Protein AF-A0A444UNV6-F1 (afdb_monomer)

Nearest PDB structures (foldseek):
  6fxr-assembly1_A  TM=7.273E-01  e=5.107E-70  Homo sapiens
  6te3-assembly1_A-2  TM=7.023E-01  e=9.274E-67  Homo sapiens
  6fxm-assembly1_A  TM=7.064E-01  e=1.603E-64  Homo sapiens
  6fxk-assembly1_A-2  TM=6.992E-01  e=4.913E-64  Homo sapiens
  6wfv-assembly1_A  TM=9.867E-01  e=3.853E-35  Homo sapiens

Solvent-accessible surface area (backbone atoms only — not comparable to full-atom values): 39151 Å² total; per-residue (Å²): 88,84,54,52,74,50,78,40,61,49,101,86,68,48,73,56,34,32,35,42,29,73,72,51,64,82,62,94,93,53,93,77,53,62,53,54,38,43,27,16,54,56,70,90,37,69,41,17,35,36,36,45,47,93,56,98,60,35,59,32,33,40,35,22,40,62,85,68,49,78,62,33,30,34,44,39,68,66,66,100,82,65,95,90,63,63,51,58,28,42,26,21,36,73,84,66,81,46,81,58,33,34,42,32,45,62,65,72,60,105,74,42,86,81,80,43,101,65,85,64,71,48,78,47,69,57,88,87,55,56,67,54,56,56,54,35,52,56,47,40,54,52,69,73,52,52,78,76,66,62,78,76,74,80,73,76,80,78,75,59,65,90,37,46,41,34,38,32,56,39,41,63,90,42,56,30,33,51,52,17,51,51,32,31,54,76,46,68,55,55,74,49,76,38,56,66,80,43,86,86,59,18,60,58,67,78,85,50,71,17,39,18,39,52,48,53,52,48,34,64,57,30,65,82,38,42,86,38,73,80,31,34,35,34,42,34,56,26,60,47,27,40,39,45,51,40,58,65,61,48,46,52,52,49,59,70,66,71,52,47,25,40,29,21,19,25,72,59,66,59,83,59,60,85,52,57,82,65,45,77,89,72,98,74,62,31,75,27,72,37,66,60,31,36,40,25,29,25,39,49,50,27,66,55,41,64,70,67,83,76,52,38,45,37,42,38,43,50,51,54,43,54,48,58,58,34,65,68,50,20,60,75,49,32,56,48,61,34,29,56,23,54,50,33,34,51,31,47,92,35,57,94,36,53,44,85,42,81,51,87,86,39,23,30,54,30,34,68,84,65,72,21,60,26,27,32,42,32,18,43,75,91,25,43,66,58,41,40,51,52,49,46,23,39,32,52,34,31,49,93,82,74,35,38,66,52,60,67,81,60,60,88,52,98,84,64,83,85,69,68,75,51,27,40,21,65,45,28,34,29,79,101,49,86,58,49,44,58,34,60,33,62,38,99,88,68,44,87,30,85,32,96,58,43,64,39,43,74,70,55,76,48,47,36,66,37,59,37,69,36,59,42,101,51,71,49,65,42,69,63,47,44,69,73,72,54,61,65,90,54,46,49,62,42,92,99,47,57,44,50,57,20,33,33,49,51,35,51,76,72,48,50,63,34,32,39,31,45,75,56,92,73,60,65,46,78,69,65,89,83,70,56,81,87,49,98,61,40,69,75,78,34,48,85,72,54,65,41,90,53,92,99,42,84,72,79,93,85,76,54,70,68,59,27,51,54,53,51,50,53,56,59,70,68,60,75,60,60,73,39,47,49,65,38,85,87,48,97,83,42,64,41,96,74,49,58,28,30,43,45,30,73,78,70,76,40,42,68,62,49,44,46,48,33,40,72,59,44,26,61,50,47,35,64,78,40,74,93,48,85,63,85,32,49,58,89,46,46,32,40,37,51,35,36,85,89,78,37,62,74,79,77,95,78,81,76,94,40,78,51,74,49,78,43,78,47,66,51,80,73,78,74,24,81,86,71,44,50,42,33,39,42,36,33,28,49,81,80,129

Radius of gyration: 37.82 Å; Cα contacts (8 Å, |Δi|>4): 1276; chains: 1; bounding box: 93×71×104 Å

Secondary structure (DSSP, 8-state):
---EEEEEE-TTS-EEEEEEE------TTSGGG--EEEEESSTTSEEEEEEEEP-SSS-EEEEEETT--EEEEEE--SS---SSS-EEEEEE-TTS-SEEEEEEE----TTSTTT-S---EEEE--TTS-HHHHHHHHHHHHHHHTTS------PPPPPPGGGEEEEEE-SS--HHHHHHHHHHHHTT--EEEESTTSPP-S--BTTBS-BHHHHHHHHHHHGGGTT-TT-EEEEE-STTEEE-S-HHHHHHHHHHHTSSEEEEEESS--S-GGGGGGSPP-SSS--EEEEEEEEEEHHHHHHHHTT--S-TTSBHHHHHHHHHHSHHHHHHTTEEEETT-SSEEE-TTTGGGEEEEE-SS-EEEEETTTTB--SEEE--GGGHHHHHHHHTTTTTTEETTTEESSTTTT---TT--TT--SEEEE--EETTSS-BSEESEE-TTSSEE--TTHHHHHTTSS-SEEEESEE-SS-EE-HHHHHHTS--TTTT--TTS-HHHHHHHHHHHTT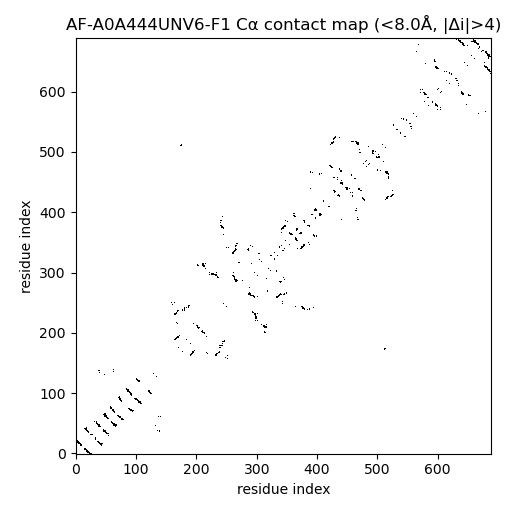--EEEE-SS---EEPP-TT----STTGGGGGTTTS--SSTT--------HHHHHHHHHHHHHH-----S-S--TTSTTS--SS--SEEEGGGGT-HHHHHHHIIIIIHHHHHHHSTT------EEEEEEEE--TTS-----S---SSSEEEEEE-S-BTTTBSSS--EEEEEEEPPP-

pLDDT: mean 84.18, std 15.37, range [29.42, 98.75]

Organism: Acipenser ruthenus (NCBI:txid7906)

Sequence (689 aa):
MRPFTIKVLDNYGQEVLTLSRPLKCVGCCCPCCLQELEVQAPPGNPIGYVIQDWHPLKPKFTIQNERKEPVLKMEGPCCDCKCCSDTIFEVKSVDEAHVVGKICKQWTGFFRETFTDADNFGIQFPMD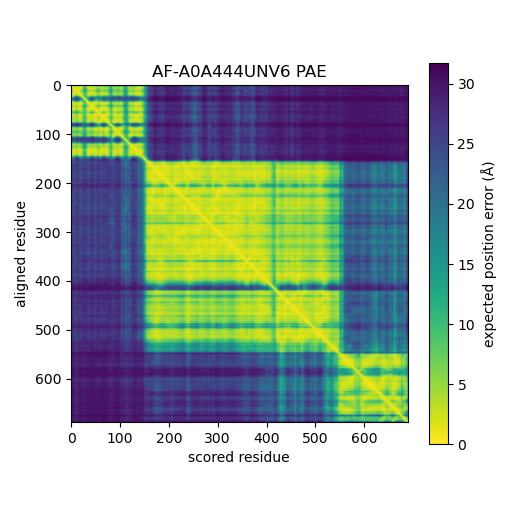LDVKIKAVMIGACFLIFTHSLQPANSEPVPIPTDKLLVLTVATQQTDGFLRFMQTAKYFNYTVKVLGMGKEWKGGDVGNSIGGGQKVRLLKEAMQNYADHEDLVVMSVDSYDLIFAGGPEELLKKFQQANHKVVFAAEGLVWPDKRLADKYPSIRSGKRFLNSGGIIGYAPHINKMVQQWELHDNDDDQLFYTKVYLDPLQRERLNITLDHKSQIFQNLNGAVDEVLLKFGTERVRARNVVYDSLPVVIHGNGNTKIYLNYLANYIPNVWNYEQGCGVCDNDLFDFTDIKTQKKIIGPLVSRHGKLWSNFWGALSLDGYYARSEDYIDIVQSKRVGVWNIPYMAHIYLIKGETLRNELKERNQFVLEKLDPDMALCKNARQLGVFMYITNRHEFGRLISTANYNTSHFNNDLWQIFENPVPCPDVFWFPIFSEKACDELIGEMEHYGSWSGGKYTDKRISGGYENVPTDDIHM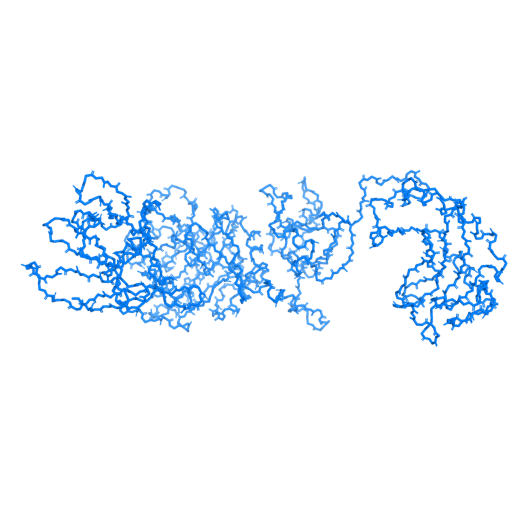TQVDYEKEWLHFIREFISPVTLKVFSGYYTKGYALLNFVVKYTPDRQASLRPHHDSSTFTINIALNSKGTDFELAWGLNVMSLIFPSS

Structure (mmCIF, N/CA/C/O backbone):
data_AF-A0A444UNV6-F1
#
_entry.id   AF-A0A444UNV6-F1
#
loop_
_atom_site.group_PDB
_atom_site.id
_atom_site.type_symbol
_atom_site.label_atom_id
_atom_site.label_alt_id
_atom_site.label_comp_id
_atom_site.label_asym_id
_atom_site.label_entity_id
_atom_site.label_seq_id
_atom_site.pdbx_PDB_ins_code
_atom_site.Cartn_x
_atom_site.Cartn_y
_atom_site.Cartn_z
_atom_site.occupancy
_atom_site.B_iso_or_equiv
_atom_site.auth_seq_id
_atom_site.auth_comp_id
_atom_site.auth_asym_id
_atom_site.auth_atom_id
_atom_site.pdbx_PDB_model_num
ATOM 1 N N . MET A 1 1 ? -48.955 -16.761 14.499 1.00 55.56 1 MET A N 1
ATOM 2 C CA . MET A 1 1 ? -47.803 -16.182 13.771 1.00 55.56 1 MET A CA 1
ATOM 3 C C . MET A 1 1 ? -48.314 -15.620 12.450 1.00 55.56 1 MET A C 1
ATOM 5 O O . MET A 1 1 ? -49.300 -16.154 11.957 1.00 55.56 1 MET A O 1
ATOM 9 N N . ARG A 1 2 ? -47.693 -14.579 11.871 1.00 61.75 2 ARG A N 1
ATOM 10 C CA . ARG A 1 2 ? -48.150 -13.956 10.603 1.00 61.75 2 ARG A CA 1
ATOM 11 C C . ARG A 1 2 ? -47.979 -14.912 9.407 1.00 61.75 2 ARG A C 1
ATOM 13 O O . ARG A 1 2 ? -46.973 -15.620 9.407 1.00 61.75 2 ARG A O 1
ATOM 20 N N . PRO A 1 3 ? -48.915 -14.975 8.441 1.00 78.62 3 PRO A N 1
ATOM 21 C CA . PRO A 1 3 ? -48.739 -15.762 7.223 1.00 78.62 3 PRO A CA 1
ATOM 22 C C . PRO A 1 3 ? -47.568 -15.207 6.411 1.00 78.62 3 PRO A C 1
ATOM 24 O O . PRO A 1 3 ? -47.235 -14.027 6.543 1.00 78.62 3 PRO A O 1
ATOM 27 N N . PHE A 1 4 ? -46.957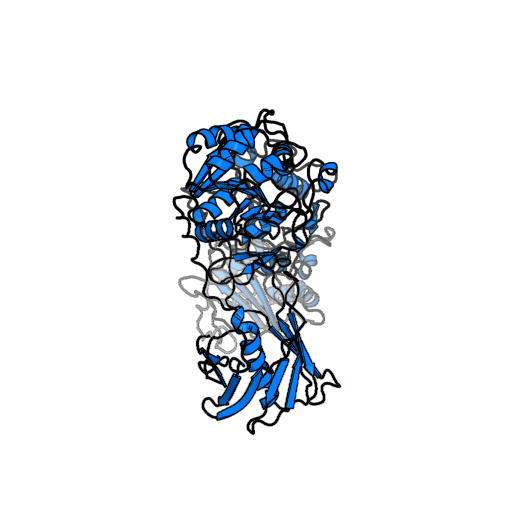 -16.040 5.576 1.00 81.31 4 PHE A N 1
ATOM 28 C CA . PHE A 1 4 ? -45.946 -15.583 4.627 1.00 81.31 4 PHE A CA 1
ATOM 29 C C . PHE A 1 4 ? -46.056 -16.336 3.307 1.00 81.31 4 PHE A C 1
ATOM 31 O O . PHE A 1 4 ? -46.548 -17.467 3.255 1.00 81.31 4 PHE A O 1
ATOM 38 N N . THR A 1 5 ? -45.536 -15.706 2.260 1.00 85.94 5 THR A N 1
ATOM 39 C CA . THR A 1 5 ? -45.358 -16.314 0.947 1.00 85.94 5 THR A CA 1
ATOM 40 C C . THR A 1 5 ? -43.952 -15.991 0.463 1.00 85.94 5 THR A C 1
ATOM 42 O O . THR A 1 5 ? -43.593 -14.819 0.379 1.00 85.94 5 THR A O 1
ATOM 45 N N . ILE A 1 6 ? -43.148 -17.019 0.195 1.00 86.56 6 ILE A N 1
ATOM 46 C CA . ILE A 1 6 ? -41.777 -16.885 -0.313 1.00 86.56 6 ILE A CA 1
ATOM 47 C C . ILE A 1 6 ? -41.772 -17.330 -1.772 1.00 86.56 6 ILE A C 1
ATOM 49 O O . ILE A 1 6 ? -42.298 -18.394 -2.098 1.00 86.56 6 ILE A O 1
ATOM 53 N N . LYS A 1 7 ? -41.162 -16.515 -2.632 1.00 88.81 7 LYS A N 1
ATOM 54 C CA . LYS A 1 7 ? -40.960 -16.802 -4.052 1.00 88.81 7 LYS A CA 1
ATOM 55 C C . LYS A 1 7 ? -39.489 -17.105 -4.292 1.00 88.81 7 LYS A C 1
ATOM 57 O O . LYS A 1 7 ? -38.641 -16.292 -3.938 1.00 88.81 7 LYS A O 1
ATOM 62 N N . VAL A 1 8 ? -39.191 -18.254 -4.886 1.00 84.31 8 VAL A N 1
ATOM 63 C CA . VAL A 1 8 ? -37.833 -18.627 -5.292 1.00 84.31 8 VAL A CA 1
ATOM 64 C C . VAL A 1 8 ? -37.705 -18.379 -6.785 1.00 84.31 8 VAL A C 1
ATOM 66 O O . VAL A 1 8 ? -38.526 -18.866 -7.565 1.00 84.31 8 VAL A O 1
ATOM 69 N N . LEU A 1 9 ? -36.688 -17.611 -7.166 1.00 86.69 9 LEU A N 1
ATOM 70 C CA . LEU A 1 9 ? -36.411 -17.229 -8.548 1.00 86.69 9 LEU A CA 1
ATOM 71 C C . LEU A 1 9 ? -35.168 -17.964 -9.062 1.00 86.69 9 LEU A C 1
ATOM 73 O O . LEU A 1 9 ? -34.263 -18.264 -8.281 1.00 86.69 9 LEU A O 1
ATOM 77 N N . ASP A 1 10 ? -35.118 -18.239 -10.362 1.00 82.50 10 ASP A N 1
ATOM 78 C CA . ASP A 1 10 ? -33.893 -18.675 -11.034 1.00 82.50 10 ASP A CA 1
ATOM 79 C C . ASP A 1 10 ? -32.971 -17.492 -11.403 1.00 82.50 10 ASP A C 1
ATOM 81 O O . ASP A 1 10 ? -33.272 -16.325 -11.140 1.00 82.50 10 ASP A O 1
ATOM 85 N N . ASN A 1 11 ? -31.834 -17.787 -12.044 1.00 79.50 11 ASN A N 1
ATOM 86 C CA . ASN A 1 11 ? -30.850 -16.780 -12.468 1.00 79.50 11 ASN A CA 1
ATOM 87 C C . ASN A 1 11 ? -31.363 -15.820 -13.562 1.00 79.50 11 ASN A C 1
ATOM 89 O O . ASN A 1 11 ? -30.696 -14.828 -13.853 1.00 79.50 11 ASN A O 1
ATOM 93 N N . TYR A 1 12 ? -32.518 -16.103 -14.169 1.00 83.88 12 TYR A N 1
ATOM 94 C CA . TYR A 1 12 ? -33.183 -15.254 -15.158 1.00 83.88 12 TYR A CA 1
ATOM 95 C C . TYR A 1 12 ? -34.362 -14.470 -14.554 1.00 83.88 12 TYR A C 1
ATOM 97 O O . TYR A 1 12 ? -35.034 -13.726 -15.267 1.00 83.88 12 TYR A O 1
ATOM 105 N N . GLY A 1 13 ? -34.607 -14.603 -13.244 1.00 82.75 13 GLY A N 1
ATOM 106 C CA . GLY A 1 13 ? -35.699 -13.937 -12.535 1.00 82.75 13 GLY A CA 1
ATOM 107 C C . GLY A 1 13 ? -37.061 -14.624 -12.681 1.00 82.75 13 GLY A C 1
ATOM 108 O O . GLY A 1 13 ? -38.073 -14.029 -12.306 1.00 82.75 13 GLY A O 1
ATOM 109 N N . GLN A 1 14 ? -37.120 -15.852 -13.206 1.00 85.12 14 GLN A N 1
ATOM 110 C CA . GLN A 1 14 ? -38.359 -16.619 -13.339 1.00 85.12 14 GLN A CA 1
ATOM 111 C C . GLN A 1 14 ? -38.694 -17.349 -12.031 1.00 85.12 14 GLN A C 1
ATOM 113 O O . GLN A 1 14 ? -37.831 -17.970 -11.413 1.00 85.12 14 GLN A O 1
ATOM 118 N N . GLU A 1 15 ? -39.959 -17.295 -11.602 1.00 87.38 15 GLU A N 1
ATOM 119 C CA . GLU A 1 15 ? -40.419 -17.974 -10.384 1.00 87.38 15 GLU A CA 1
ATOM 120 C C . GLU A 1 15 ? -40.467 -19.496 -10.586 1.00 87.38 15 GLU A C 1
ATOM 122 O O . GLU A 1 15 ? -41.251 -20.004 -11.389 1.00 87.38 15 GLU A O 1
ATOM 127 N N . VAL A 1 16 ? -39.628 -20.219 -9.838 1.00 89.06 16 VAL A N 1
ATOM 128 C CA . VAL A 1 16 ? -39.484 -21.683 -9.918 1.00 89.06 16 VAL A CA 1
ATOM 129 C C . VAL A 1 16 ? -40.171 -22.419 -8.768 1.00 89.06 16 VAL A C 1
ATOM 131 O O . VAL A 1 16 ? -40.596 -23.559 -8.944 1.00 89.06 16 VAL A O 1
ATOM 134 N N . LEU A 1 17 ? -40.303 -21.780 -7.600 1.00 90.50 17 LEU A N 1
ATOM 135 C CA . LEU A 1 17 ? -40.929 -22.361 -6.410 1.00 90.50 17 LEU A CA 1
ATOM 136 C C . LEU A 1 17 ? -41.712 -21.293 -5.641 1.00 90.50 17 LEU A C 1
ATOM 138 O O . LEU A 1 17 ? -41.192 -20.200 -5.404 1.00 90.50 17 LEU A O 1
ATOM 142 N N . THR A 1 18 ? -42.903 -21.640 -5.158 1.00 91.56 18 THR A N 1
ATOM 143 C CA . THR A 1 18 ? -43.678 -20.795 -4.237 1.00 91.56 18 THR A CA 1
ATOM 144 C C . THR A 1 18 ? -43.910 -21.545 -2.930 1.00 91.56 18 THR A C 1
ATOM 146 O O . THR A 1 18 ? -44.429 -22.660 -2.930 1.00 91.56 18 THR A O 1
ATOM 149 N N . LEU A 1 19 ? -43.538 -20.939 -1.802 1.00 91.44 19 LEU A N 1
ATOM 150 C CA . LEU A 1 19 ? -43.780 -21.473 -0.460 1.00 91.44 19 LEU A CA 1
ATOM 151 C C . LEU A 1 19 ? -44.864 -20.640 0.213 1.00 91.44 19 LEU A C 1
ATOM 153 O O . LEU A 1 19 ? -44.695 -19.429 0.349 1.00 91.44 19 LEU A O 1
ATOM 157 N N . SER A 1 20 ? -45.947 -21.260 0.669 1.00 88.38 20 SER A N 1
ATOM 158 C CA . SER A 1 20 ? -47.058 -20.545 1.301 1.00 88.38 20 SER A CA 1
ATOM 159 C C . SER A 1 20 ? -47.368 -21.111 2.680 1.00 88.38 20 SER A C 1
ATOM 161 O O . SER A 1 20 ? -47.618 -22.308 2.833 1.00 88.38 20 SER A O 1
ATOM 163 N N . ARG A 1 21 ? -47.352 -20.243 3.700 1.00 85.50 21 ARG A N 1
ATOM 164 C CA . ARG A 1 21 ? -47.738 -20.589 5.073 1.00 85.50 21 ARG A CA 1
ATOM 165 C C . ARG A 1 21 ? -49.015 -19.838 5.459 1.00 85.50 21 ARG A C 1
ATOM 167 O O . ARG A 1 21 ? -48.954 -18.616 5.642 1.00 85.50 21 ARG A O 1
ATOM 174 N N . PRO A 1 22 ? -50.159 -20.520 5.645 1.00 77.06 22 PRO A N 1
ATOM 175 C CA . PRO A 1 22 ? -51.398 -19.864 6.045 1.00 77.06 22 PRO A CA 1
ATOM 176 C C . PRO A 1 22 ? -51.329 -19.310 7.480 1.00 77.06 22 PRO A C 1
ATOM 178 O O . PRO A 1 22 ? -50.505 -19.711 8.312 1.00 77.06 22 PRO A O 1
ATOM 181 N N . LEU A 1 23 ? -52.217 -18.358 7.783 1.00 62.88 23 LEU A N 1
ATOM 182 C CA . LEU A 1 23 ? -52.391 -17.806 9.127 1.00 62.88 23 LEU A CA 1
ATOM 183 C C . LEU A 1 23 ? -53.029 -18.882 10.025 1.00 62.88 23 LEU A C 1
ATOM 185 O O . LEU A 1 23 ? -54.151 -19.307 9.769 1.00 62.88 23 LEU A O 1
ATOM 189 N N . LYS A 1 24 ? -52.340 -19.298 11.095 1.00 63.03 24 LYS A N 1
ATOM 190 C CA . LYS A 1 24 ? -52.892 -20.170 12.152 1.00 63.03 24 LYS A CA 1
ATOM 191 C C . LYS A 1 24 ? -52.772 -19.497 13.534 1.00 63.03 24 LYS A C 1
ATOM 193 O O . LYS A 1 24 ? -51.876 -18.668 13.750 1.00 63.03 24 LYS A O 1
ATOM 198 N N . CYS A 1 25 ? -53.718 -19.814 14.428 1.00 46.84 25 CYS A N 1
ATOM 199 C CA . CYS A 1 25 ? -53.933 -19.190 15.745 1.00 46.84 25 CYS A CA 1
ATOM 200 C C . CYS A 1 25 ? -52.679 -19.152 16.638 1.00 46.84 25 CYS A C 1
ATOM 202 O O . CYS A 1 25 ? -51.795 -19.996 16.539 1.00 46.84 25 CYS A O 1
ATOM 204 N N . VAL A 1 26 ? -52.619 -18.158 17.533 1.00 45.81 26 VAL A N 1
ATOM 205 C CA . VAL A 1 26 ? -51.593 -18.026 18.579 1.00 45.81 26 VAL A CA 1
ATOM 206 C C . VAL A 1 26 ? -52.272 -18.236 19.929 1.00 45.81 26 VAL A C 1
ATOM 208 O O . VAL A 1 26 ? -52.930 -17.332 20.429 1.00 45.81 26 VAL A O 1
ATOM 211 N N . GLY A 1 27 ? -52.137 -19.435 20.495 1.00 43.56 27 GLY A N 1
ATOM 212 C CA . GLY A 1 27 ? -52.613 -19.772 21.836 1.00 43.56 27 GLY A CA 1
ATOM 213 C C . GLY A 1 27 ? -51.794 -20.927 22.408 1.00 43.56 27 GLY A C 1
ATOM 214 O O . GLY A 1 27 ? -51.924 -22.064 21.965 1.00 43.56 27 GLY A O 1
ATOM 215 N N . CYS A 1 28 ? -50.904 -20.617 23.350 1.00 42.97 28 CYS A N 1
ATOM 216 C CA . CYS A 1 28 ? -50.014 -21.574 24.007 1.00 42.97 28 CYS A CA 1
ATOM 217 C C . CYS A 1 28 ? -50.829 -22.588 24.838 1.00 42.97 28 CYS A C 1
ATOM 219 O O . CYS A 1 28 ? -51.754 -22.188 25.542 1.00 42.97 28 CYS A O 1
ATOM 221 N N . CYS A 1 29 ? -50.451 -23.873 24.753 1.00 42.09 29 CYS A N 1
ATOM 222 C CA . CYS A 1 29 ? -50.996 -25.047 25.468 1.00 42.09 29 CYS A CA 1
ATOM 223 C C . CYS A 1 29 ? -52.176 -25.828 24.845 1.00 42.09 29 CYS A C 1
ATOM 225 O O . CYS A 1 29 ? -52.846 -26.573 25.556 1.00 42.09 29 CYS A O 1
ATOM 227 N N . CYS A 1 30 ? -52.405 -25.766 23.530 1.00 38.81 30 CYS A N 1
ATOM 228 C CA . CYS A 1 30 ? -53.395 -26.626 22.862 1.00 38.81 30 CYS A CA 1
ATOM 229 C C . CYS A 1 30 ? -52.844 -27.156 21.512 1.00 38.81 30 CYS A C 1
ATOM 231 O O . CYS A 1 30 ? -52.153 -26.399 20.823 1.00 38.81 30 CYS A O 1
ATOM 233 N N . PRO A 1 31 ? -53.116 -28.413 21.085 1.00 48.69 31 PRO A N 1
ATOM 234 C CA . PRO A 1 31 ? -52.607 -28.995 19.825 1.00 48.69 31 PRO A CA 1
ATOM 235 C C . PRO A 1 31 ? -53.111 -28.308 18.533 1.00 48.69 31 PRO A C 1
ATOM 237 O O . PRO A 1 31 ? -52.843 -28.776 17.432 1.00 48.69 31 PRO A O 1
ATOM 240 N N . CYS A 1 32 ? -53.807 -27.173 18.637 1.00 44.97 32 CYS A N 1
ATOM 241 C CA . CYS A 1 32 ? -54.374 -26.409 17.524 1.00 44.97 32 CYS A CA 1
ATOM 242 C C . CYS A 1 32 ? -53.405 -25.406 16.854 1.00 44.97 32 CYS A C 1
ATOM 244 O O . CYS A 1 32 ? -53.809 -24.710 15.924 1.00 44.97 32 CYS A O 1
ATOM 246 N N . CYS A 1 33 ? -52.140 -25.326 17.290 1.00 55.34 33 CYS A N 1
ATOM 247 C CA . CYS A 1 33 ? -51.145 -24.371 16.769 1.00 55.34 33 CYS A CA 1
ATOM 248 C C . CYS A 1 33 ? -50.073 -24.990 15.844 1.00 55.34 33 CYS A C 1
ATOM 250 O O . CYS A 1 33 ? -49.059 -24.343 15.581 1.00 55.34 33 CYS A O 1
ATOM 252 N N . LEU A 1 34 ? -50.266 -26.224 15.363 1.00 70.25 34 LEU A N 1
ATOM 253 C CA . LEU A 1 34 ? -49.294 -26.917 14.506 1.00 70.25 34 LEU A CA 1
ATOM 254 C C . LEU A 1 34 ? -49.122 -26.212 13.151 1.00 70.25 34 LEU A C 1
ATOM 256 O O . LEU A 1 34 ? -50.096 -25.915 12.447 1.00 70.25 34 LEU A O 1
ATOM 260 N N . GLN A 1 35 ? -47.868 -25.924 12.801 1.00 77.62 35 GLN A N 1
ATOM 261 C CA . GLN A 1 35 ? -47.510 -25.247 11.560 1.00 77.62 35 GLN A CA 1
ATOM 262 C C . GLN A 1 35 ? -47.673 -26.159 10.338 1.00 77.62 35 GLN A C 1
ATOM 264 O O . GLN A 1 35 ? -47.487 -27.370 10.410 1.00 77.62 35 GLN A O 1
ATOM 269 N N . GLU A 1 36 ? -48.011 -25.553 9.204 1.00 86.19 36 GLU A N 1
ATOM 270 C CA . GLU A 1 36 ? -48.124 -26.220 7.906 1.00 86.19 36 GLU A CA 1
ATOM 271 C C . GLU A 1 36 ? -47.581 -25.279 6.832 1.00 86.19 36 GLU A C 1
ATOM 273 O O . GLU A 1 36 ? -47.927 -24.095 6.838 1.00 86.19 36 GLU A O 1
ATOM 278 N N . LEU A 1 37 ? -46.732 -25.793 5.944 1.00 90.50 37 LEU A N 1
ATOM 279 C CA . LEU A 1 37 ? -46.206 -25.091 4.776 1.00 90.50 37 LEU A CA 1
ATOM 280 C C . LEU A 1 37 ? -46.561 -25.872 3.512 1.00 90.50 37 LEU A C 1
ATOM 282 O O . LEU A 1 37 ? -46.296 -27.070 3.430 1.00 90.50 37 LEU A O 1
ATOM 286 N N . GLU A 1 38 ? -47.105 -25.175 2.524 1.00 92.81 38 GLU A N 1
ATOM 287 C CA . GLU A 1 38 ? -47.352 -25.702 1.186 1.00 92.81 38 GLU A CA 1
ATOM 288 C C . GLU A 1 38 ? -46.225 -25.286 0.236 1.00 92.81 38 GLU A C 1
ATOM 290 O O . GLU A 1 38 ? -45.815 -24.122 0.228 1.00 92.81 38 GLU A O 1
ATOM 295 N N . VAL A 1 39 ? -45.737 -26.235 -0.567 1.00 93.38 39 VAL A N 1
ATOM 296 C CA . VAL A 1 39 ? -44.686 -26.019 -1.570 1.00 93.38 39 VAL A CA 1
ATOM 297 C C . VAL A 1 39 ? -45.261 -26.254 -2.962 1.00 93.38 39 VAL A C 1
ATOM 299 O O . VAL A 1 39 ? -45.795 -27.328 -3.241 1.00 93.38 39 VAL A O 1
ATOM 302 N N . GLN A 1 40 ? -45.137 -25.260 -3.840 1.00 93.69 40 GLN A N 1
ATOM 303 C CA . GLN A 1 40 ? -45.694 -25.279 -5.193 1.00 93.69 40 GLN A CA 1
ATOM 304 C C . GLN A 1 40 ? -44.593 -25.195 -6.256 1.00 93.69 40 GLN A C 1
ATOM 306 O O . GLN A 1 40 ? -43.670 -24.388 -6.124 1.00 93.69 40 GLN A O 1
ATOM 311 N N . ALA A 1 41 ? -44.711 -26.011 -7.308 1.00 89.06 41 ALA A N 1
ATOM 312 C CA . ALA A 1 41 ? -43.860 -25.976 -8.499 1.00 89.06 41 ALA A CA 1
ATOM 313 C C . ALA A 1 41 ? -44.588 -26.593 -9.722 1.00 89.06 41 ALA A C 1
ATOM 315 O O . ALA A 1 41 ? -44.964 -27.770 -9.677 1.00 89.06 41 ALA A O 1
ATOM 316 N N . PRO A 1 42 ? -44.767 -25.862 -10.842 1.00 86.12 42 PRO A N 1
ATOM 317 C CA . PRO A 1 42 ? -44.653 -24.403 -10.962 1.00 86.12 42 PRO A CA 1
ATOM 318 C C . PRO A 1 42 ? -45.642 -23.675 -10.020 1.00 86.12 42 PRO A C 1
ATOM 320 O O . PRO A 1 42 ? -46.512 -24.328 -9.435 1.00 86.12 42 PRO A O 1
ATOM 323 N N . PRO A 1 43 ? -45.531 -22.343 -9.847 1.00 84.75 43 PRO A N 1
ATOM 324 C CA . PRO A 1 43 ? -46.446 -21.568 -9.005 1.00 84.75 43 PRO A CA 1
ATOM 325 C C . PRO A 1 43 ? -47.921 -21.882 -9.304 1.00 84.75 43 PRO A C 1
ATOM 327 O O . PRO A 1 43 ? -48.346 -21.852 -10.459 1.00 84.75 43 PRO A O 1
ATOM 330 N N . GLY A 1 44 ? -48.697 -22.210 -8.268 1.00 84.19 44 GLY A N 1
ATOM 331 C CA . GLY A 1 44 ? -50.092 -22.654 -8.383 1.00 84.19 44 GLY A CA 1
ATOM 332 C C . GLY A 1 44 ? -50.310 -24.174 -8.437 1.00 84.19 44 GLY A C 1
ATOM 333 O O . GLY A 1 44 ? -51.458 -24.603 -8.348 1.00 84.19 44 GLY A O 1
ATOM 334 N N . ASN A 1 45 ? -49.255 -24.994 -8.534 1.00 90.81 45 ASN A N 1
ATOM 335 C CA . ASN A 1 45 ? -49.354 -26.457 -8.500 1.00 90.81 45 ASN A CA 1
ATOM 336 C C . ASN A 1 45 ? -48.652 -27.046 -7.255 1.00 90.81 45 ASN A C 1
ATOM 338 O O . ASN A 1 45 ? -47.418 -27.050 -7.217 1.00 90.81 45 ASN A O 1
ATOM 342 N N . PRO A 1 46 ? -49.383 -27.535 -6.234 1.00 92.31 46 PRO A N 1
ATOM 343 C CA . PRO A 1 46 ? -48.784 -28.067 -5.011 1.00 92.31 46 PRO A CA 1
ATOM 344 C C . PRO A 1 46 ? -48.064 -29.396 -5.267 1.00 92.31 46 PRO A C 1
ATOM 346 O O . PRO A 1 46 ? -48.653 -30.355 -5.758 1.00 92.31 46 PRO A O 1
ATOM 349 N N . ILE A 1 47 ? -46.786 -29.464 -4.890 1.00 95.06 47 ILE A N 1
ATOM 350 C CA . ILE A 1 47 ? -45.941 -30.662 -5.045 1.00 95.06 47 ILE A CA 1
ATOM 351 C C . ILE A 1 47 ? -45.684 -31.394 -3.721 1.00 95.06 47 ILE A C 1
ATOM 353 O O . ILE A 1 47 ? -45.240 -32.543 -3.729 1.00 95.06 47 ILE A O 1
ATOM 357 N N . GLY A 1 48 ? -45.979 -30.757 -2.586 1.00 94.44 48 GLY A N 1
ATOM 358 C CA . GLY A 1 48 ? -45.935 -31.386 -1.271 1.00 94.44 48 GLY A CA 1
ATOM 359 C C . GLY A 1 48 ? -46.077 -30.401 -0.115 1.00 94.44 48 GLY A C 1
ATOM 360 O O . GLY A 1 48 ? -46.207 -29.189 -0.308 1.00 94.44 48 GLY A O 1
ATOM 361 N N . TYR A 1 49 ? -46.064 -30.948 1.098 1.00 93.62 49 TYR A N 1
ATOM 362 C CA . TYR A 1 49 ? -46.390 -30.224 2.325 1.00 93.62 49 TYR A CA 1
ATOM 363 C C . TYR A 1 49 ? -45.396 -30.544 3.440 1.00 93.62 49 TYR A C 1
ATOM 365 O O . TYR A 1 49 ? -44.856 -31.648 3.516 1.00 93.62 49 TYR A O 1
ATOM 373 N N . VAL A 1 50 ? -45.185 -29.584 4.338 1.00 92.38 50 VAL A N 1
ATOM 374 C CA . VAL A 1 50 ? -44.419 -29.776 5.575 1.00 92.38 50 VAL A CA 1
ATOM 375 C C . VAL A 1 50 ? -45.337 -29.485 6.747 1.00 92.38 50 VAL A C 1
ATOM 377 O O . VAL A 1 50 ? -45.841 -28.369 6.872 1.00 92.38 50 VAL A O 1
ATOM 380 N N . ILE A 1 51 ? -45.559 -30.481 7.599 1.00 89.75 51 ILE A N 1
ATOM 381 C CA . ILE A 1 51 ? -46.468 -30.391 8.744 1.00 89.75 51 ILE A CA 1
ATOM 382 C C . ILE A 1 51 ? -45.669 -30.546 10.029 1.00 89.75 51 ILE A C 1
ATOM 384 O O . ILE A 1 51 ? -44.817 -31.419 10.130 1.00 89.75 51 ILE A O 1
ATOM 388 N N . GLN A 1 52 ? -45.934 -29.701 11.017 1.00 85.25 52 GLN A N 1
ATOM 389 C CA . GLN A 1 52 ? -45.388 -29.864 12.356 1.00 85.25 52 GLN A CA 1
ATOM 390 C C . GLN A 1 52 ? -46.207 -30.894 13.135 1.00 85.25 52 GLN A C 1
ATOM 392 O O . GLN A 1 52 ? -47.428 -30.775 13.225 1.00 85.25 52 GLN A O 1
ATOM 397 N N . ASP A 1 53 ? -45.531 -31.860 13.747 1.00 83.69 53 ASP A N 1
ATOM 398 C CA . ASP A 1 53 ? -46.149 -32.858 14.613 1.00 83.69 53 ASP A CA 1
ATOM 399 C C . ASP A 1 53 ? -46.052 -32.417 16.074 1.00 83.69 53 ASP A C 1
ATOM 401 O O . ASP A 1 53 ? -45.035 -31.878 16.525 1.00 83.69 53 ASP A O 1
ATOM 405 N N . TRP A 1 54 ? -47.110 -32.657 16.847 1.00 79.69 54 TRP A N 1
ATOM 406 C CA . TRP A 1 54 ? -47.081 -32.371 18.277 1.00 79.69 54 TRP A CA 1
ATOM 407 C C . TRP A 1 54 ? -46.219 -33.404 19.008 1.00 79.69 54 TRP A C 1
ATOM 409 O O . TRP A 1 54 ? -46.444 -34.608 18.892 1.00 79.69 54 TRP A O 1
ATOM 419 N N . HIS A 1 55 ? -45.249 -32.941 19.795 1.00 75.62 55 HIS A N 1
ATOM 420 C CA . HIS A 1 55 ? -44.407 -33.807 20.611 1.00 75.62 55 HIS A CA 1
ATOM 421 C C . HIS A 1 55 ? -43.931 -33.060 21.876 1.00 75.62 55 HIS A C 1
ATOM 423 O O . HIS A 1 55 ? -43.599 -31.877 21.790 1.00 75.62 55 HIS A O 1
ATOM 429 N N . PRO A 1 56 ? -43.877 -33.713 23.055 1.00 63.31 56 PRO A N 1
ATOM 430 C CA . PRO A 1 56 ? -43.698 -33.027 24.342 1.00 63.31 56 PRO A CA 1
ATOM 431 C C . PRO A 1 56 ? -42.306 -32.423 24.591 1.00 63.31 56 PRO A C 1
ATOM 433 O O . PRO A 1 56 ? -42.189 -31.512 25.402 1.00 63.31 56 PRO A O 1
ATOM 436 N N . LEU A 1 57 ? -41.248 -32.926 23.940 1.00 66.38 57 LEU A N 1
ATOM 437 C CA . LEU A 1 57 ? -39.853 -32.565 24.270 1.00 66.38 57 LEU A CA 1
ATOM 438 C C . LEU A 1 57 ? -38.975 -32.178 23.072 1.00 66.38 57 LEU A C 1
ATOM 440 O O . LEU A 1 57 ? -37.886 -31.638 23.248 1.00 66.38 57 LEU A O 1
ATOM 444 N N . LYS A 1 58 ? -39.418 -32.471 21.850 1.00 74.25 58 LYS A N 1
ATOM 445 C CA . LYS A 1 58 ? -38.608 -32.312 20.634 1.00 74.25 58 LYS A CA 1
ATOM 446 C C . LYS A 1 58 ? -39.477 -31.771 19.510 1.00 74.25 58 LYS A C 1
ATOM 448 O O . LYS A 1 58 ? -40.594 -32.266 19.376 1.00 74.25 58 LYS A O 1
ATOM 453 N N . PRO A 1 59 ? -38.997 -30.821 18.697 1.00 81.81 59 PRO A N 1
ATOM 454 C CA . PRO A 1 59 ? -39.717 -30.415 17.502 1.00 81.81 59 PRO A CA 1
ATOM 455 C C . PRO A 1 59 ? -39.675 -31.558 16.478 1.00 81.81 59 PRO A C 1
ATOM 457 O O . PRO A 1 59 ? -38.595 -32.020 16.100 1.00 81.81 59 PRO A O 1
ATOM 460 N N . LYS A 1 60 ? -40.853 -32.022 16.051 1.00 87.12 60 LYS A N 1
ATOM 461 C CA . LYS A 1 60 ? -41.014 -33.029 14.998 1.00 87.12 60 LYS A CA 1
ATOM 462 C C . LYS A 1 60 ? -41.782 -32.438 13.819 1.00 87.12 60 LYS A C 1
ATOM 464 O O . LYS A 1 60 ? -42.695 -31.635 14.015 1.00 87.12 60 LYS A O 1
ATOM 469 N N . PHE A 1 61 ? -41.402 -32.829 12.610 1.00 91.06 61 PHE A N 1
ATOM 470 C CA . PHE A 1 61 ? -42.089 -32.439 11.383 1.00 91.06 61 PHE A CA 1
ATOM 471 C C . PHE A 1 61 ? -42.219 -33.635 10.441 1.00 91.06 61 PHE A C 1
ATOM 473 O O . PHE A 1 61 ? -41.317 -34.464 10.357 1.00 91.06 61 PHE A O 1
ATOM 480 N N . THR A 1 62 ? -43.294 -33.674 9.669 1.00 92.69 62 THR A N 1
ATOM 481 C CA . THR A 1 62 ? -43.542 -34.668 8.629 1.00 92.69 62 THR A CA 1
ATOM 482 C C . THR A 1 62 ? -43.519 -33.998 7.257 1.00 92.69 62 THR A C 1
ATOM 484 O O . THR A 1 62 ? -44.189 -32.990 7.026 1.00 92.69 62 THR A O 1
ATOM 487 N N . ILE A 1 63 ? -42.743 -34.572 6.338 1.00 93.50 63 ILE A N 1
ATOM 488 C CA . ILE A 1 63 ? -42.700 -34.205 4.921 1.00 93.50 63 ILE A CA 1
ATOM 489 C C . ILE A 1 63 ? -43.692 -35.088 4.173 1.00 93.50 63 ILE A C 1
ATOM 491 O O . ILE A 1 63 ? -43.609 -36.317 4.242 1.00 93.50 63 ILE A O 1
ATOM 495 N N . GLN A 1 64 ? -44.602 -34.461 3.438 1.00 94.56 64 GLN A N 1
ATOM 496 C CA . GLN A 1 64 ? -45.637 -35.133 2.666 1.00 94.56 64 GLN A CA 1
ATOM 497 C C . GLN A 1 64 ? -45.513 -34.840 1.171 1.00 94.56 64 GLN A C 1
ATOM 499 O O . GLN A 1 64 ? -45.067 -33.763 0.770 1.00 94.56 64 GLN A O 1
ATOM 504 N N . ASN A 1 65 ? -45.943 -35.795 0.349 1.00 92.56 65 ASN A N 1
ATOM 505 C CA . ASN A 1 65 ? -46.051 -35.622 -1.100 1.00 92.56 65 ASN A CA 1
ATOM 506 C C . ASN A 1 65 ? -47.311 -34.816 -1.498 1.00 92.56 65 ASN A C 1
ATOM 508 O O . ASN A 1 65 ? -48.098 -34.386 -0.653 1.00 92.56 65 ASN A O 1
ATOM 512 N N . GLU A 1 66 ? -47.528 -34.643 -2.804 1.00 92.19 66 GLU A N 1
ATOM 513 C CA . GLU A 1 66 ? -48.705 -33.977 -3.394 1.00 92.19 66 GLU A CA 1
ATOM 514 C C . GLU A 1 66 ? -50.058 -34.589 -2.976 1.00 92.19 66 GLU A C 1
ATOM 516 O O . GLU A 1 66 ? -51.075 -33.900 -2.962 1.00 92.19 66 GLU A O 1
ATOM 521 N N . ARG A 1 67 ? -50.077 -35.869 -2.578 1.00 91.06 67 ARG A N 1
ATOM 522 C CA . ARG A 1 67 ? -51.268 -36.589 -2.094 1.00 91.06 67 ARG A CA 1
ATOM 523 C C . ARG A 1 67 ? -51.445 -36.517 -0.574 1.00 91.06 67 ARG A C 1
ATOM 525 O O . ARG A 1 67 ? -52.354 -37.152 -0.045 1.00 91.06 67 ARG A O 1
ATOM 532 N N . LYS A 1 68 ? -50.604 -35.746 0.127 1.00 90.00 68 LYS A N 1
ATOM 533 C CA . LYS A 1 68 ? -50.527 -35.663 1.599 1.00 90.00 68 LYS A CA 1
ATOM 534 C C . LYS A 1 68 ? -50.125 -36.974 2.289 1.00 90.00 68 LYS A C 1
ATOM 536 O O . LYS A 1 68 ? -50.382 -37.160 3.477 1.00 90.00 68 LYS A O 1
ATOM 541 N N . GLU A 1 69 ? -49.463 -37.878 1.573 1.00 92.06 69 GLU A N 1
ATOM 542 C CA . GLU A 1 69 ? -48.915 -39.107 2.149 1.00 92.06 69 GLU A CA 1
ATOM 543 C C . GLU A 1 69 ? -47.537 -38.814 2.772 1.00 92.06 69 GLU A C 1
ATOM 545 O O . GLU A 1 69 ? -46.735 -38.101 2.158 1.00 92.06 69 GLU A O 1
ATOM 550 N N . PRO A 1 70 ? -47.234 -39.331 3.979 1.00 91.69 70 PRO A N 1
ATOM 551 C CA . PRO A 1 70 ? -45.956 -39.097 4.644 1.00 91.69 70 PRO A CA 1
ATOM 552 C C . PRO A 1 70 ? -44.821 -39.823 3.916 1.00 91.69 70 PRO A C 1
ATOM 554 O O . PRO A 1 70 ? -44.883 -41.031 3.705 1.00 91.69 70 PRO A O 1
ATOM 557 N N . VAL A 1 71 ? -43.764 -39.087 3.574 1.00 91.94 71 VAL A N 1
ATOM 558 C CA . VAL A 1 71 ? -42.586 -39.622 2.871 1.00 91.94 71 VAL A CA 1
ATOM 559 C C . VAL A 1 71 ? -41.361 -39.651 3.776 1.00 91.94 71 VAL A C 1
ATOM 561 O O . VAL A 1 71 ? -40.608 -40.619 3.756 1.00 91.94 71 VAL A O 1
ATOM 564 N N . LEU A 1 72 ? -41.157 -38.610 4.587 1.00 92.75 72 LEU A N 1
ATOM 565 C CA . LEU A 1 72 ? -40.026 -38.489 5.511 1.00 92.75 72 LEU A CA 1
ATOM 566 C C . LEU A 1 72 ? -40.470 -37.806 6.802 1.00 92.75 72 LEU A C 1
ATOM 568 O O . LEU A 1 72 ? -41.436 -37.041 6.813 1.00 92.75 72 LEU A O 1
ATOM 572 N N . LYS A 1 73 ? -39.726 -38.038 7.881 1.00 91.88 73 LYS A N 1
ATOM 573 C CA . LYS A 1 73 ? -39.898 -37.327 9.151 1.00 91.88 73 LYS A CA 1
ATOM 574 C C . LYS A 1 73 ? -38.633 -36.576 9.520 1.00 91.88 73 LYS A C 1
ATOM 576 O O . LYS A 1 73 ? -37.538 -36.980 9.155 1.00 91.88 73 LYS A O 1
ATOM 581 N N . MET A 1 74 ? -38.778 -35.480 10.244 1.00 90.12 74 MET A N 1
ATOM 582 C CA . MET A 1 74 ? -37.673 -34.673 10.739 1.00 90.12 74 MET A CA 1
ATOM 583 C C . MET A 1 74 ? -37.772 -34.536 12.248 1.00 90.12 74 MET A C 1
ATOM 585 O O . MET A 1 74 ? -38.844 -34.259 12.786 1.00 90.12 74 MET A O 1
ATOM 589 N N . GLU A 1 75 ? -36.642 -34.696 12.923 1.00 87.88 75 GLU A N 1
ATOM 590 C CA . GLU A 1 75 ? -36.535 -34.588 14.373 1.00 87.88 75 GLU A CA 1
ATOM 591 C C . GLU A 1 75 ? -35.421 -33.603 14.731 1.00 87.88 75 GLU A C 1
ATOM 593 O O . GLU A 1 75 ? -34.282 -33.747 14.285 1.00 87.88 75 GLU A O 1
ATOM 598 N N . GLY A 1 76 ? -35.758 -32.585 15.523 1.00 82.44 76 GLY A N 1
ATOM 599 C CA . GLY A 1 76 ? -34.790 -31.623 16.043 1.00 82.44 76 GLY A CA 1
ATOM 600 C C . GLY A 1 76 ? -34.339 -31.920 17.479 1.00 82.44 76 GLY A C 1
ATOM 601 O O . GLY A 1 76 ? -34.845 -32.839 18.135 1.00 82.44 76 GLY A O 1
ATOM 602 N N . PRO A 1 77 ? -33.381 -31.134 17.996 1.00 78.88 77 PRO A N 1
ATOM 603 C CA . PRO A 1 77 ? -32.821 -31.319 19.330 1.00 78.88 77 PRO A CA 1
ATOM 604 C C . PRO A 1 77 ? -33.850 -31.047 20.444 1.00 78.88 77 PRO A C 1
ATOM 606 O O . PRO A 1 77 ? -34.805 -30.292 20.278 1.00 78.88 77 PRO A O 1
ATOM 609 N N . CYS A 1 78 ? -33.654 -31.682 21.602 1.00 55.97 78 CYS A N 1
ATOM 610 C CA . CYS A 1 78 ? -34.502 -31.522 22.788 1.00 55.97 78 CYS A CA 1
ATOM 611 C C . CYS A 1 78 ? -34.153 -30.219 23.531 1.00 55.97 78 CYS A C 1
ATOM 613 O O . CYS A 1 78 ? -32.994 -30.064 23.899 1.00 55.97 78 CYS A O 1
ATOM 615 N N . CYS A 1 79 ? -35.145 -29.351 23.787 1.00 52.50 79 CYS A N 1
ATOM 616 C CA . CYS A 1 79 ? -35.104 -28.124 24.613 1.00 52.50 79 CYS A CA 1
ATOM 617 C C . CYS A 1 79 ? -33.896 -27.164 24.406 1.00 52.50 79 CYS A C 1
ATOM 619 O O . CYS A 1 79 ? -32.780 -27.444 24.841 1.00 52.50 79 CYS A O 1
ATOM 621 N N . ASP A 1 80 ? -34.150 -25.971 23.846 1.00 41.38 80 ASP A N 1
ATOM 622 C CA . ASP A 1 80 ? -33.184 -24.871 23.635 1.00 41.38 80 ASP A CA 1
ATOM 623 C C . ASP A 1 80 ? -32.556 -24.333 24.940 1.00 41.38 80 ASP A C 1
ATOM 625 O O . ASP A 1 80 ? -32.970 -23.320 25.497 1.00 41.38 80 ASP A O 1
ATOM 629 N N . CYS A 1 81 ? -31.505 -25.000 25.418 1.00 38.59 81 CYS A N 1
ATOM 630 C CA . CYS A 1 81 ? -30.640 -24.538 26.510 1.00 38.59 81 CYS A CA 1
ATOM 631 C C . CYS A 1 81 ? -29.148 -24.570 26.123 1.00 38.59 81 CYS A C 1
ATOM 633 O O . CYS A 1 81 ? -28.287 -24.888 26.944 1.00 38.59 81 CYS A O 1
ATOM 635 N N . LYS A 1 82 ? -28.813 -24.235 24.868 1.00 33.25 82 LYS A N 1
ATOM 636 C CA . LYS A 1 82 ? -27.425 -24.006 24.423 1.00 33.25 82 LYS A CA 1
ATOM 637 C C . LYS A 1 82 ? -27.352 -22.853 23.423 1.00 33.25 82 LYS A C 1
ATOM 639 O O . LYS A 1 82 ? -27.413 -23.044 22.216 1.00 33.25 82 LYS A O 1
ATOM 644 N N . CYS A 1 83 ? -27.177 -21.639 23.931 1.00 35.66 83 CYS A N 1
ATOM 645 C CA . CYS A 1 83 ? -26.785 -20.511 23.097 1.00 35.66 83 CYS A CA 1
ATOM 646 C C . CYS A 1 83 ? -25.349 -20.768 22.585 1.00 35.66 83 CYS A C 1
ATOM 648 O O . CYS A 1 83 ? -24.441 -20.898 23.409 1.00 35.66 83 CYS A O 1
ATOM 650 N N . CYS A 1 84 ? -25.155 -20.825 21.257 1.00 41.47 84 CYS A N 1
ATOM 651 C CA . CYS A 1 84 ? -23.880 -20.975 20.512 1.00 41.47 84 CYS A CA 1
ATOM 652 C C . CYS A 1 84 ? -23.499 -22.375 19.955 1.00 41.47 84 CYS A C 1
ATOM 654 O O . CYS A 1 84 ? -22.334 -22.766 20.076 1.00 41.47 84 CYS A O 1
ATOM 656 N N . SER A 1 85 ? -24.409 -23.110 19.302 1.00 50.56 85 SER A N 1
ATOM 657 C CA . SER A 1 85 ? -24.059 -24.281 18.466 1.00 50.56 85 SER A CA 1
ATOM 658 C C . SER A 1 85 ? -24.942 -24.396 17.215 1.00 50.56 85 SER A C 1
ATOM 660 O O . SER A 1 85 ? -26.076 -23.920 17.231 1.00 50.56 85 SER A O 1
ATOM 662 N N . ASP A 1 86 ? -24.442 -25.047 16.158 1.00 59.44 86 ASP A N 1
ATOM 663 C CA . ASP A 1 86 ? -25.218 -25.386 14.954 1.00 59.44 86 ASP A CA 1
ATOM 664 C C . ASP A 1 86 ? -26.500 -26.142 15.327 1.00 59.44 86 ASP A C 1
ATOM 666 O O . ASP A 1 86 ? -26.472 -27.082 16.126 1.00 59.44 86 ASP A O 1
ATOM 670 N N . THR A 1 87 ? -27.633 -25.744 14.744 1.00 69.69 87 THR A N 1
ATOM 671 C CA . THR A 1 87 ? -28.907 -26.449 14.943 1.00 69.69 87 THR A CA 1
ATOM 672 C C . THR A 1 87 ? -29.077 -27.477 13.833 1.00 69.69 87 THR A C 1
ATOM 674 O O . THR A 1 87 ? -29.117 -27.112 12.656 1.00 69.69 87 THR A O 1
ATOM 677 N N . ILE A 1 88 ? -29.166 -28.757 14.202 1.00 79.81 88 ILE A N 1
ATOM 678 C CA . ILE A 1 88 ? -29.253 -29.885 13.268 1.00 79.81 88 ILE A CA 1
ATOM 679 C C . ILE A 1 88 ? -30.602 -30.582 13.445 1.00 79.81 88 ILE A C 1
ATOM 681 O O . ILE A 1 88 ? -30.930 -31.028 14.541 1.00 79.81 88 ILE A O 1
ATOM 685 N N . PHE A 1 89 ? -31.351 -30.701 12.354 1.00 87.75 89 PHE A N 1
ATOM 686 C CA . PH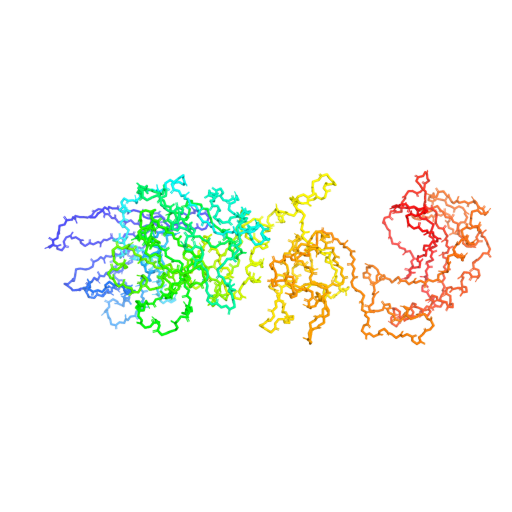E A 1 89 ? -32.548 -31.527 12.239 1.00 87.75 89 PHE A CA 1
ATOM 687 C C . PHE A 1 89 ? -32.203 -32.787 11.449 1.00 87.75 89 PHE A C 1
ATOM 689 O O . PHE A 1 89 ? -31.758 -32.707 10.302 1.00 87.75 89 PHE A O 1
ATOM 696 N N . GLU A 1 90 ? -32.394 -33.953 12.058 1.00 88.94 90 GLU A N 1
ATOM 697 C CA . GLU A 1 90 ? -32.193 -35.240 11.394 1.00 88.94 90 GLU A CA 1
ATOM 698 C C . GLU A 1 90 ? -33.411 -35.568 10.536 1.00 88.94 90 GLU A C 1
ATOM 700 O O . GLU A 1 90 ? -34.541 -35.515 11.020 1.00 88.94 90 GLU A O 1
ATOM 705 N N . VAL A 1 91 ? -33.184 -35.933 9.275 1.00 90.56 91 VAL A N 1
ATOM 706 C CA . VAL A 1 91 ? -34.227 -36.407 8.361 1.00 90.56 91 VAL A CA 1
ATOM 707 C C . VAL A 1 91 ? -34.205 -37.930 8.398 1.00 90.56 91 VAL A C 1
ATOM 709 O O . VAL A 1 91 ? -33.171 -38.543 8.130 1.00 90.56 91 VAL A O 1
ATOM 712 N N . LYS A 1 92 ? -35.334 -38.542 8.737 1.00 90.25 92 LYS A N 1
ATOM 713 C CA . LYS A 1 92 ? -35.508 -39.978 8.945 1.00 90.25 92 LYS A CA 1
ATOM 714 C C . LYS A 1 92 ? -36.563 -40.559 8.008 1.00 90.25 92 LYS A C 1
ATOM 716 O O . LYS A 1 92 ? -37.434 -39.842 7.506 1.00 90.25 92 LYS A O 1
ATOM 721 N N . SER A 1 93 ? -36.489 -41.868 7.793 1.00 88.56 93 SER A N 1
ATOM 722 C CA . SER A 1 93 ? -37.546 -42.658 7.157 1.00 88.56 93 SER A CA 1
ATOM 723 C C . SER A 1 93 ? -38.868 -42.568 7.938 1.00 88.56 93 SER A C 1
ATOM 725 O O . SER A 1 93 ? -38.895 -42.169 9.103 1.00 88.56 93 SER A O 1
ATOM 727 N N . VAL A 1 94 ? -39.989 -42.924 7.300 1.00 87.69 94 VAL A N 1
ATOM 728 C CA . VAL A 1 94 ? -41.345 -42.821 7.891 1.00 87.69 94 VAL A CA 1
ATOM 729 C C . VAL A 1 94 ? -41.492 -43.629 9.188 1.00 87.69 94 VAL A C 1
ATOM 731 O O . VAL A 1 94 ? -42.210 -43.209 10.097 1.00 87.69 94 VAL A O 1
ATOM 734 N N . ASP A 1 95 ? -40.789 -44.758 9.282 1.00 86.44 95 ASP A N 1
ATOM 735 C CA . ASP A 1 95 ? -40.710 -45.632 10.460 1.00 86.44 95 ASP A CA 1
ATOM 736 C C . ASP A 1 95 ? -39.761 -45.111 11.560 1.00 86.44 95 ASP A C 1
ATOM 738 O O . ASP A 1 95 ? -39.628 -45.744 12.603 1.00 86.44 95 ASP A O 1
ATOM 742 N N . GLU A 1 96 ? -39.106 -43.963 11.342 1.00 83.25 96 GLU A N 1
ATOM 743 C CA . GLU A 1 96 ? -38.106 -43.335 12.220 1.00 83.25 96 GLU A CA 1
ATOM 744 C C . GLU A 1 96 ? -36.858 -44.202 12.498 1.00 83.25 96 GLU A C 1
ATOM 746 O O . GLU A 1 96 ? -36.022 -43.823 13.321 1.00 83.25 96 GLU A O 1
ATOM 751 N N . ALA A 1 97 ? -36.688 -45.330 11.796 1.00 80.56 97 ALA A N 1
ATOM 752 C CA . ALA A 1 97 ? -35.615 -46.291 12.053 1.00 80.56 97 ALA A CA 1
ATOM 753 C C . ALA A 1 97 ? -34.268 -45.889 11.427 1.00 80.56 97 ALA A C 1
ATOM 755 O O . ALA A 1 97 ? -33.216 -46.183 11.994 1.00 80.56 97 ALA A O 1
ATOM 756 N N . HIS A 1 98 ? -34.284 -45.200 10.281 1.00 83.81 98 HIS A N 1
ATOM 757 C CA . HIS A 1 98 ? -33.078 -44.857 9.525 1.00 83.81 98 HIS A CA 1
ATOM 758 C C . HIS A 1 98 ? -32.960 -43.349 9.308 1.00 83.81 98 HIS A C 1
ATOM 760 O O . HIS A 1 98 ? -33.916 -42.695 8.894 1.00 83.81 98 HIS A O 1
ATOM 766 N N . VAL A 1 99 ? -31.765 -42.797 9.533 1.00 87.56 99 VAL A N 1
ATOM 767 C CA . VAL A 1 99 ? -31.434 -41.412 9.168 1.00 87.56 99 VAL A CA 1
ATOM 768 C C . VAL A 1 99 ? -31.064 -41.375 7.686 1.00 87.56 99 VAL A C 1
ATOM 770 O O . VAL A 1 99 ? -30.090 -41.996 7.271 1.00 87.56 99 VAL A O 1
ATOM 773 N N . VAL A 1 100 ? -31.841 -40.642 6.891 1.00 86.81 100 VAL A N 1
ATOM 774 C CA . VAL A 1 100 ? -31.653 -40.498 5.438 1.00 86.81 100 VAL A CA 1
ATOM 775 C C . VAL A 1 100 ? -30.939 -39.199 5.058 1.00 86.81 100 VAL A C 1
ATOM 777 O O . VAL A 1 100 ? -30.435 -39.068 3.945 1.00 86.81 100 VAL A O 1
ATOM 780 N N . GLY A 1 101 ? -30.892 -38.220 5.962 1.00 88.00 101 GLY A N 1
ATOM 781 C CA . GLY A 1 101 ? -30.339 -36.904 5.674 1.00 88.00 101 GLY A CA 1
ATOM 782 C C . GLY A 1 101 ? -30.349 -35.976 6.881 1.00 88.00 101 GLY A C 1
ATOM 783 O O . GLY A 1 101 ? -30.654 -36.383 8.002 1.00 88.00 101 GLY A O 1
ATOM 784 N N . LYS A 1 102 ? -30.017 -34.706 6.651 1.00 89.56 102 LYS A N 1
ATOM 785 C CA . LYS A 1 102 ? -30.052 -33.667 7.687 1.00 89.56 102 LYS A CA 1
ATOM 786 C C . LYS A 1 102 ? -30.299 -32.288 7.091 1.00 89.56 102 LYS A C 1
ATOM 788 O O . LYS A 1 102 ? -29.853 -32.003 5.982 1.00 89.56 102 LYS A O 1
ATOM 793 N N . ILE A 1 103 ? -30.963 -31.432 7.856 1.00 87.19 103 ILE A N 1
ATOM 794 C CA . ILE A 1 103 ? -31.069 -29.993 7.603 1.00 87.19 103 ILE A CA 1
ATOM 795 C C . ILE A 1 103 ? -30.325 -29.291 8.737 1.00 87.19 103 ILE A C 1
ATOM 797 O O . ILE A 1 103 ? -30.623 -29.528 9.907 1.00 87.19 103 ILE A O 1
ATOM 801 N N . CYS A 1 104 ? -29.346 -28.449 8.421 1.00 79.75 104 CYS A N 1
ATOM 802 C CA . CYS A 1 104 ? -28.607 -27.684 9.418 1.00 79.75 104 CYS A CA 1
ATOM 803 C C . CYS A 1 104 ? -28.619 -26.182 9.120 1.00 79.75 104 CYS A C 1
ATOM 805 O O . CYS A 1 104 ? -28.415 -25.756 7.982 1.00 79.75 104 CYS A O 1
ATOM 807 N N . LYS A 1 105 ? -28.805 -25.375 10.171 1.00 71.06 105 LYS A N 1
ATOM 808 C CA . LYS A 1 105 ? -28.427 -23.956 10.161 1.00 71.06 105 LYS A CA 1
ATOM 809 C C . LYS A 1 105 ? -27.003 -23.873 10.699 1.00 71.06 105 LYS A C 1
ATOM 811 O O . LYS A 1 105 ? -26.765 -24.247 11.851 1.00 71.06 105 LYS A O 1
ATOM 816 N N . GLN A 1 106 ? -26.066 -23.424 9.866 1.00 60.97 106 GLN A N 1
ATOM 817 C CA . GLN A 1 106 ? -24.707 -23.145 10.327 1.00 60.97 106 GLN A CA 1
ATOM 818 C C . GLN A 1 106 ? -24.756 -21.928 11.257 1.00 60.97 106 GLN A C 1
ATOM 820 O O . GLN A 1 106 ? -25.246 -20.866 10.875 1.00 60.97 106 GLN A O 1
ATOM 825 N N . TRP A 1 107 ? -24.272 -22.069 12.489 1.00 47.50 107 TRP A N 1
ATOM 826 C CA . TRP A 1 107 ? -24.172 -20.966 13.433 1.00 47.50 107 TRP A CA 1
ATOM 827 C C . TRP A 1 107 ? -23.032 -20.050 12.990 1.00 47.50 107 TRP A C 1
ATOM 829 O O . TRP A 1 107 ? -21.856 -20.295 13.248 1.00 47.50 107 TRP A O 1
ATOM 839 N N . THR A 1 108 ? -23.374 -18.953 12.321 1.00 42.91 108 THR A N 1
ATOM 840 C CA . THR A 1 108 ? -22.397 -17.974 11.820 1.00 42.91 108 THR A CA 1
ATOM 841 C C . THR A 1 108 ? -21.914 -16.982 12.885 1.00 42.91 108 THR A C 1
ATOM 843 O O . THR A 1 108 ? -21.201 -16.026 12.574 1.00 42.91 108 THR A O 1
ATOM 846 N N . GLY A 1 109 ? -22.255 -17.205 14.158 1.00 40.69 109 GLY A N 1
ATOM 847 C CA . GLY A 1 109 ? -21.976 -16.272 15.243 1.00 40.69 109 GLY A CA 1
ATOM 848 C C . GLY A 1 109 ? -22.809 -14.993 15.153 1.00 40.69 109 GLY A C 1
ATOM 849 O O . GLY A 1 109 ? -23.398 -14.679 14.124 1.00 40.69 109 GLY A O 1
ATOM 850 N N . PHE A 1 110 ? -22.832 -14.236 16.247 1.00 34.56 110 PHE A N 1
ATOM 851 C CA . PHE A 1 110 ? -23.657 -13.038 16.483 1.00 34.56 110 PHE A CA 1
ATOM 852 C C . PHE A 1 110 ? -23.457 -11.861 15.485 1.00 34.56 110 PHE A C 1
ATOM 854 O O . PHE A 1 110 ? -23.949 -10.769 15.724 1.00 34.56 110 PHE A O 1
ATOM 861 N N . PHE A 1 111 ? -22.718 -12.034 14.381 1.00 35.69 111 PHE A N 1
ATOM 862 C CA . PHE A 1 111 ? -22.210 -10.932 13.548 1.00 35.69 111 PHE A CA 1
ATOM 863 C C . PHE A 1 111 ? -22.343 -11.110 12.023 1.00 35.69 111 PHE A C 1
ATOM 865 O O . PHE A 1 111 ? -21.789 -10.297 11.287 1.00 35.69 111 PHE A O 1
ATOM 872 N N . ARG A 1 112 ? -23.058 -12.129 11.517 1.00 36.62 112 ARG A N 1
ATOM 873 C CA . ARG A 1 112 ? -23.263 -12.302 10.057 1.00 36.62 112 ARG A CA 1
ATOM 874 C C . ARG A 1 112 ? -24.697 -12.107 9.557 1.00 36.62 112 ARG A C 1
ATOM 876 O O . ARG A 1 112 ? -24.857 -11.903 8.361 1.00 36.62 112 ARG A O 1
ATOM 883 N N . GLU A 1 113 ? -25.692 -12.031 10.443 1.00 33.38 113 GLU A N 1
ATOM 884 C CA . GLU A 1 113 ? -27.068 -11.634 10.069 1.00 33.38 113 GLU A CA 1
ATOM 885 C C . GLU A 1 113 ? -27.172 -10.135 9.689 1.00 33.38 113 GLU A C 1
ATOM 887 O O . GLU A 1 113 ? -28.231 -9.666 9.300 1.00 33.38 113 GLU A O 1
ATOM 892 N N . THR A 1 114 ? -26.077 -9.363 9.762 1.00 34.78 114 THR A N 1
ATOM 893 C CA . THR A 1 114 ? -26.070 -7.904 9.523 1.00 34.78 114 THR A CA 1
ATOM 894 C C . THR A 1 114 ? -25.290 -7.440 8.288 1.00 34.78 114 THR A C 1
ATOM 896 O O . THR A 1 114 ? -25.349 -6.256 7.950 1.00 34.78 114 THR A O 1
ATOM 899 N N . PHE A 1 115 ? -24.549 -8.325 7.609 1.00 29.42 115 PHE A N 1
ATOM 900 C CA . PHE A 1 115 ? -23.713 -7.952 6.452 1.00 29.42 115 PHE A CA 1
ATOM 901 C C . PHE A 1 115 ? -24.131 -8.592 5.128 1.00 29.42 115 PHE A C 1
ATOM 903 O O . PHE A 1 115 ? -23.725 -8.112 4.071 1.00 29.42 115 PHE A O 1
ATOM 910 N N . THR A 1 116 ? -24.987 -9.608 5.170 1.00 38.72 116 THR A N 1
ATOM 911 C CA . THR A 1 116 ? -25.660 -10.185 4.005 1.00 38.72 116 THR A CA 1
ATOM 912 C C . THR A 1 116 ? -27.005 -10.718 4.472 1.00 38.72 116 THR A C 1
ATOM 914 O O . THR A 1 116 ? -27.038 -11.438 5.465 1.00 38.72 116 THR A O 1
ATOM 917 N N . ASP A 1 117 ? -28.082 -10.430 3.745 1.00 36.72 117 ASP A N 1
ATOM 918 C CA . ASP A 1 117 ? -29.456 -10.909 4.006 1.00 36.72 117 ASP A CA 1
ATOM 919 C C . ASP A 1 117 ? -29.615 -12.438 3.773 1.00 36.72 117 ASP A C 1
ATOM 921 O O . ASP A 1 117 ? -30.688 -12.945 3.459 1.00 36.72 117 ASP A O 1
ATOM 925 N N . ALA A 1 118 ? -28.507 -13.186 3.842 1.00 41.16 118 ALA A N 1
ATOM 926 C CA . ALA A 1 118 ? -28.386 -14.581 3.449 1.00 41.16 118 ALA A CA 1
ATOM 927 C C . ALA A 1 118 ? -27.924 -15.436 4.638 1.00 41.16 118 ALA A C 1
ATOM 929 O O . ALA A 1 118 ? -26.739 -15.482 4.980 1.00 41.16 118 ALA A O 1
ATOM 930 N N . ASP A 1 119 ? -28.872 -16.144 5.247 1.00 53.81 119 ASP A N 1
ATOM 931 C CA . ASP A 1 119 ? -28.590 -17.281 6.121 1.00 53.81 119 ASP A CA 1
ATOM 932 C C . ASP A 1 119 ? -27.997 -18.440 5.290 1.00 53.81 119 ASP A C 1
ATOM 934 O O . ASP A 1 119 ? -28.524 -18.800 4.235 1.00 53.81 119 ASP A O 1
ATOM 938 N N . ASN A 1 120 ? -26.916 -19.066 5.770 1.00 62.03 120 ASN A N 1
ATOM 939 C CA . ASN A 1 120 ? -26.350 -20.258 5.130 1.00 62.03 120 ASN A CA 1
ATOM 940 C C . ASN A 1 120 ? -26.977 -21.526 5.722 1.00 62.03 120 ASN A C 1
ATOM 942 O O . ASN A 1 120 ? -26.672 -21.928 6.850 1.00 62.03 120 ASN A O 1
ATOM 946 N N . PHE A 1 121 ? -27.832 -22.175 4.936 1.00 73.50 121 PHE A N 1
ATOM 947 C CA . PHE A 1 121 ? -28.456 -23.446 5.289 1.00 73.50 121 PHE A CA 1
ATOM 948 C C . PHE A 1 121 ? -27.809 -24.603 4.528 1.00 73.50 121 PHE A C 1
ATOM 950 O O . PHE A 1 121 ? -27.568 -24.517 3.325 1.00 73.50 121 PHE A O 1
ATOM 957 N N . GLY A 1 122 ? -27.547 -25.704 5.229 1.00 77.31 122 GLY A N 1
ATOM 958 C CA . GLY A 1 122 ? -27.104 -26.959 4.631 1.00 77.31 122 GLY A CA 1
ATOM 959 C C . GLY A 1 122 ? -28.245 -27.968 4.608 1.00 77.31 122 GLY A C 1
ATOM 960 O O . GLY A 1 122 ? -28.836 -28.259 5.646 1.00 77.31 122 GLY A O 1
ATOM 961 N N . ILE A 1 123 ? -28.542 -28.533 3.440 1.00 86.00 123 ILE A N 1
ATOM 962 C CA . ILE A 1 123 ? -29.511 -29.622 3.288 1.00 86.00 123 ILE A CA 1
ATOM 963 C C . ILE A 1 123 ? -28.784 -30.814 2.671 1.00 86.00 123 ILE A C 1
ATOM 965 O O . ILE A 1 123 ? -28.157 -30.692 1.622 1.00 86.00 123 ILE A O 1
ATOM 969 N N . GLN A 1 124 ? -28.874 -31.968 3.325 1.00 85.88 124 GLN A N 1
ATOM 970 C CA . GLN A 1 124 ? -28.347 -33.236 2.840 1.00 85.88 124 GLN A CA 1
ATOM 971 C C . GLN A 1 124 ? -29.500 -34.221 2.649 1.00 85.88 124 GLN A C 1
ATOM 973 O O . GLN A 1 124 ? -30.246 -34.495 3.590 1.00 85.88 124 GLN A O 1
ATOM 978 N N . PHE A 1 125 ? -29.601 -34.784 1.448 1.00 87.31 125 PHE A N 1
ATOM 979 C CA . PHE A 1 125 ? -30.532 -35.853 1.089 1.00 87.31 125 PHE A CA 1
ATOM 980 C C . PHE A 1 125 ? -29.868 -36.854 0.124 1.00 87.31 125 PHE A C 1
ATOM 982 O O . PHE A 1 125 ? -28.868 -36.506 -0.512 1.00 87.31 125 PHE A O 1
ATOM 989 N N . PRO A 1 126 ? -30.404 -38.079 -0.013 1.00 83.69 126 PRO A N 1
ATOM 990 C CA . PRO A 1 126 ? -29.908 -39.079 -0.960 1.00 83.69 126 PRO A CA 1
ATOM 991 C C . PRO A 1 126 ? -30.051 -38.634 -2.424 1.00 83.69 126 PRO A C 1
ATOM 993 O O . PRO A 1 126 ? -30.971 -37.889 -2.779 1.00 83.69 126 PRO A O 1
ATOM 996 N N . MET A 1 127 ? -29.150 -39.093 -3.299 1.00 79.25 127 MET A N 1
ATOM 997 C CA . MET A 1 127 ? -29.179 -38.720 -4.723 1.00 79.25 127 MET A CA 1
ATOM 998 C C . MET A 1 127 ? -30.434 -39.230 -5.442 1.00 79.25 127 MET A C 1
ATOM 1000 O O . MET A 1 127 ? -30.978 -38.520 -6.286 1.00 79.25 127 MET A O 1
ATOM 1004 N N . ASP A 1 128 ? -30.911 -40.412 -5.069 1.00 85.62 128 ASP A N 1
ATOM 1005 C CA . ASP A 1 128 ? -32.080 -41.118 -5.599 1.00 85.62 128 ASP A CA 1
ATOM 1006 C C . ASP A 1 128 ? -33.428 -40.594 -5.071 1.00 85.62 128 ASP A C 1
ATOM 1008 O O . ASP A 1 128 ? -34.479 -41.025 -5.541 1.00 85.62 128 ASP A O 1
ATOM 1012 N N . LEU A 1 129 ? -33.425 -39.626 -4.145 1.00 88.19 129 LEU A N 1
ATOM 1013 C CA . LEU A 1 129 ? -34.655 -39.022 -3.635 1.00 88.19 129 LEU A CA 1
ATOM 1014 C C . LEU A 1 129 ? -35.392 -38.230 -4.733 1.00 88.19 129 LEU A C 1
ATOM 1016 O O . LEU A 1 129 ? -34.774 -37.463 -5.484 1.00 88.19 129 LEU A O 1
ATOM 1020 N N . ASP A 1 130 ? -36.719 -38.385 -4.788 1.00 89.62 130 ASP A N 1
ATOM 1021 C CA . ASP A 1 130 ? -37.601 -37.697 -5.739 1.00 89.62 130 ASP A CA 1
ATOM 1022 C C . ASP A 1 130 ? -37.374 -36.173 -5.712 1.00 89.62 130 ASP A C 1
ATOM 1024 O O . ASP A 1 130 ? -37.283 -35.547 -4.650 1.00 89.62 130 ASP A O 1
ATOM 1028 N N . VAL A 1 131 ? -37.281 -35.565 -6.898 1.00 89.12 131 VAL A N 1
ATOM 1029 C CA . VAL A 1 131 ? -37.023 -34.129 -7.073 1.00 89.12 131 VAL A CA 1
ATOM 1030 C C . VAL A 1 131 ? -38.089 -33.260 -6.399 1.00 89.12 131 VAL A C 1
ATOM 1032 O O . VAL A 1 131 ? -37.746 -32.229 -5.817 1.00 89.12 131 VAL A O 1
ATOM 1035 N N . LYS A 1 132 ? -39.359 -33.685 -6.390 1.00 91.75 132 LYS A N 1
ATOM 1036 C CA . LYS A 1 132 ? -40.437 -32.985 -5.676 1.00 91.75 132 LYS A CA 1
ATOM 1037 C C . LYS A 1 132 ? -40.167 -32.965 -4.176 1.00 91.75 132 LYS A C 1
ATOM 1039 O O . LYS A 1 132 ? -40.289 -31.923 -3.543 1.00 91.75 132 LYS A O 1
ATOM 1044 N N . ILE A 1 133 ? -39.717 -34.082 -3.607 1.00 92.25 133 ILE A N 1
ATOM 1045 C CA . ILE A 1 133 ? -39.418 -34.177 -2.172 1.00 92.25 133 ILE A CA 1
ATOM 1046 C C . ILE A 1 133 ? -38.181 -33.354 -1.811 1.00 92.25 133 ILE A C 1
ATOM 1048 O O . ILE A 1 133 ? -38.187 -32.683 -0.781 1.00 92.25 133 ILE A O 1
ATOM 1052 N N . LYS A 1 134 ? -37.165 -33.300 -2.682 1.00 91.19 134 LYS A N 1
ATOM 1053 C CA . LYS A 1 134 ? -36.023 -32.381 -2.520 1.00 91.19 134 LYS A CA 1
ATOM 1054 C C . LYS A 1 134 ? -36.485 -30.921 -2.437 1.00 91.19 134 LYS A C 1
ATOM 1056 O O . LYS A 1 134 ? -36.039 -30.189 -1.556 1.00 91.19 134 LYS A O 1
ATOM 1061 N N . ALA A 1 135 ? -37.419 -30.507 -3.293 1.00 90.88 135 ALA A N 1
ATOM 1062 C CA . ALA A 1 135 ? -37.995 -29.162 -3.245 1.00 90.88 135 ALA A CA 1
ATOM 1063 C C . ALA A 1 135 ? -38.811 -28.914 -1.961 1.00 90.88 135 ALA A C 1
ATOM 1065 O O . ALA A 1 135 ? -38.694 -27.854 -1.344 1.00 90.88 135 ALA A O 1
ATOM 1066 N N . VAL A 1 136 ? -39.575 -29.906 -1.495 1.00 93.00 136 VAL A N 1
ATOM 1067 C CA . VAL A 1 136 ? -40.313 -29.814 -0.223 1.00 93.00 136 VAL A CA 1
ATOM 1068 C C . VAL A 1 136 ? -39.356 -29.722 0.976 1.00 93.00 136 VAL A C 1
ATOM 1070 O O . VAL A 1 136 ? -39.617 -28.958 1.903 1.00 93.00 136 VAL A O 1
ATOM 1073 N N . MET A 1 137 ? -38.208 -30.409 0.944 1.00 91.06 137 MET A N 1
ATOM 1074 C CA . MET A 1 137 ? -37.148 -30.283 1.958 1.00 91.06 137 MET A CA 1
ATOM 1075 C C . MET A 1 137 ? -36.532 -28.876 2.002 1.00 91.06 137 MET A C 1
ATOM 1077 O O . MET A 1 137 ? -36.225 -28.381 3.086 1.00 91.06 137 MET A O 1
ATOM 1081 N N . ILE A 1 138 ? -36.395 -28.203 0.854 1.00 89.12 138 ILE A N 1
ATOM 1082 C CA . ILE A 1 138 ? -35.995 -26.787 0.808 1.00 89.12 138 ILE A CA 1
ATOM 1083 C C . ILE A 1 138 ? -37.057 -25.923 1.498 1.00 89.12 138 ILE A C 1
ATOM 1085 O O . ILE A 1 138 ? -36.719 -25.095 2.343 1.00 89.12 138 ILE A O 1
ATOM 1089 N N . GLY A 1 139 ? -38.342 -26.161 1.219 1.00 88.62 139 GLY A N 1
ATOM 1090 C CA . GLY A 1 139 ? -39.445 -25.497 1.920 1.00 88.62 139 GLY A CA 1
ATOM 1091 C C . GLY A 1 139 ? -39.411 -25.719 3.437 1.00 88.62 139 GLY A C 1
ATOM 1092 O O . GLY A 1 139 ? -39.563 -24.770 4.208 1.00 88.62 139 GLY A O 1
ATOM 1093 N N . ALA A 1 140 ? -39.133 -26.949 3.878 1.00 89.19 140 ALA A N 1
ATOM 1094 C CA . ALA A 1 140 ? -39.016 -27.292 5.295 1.00 89.19 140 ALA A CA 1
ATOM 1095 C C . ALA A 1 140 ? -37.954 -26.456 6.017 1.00 89.19 140 ALA A C 1
ATOM 1097 O O . ALA A 1 140 ? -38.181 -26.034 7.150 1.00 89.19 140 ALA A O 1
ATOM 1098 N N . CYS A 1 141 ? -36.838 -26.153 5.350 1.00 86.88 141 CYS A N 1
ATOM 1099 C CA . CYS A 1 141 ? -35.796 -25.287 5.893 1.00 86.88 141 CYS A CA 1
ATOM 1100 C C . CYS A 1 141 ? -36.349 -23.907 6.292 1.00 86.88 141 CYS A C 1
ATOM 1102 O O . CYS A 1 141 ? -36.105 -23.431 7.401 1.00 86.88 141 CYS A O 1
ATOM 1104 N N . PHE A 1 142 ? -37.173 -23.295 5.438 1.00 82.31 142 PHE A N 1
ATOM 1105 C CA . PHE A 1 142 ? -37.804 -22.009 5.741 1.00 82.31 142 PHE A CA 1
ATOM 1106 C C . PHE A 1 142 ? -38.863 -22.117 6.843 1.00 82.31 142 PHE A C 1
ATOM 1108 O O . PHE A 1 142 ? -38.974 -21.215 7.671 1.00 82.31 142 PHE A O 1
ATOM 1115 N N . LEU A 1 143 ? -39.623 -23.216 6.914 1.00 82.75 143 LEU A N 1
ATOM 1116 C CA . LEU A 1 143 ? -40.595 -23.415 7.996 1.00 82.75 143 LEU A CA 1
ATOM 1117 C C . LEU A 1 143 ? -39.913 -23.519 9.369 1.00 82.75 143 LEU A C 1
ATOM 1119 O O . LEU A 1 143 ? -40.372 -22.911 10.330 1.00 82.75 143 LEU A O 1
ATOM 1123 N N . ILE A 1 144 ? -38.799 -24.249 9.445 1.00 78.44 144 ILE A N 1
ATOM 1124 C CA . ILE A 1 144 ? -38.066 -24.501 10.691 1.00 78.44 144 ILE A CA 1
ATOM 1125 C C . ILE A 1 144 ? -37.403 -23.219 11.220 1.00 78.44 144 ILE A C 1
ATOM 1127 O O . ILE A 1 144 ? -37.469 -22.936 12.416 1.00 78.44 144 ILE A O 1
ATOM 1131 N N . PHE A 1 145 ? -36.789 -22.423 10.340 1.00 68.88 145 PHE A N 1
ATOM 1132 C CA . PHE A 1 145 ? -35.966 -21.273 10.735 1.00 68.88 145 PHE A CA 1
ATOM 1133 C C . PHE A 1 145 ? -36.650 -19.904 10.561 1.00 68.88 145 PHE A C 1
ATOM 1135 O O . PHE A 1 145 ? -36.026 -18.866 10.781 1.00 68.88 145 PHE A O 1
ATOM 1142 N N . THR A 1 146 ? -37.949 -19.845 10.253 1.00 59.09 146 THR A N 1
ATOM 1143 C CA . THR A 1 146 ? -38.679 -18.562 10.129 1.00 59.09 146 THR A CA 1
ATOM 1144 C C . THR A 1 146 ? -38.873 -17.818 11.453 1.00 59.09 146 THR A C 1
ATOM 1146 O O . THR A 1 146 ? -39.218 -16.640 11.438 1.00 59.09 146 THR A O 1
ATOM 1149 N N . HIS A 1 147 ? -38.596 -18.443 12.602 1.00 48.50 147 HIS A N 1
ATOM 1150 C CA . HIS A 1 147 ? -38.526 -17.745 13.892 1.00 48.50 147 HIS A CA 1
ATOM 1151 C C . HIS A 1 147 ? -37.269 -16.880 14.071 1.00 48.50 147 HIS A C 1
ATOM 1153 O O . HIS A 1 147 ? -37.323 -15.925 14.844 1.00 48.50 147 HIS A O 1
ATOM 1159 N N . SER A 1 148 ? -36.175 -17.176 13.355 1.00 41.19 148 SER A N 1
ATOM 1160 C CA . SER A 1 148 ? -34.960 -16.339 13.341 1.00 41.19 148 SER A CA 1
ATOM 1161 C C . SER A 1 148 ? -35.093 -15.087 12.468 1.00 41.19 148 SER A C 1
ATOM 1163 O O . SER A 1 148 ? -34.306 -14.163 12.614 1.00 41.19 148 SER A O 1
ATOM 1165 N N . LEU A 1 149 ? -36.125 -15.006 11.624 1.00 39.09 149 LEU A N 1
ATOM 1166 C CA . LEU A 1 149 ? -36.455 -13.809 10.849 1.00 39.09 149 LEU A CA 1
ATOM 1167 C C . LEU A 1 149 ? -37.331 -12.869 11.695 1.00 39.09 149 LEU A C 1
ATOM 1169 O O . LEU A 1 149 ? -38.508 -12.646 11.400 1.00 39.09 149 LEU A O 1
ATOM 1173 N N . GLN A 1 150 ? -36.795 -12.357 12.806 1.00 33.34 150 GLN A N 1
ATOM 1174 C CA . GLN A 1 150 ? -37.401 -11.194 13.457 1.00 33.34 150 GLN A CA 1
ATOM 1175 C C . GLN A 1 150 ? -37.091 -9.945 12.616 1.00 33.34 150 GLN A C 1
ATOM 1177 O O . GLN A 1 150 ? -35.953 -9.789 12.177 1.00 33.34 150 GLN A O 1
ATOM 1182 N N . PRO A 1 151 ? -38.057 -9.034 12.391 1.00 31.72 151 PRO A N 1
ATOM 1183 C CA . PRO A 1 151 ? -37.724 -7.716 11.868 1.00 31.72 151 PRO A CA 1
ATOM 1184 C C . PRO A 1 151 ? -36.773 -7.038 12.858 1.00 31.72 151 PRO A C 1
ATOM 1186 O O . PRO A 1 151 ? -37.010 -7.098 14.066 1.00 31.72 151 PRO A O 1
ATOM 1189 N N . ALA A 1 152 ? -35.705 -6.438 12.329 1.00 33.84 152 ALA A N 1
ATOM 1190 C CA . ALA A 1 152 ? -34.672 -5.737 13.078 1.00 33.84 152 ALA A CA 1
ATOM 1191 C C . ALA A 1 152 ? -35.265 -4.950 14.260 1.00 33.84 152 ALA A C 1
ATOM 1193 O O . ALA A 1 152 ? -36.096 -4.057 14.075 1.00 33.84 152 ALA A O 1
ATOM 1194 N N . ASN A 1 153 ? -34.830 -5.277 15.483 1.00 35.06 153 ASN A N 1
ATOM 1195 C CA . ASN A 1 153 ? -34.917 -4.329 16.591 1.00 35.06 153 ASN A CA 1
ATOM 1196 C C . ASN A 1 153 ? -34.321 -3.009 16.094 1.00 35.06 153 ASN A C 1
ATOM 1198 O O . ASN A 1 153 ? -33.255 -3.043 15.483 1.00 35.06 153 ASN A O 1
ATOM 1202 N N . SER A 1 154 ? -35.035 -1.900 16.323 1.00 41.97 154 SER A N 1
ATOM 1203 C CA . SER A 1 154 ? -34.681 -0.533 15.916 1.00 41.97 154 SER A CA 1
ATOM 1204 C C . SER A 1 154 ? -33.173 -0.360 15.734 1.00 41.97 154 SER A C 1
ATOM 1206 O O . SER A 1 154 ? -32.440 -0.379 16.730 1.00 41.97 154 SER A O 1
ATOM 1208 N N . GLU A 1 155 ? -32.714 -0.242 14.484 1.00 48.47 155 GLU A N 1
ATOM 1209 C CA . GLU A 1 155 ? -31.303 0.019 14.219 1.00 48.47 155 GLU A CA 1
ATOM 1210 C C . GLU A 1 155 ? -30.881 1.249 15.036 1.00 48.47 155 GLU A C 1
ATOM 1212 O O . GLU A 1 155 ? -31.618 2.245 15.063 1.00 48.47 155 GLU A O 1
ATOM 1217 N N . PRO A 1 156 ? -29.744 1.195 15.755 1.00 60.12 156 PRO A N 1
ATOM 1218 C CA . PRO A 1 156 ? -29.235 2.379 16.422 1.00 60.12 156 PRO A CA 1
ATOM 1219 C C . PRO A 1 156 ? -29.064 3.474 15.371 1.00 60.12 156 PRO A C 1
ATOM 1221 O O . PRO A 1 156 ? -28.522 3.220 14.296 1.00 60.12 156 PRO A O 1
ATOM 1224 N N . VAL A 1 157 ? -29.551 4.680 15.680 1.00 76.75 157 VAL A N 1
ATOM 1225 C CA . VAL A 1 157 ? -29.474 5.824 14.765 1.00 76.75 157 VAL A CA 1
ATOM 1226 C C . VAL A 1 157 ? -28.021 5.963 14.284 1.00 76.75 157 VAL A C 1
ATOM 1228 O O . VAL A 1 157 ? -27.121 6.022 15.132 1.00 76.75 157 VAL A O 1
ATOM 1231 N N . PRO A 1 158 ? -27.763 5.961 12.962 1.00 87.38 158 PRO A N 1
ATOM 1232 C CA . PRO A 1 158 ? -26.410 6.068 12.433 1.00 87.38 158 PRO A CA 1
ATOM 1233 C C . PRO A 1 158 ? -25.718 7.325 12.955 1.00 87.38 158 PRO A C 1
ATOM 1235 O O . PRO A 1 158 ? -26.314 8.403 12.960 1.00 87.38 158 PRO A O 1
ATOM 1238 N N . ILE A 1 159 ? -24.465 7.196 13.398 1.00 90.69 159 ILE A N 1
ATOM 1239 C CA . ILE A 1 159 ? -23.680 8.365 13.816 1.00 90.69 159 ILE A CA 1
ATOM 1240 C C . ILE A 1 159 ? -23.365 9.202 12.564 1.00 90.69 159 ILE A C 1
ATOM 1242 O O . ILE A 1 159 ? -22.795 8.662 11.613 1.00 90.69 159 ILE A O 1
ATOM 1246 N N . PRO A 1 160 ? -23.700 10.504 12.547 1.00 93.81 160 PRO A N 1
ATOM 1247 C CA . PRO A 1 160 ? -23.344 11.392 11.445 1.00 93.81 160 PRO A CA 1
ATOM 1248 C C . PRO A 1 160 ? -21.824 11.507 11.252 1.00 93.81 160 PRO A C 1
ATOM 1250 O O . PRO A 1 160 ? -21.061 11.537 12.218 1.00 93.81 160 PRO A O 1
ATOM 1253 N N . THR A 1 161 ? -21.357 11.604 10.006 1.00 94.25 161 THR A N 1
ATOM 1254 C CA . THR A 1 161 ? -19.915 11.632 9.694 1.00 94.25 161 THR A CA 1
ATOM 1255 C C . THR A 1 161 ? -19.200 12.894 10.181 1.00 94.25 161 THR A C 1
ATOM 1257 O O . THR A 1 161 ? -17.995 12.855 10.409 1.00 94.25 161 THR A O 1
ATOM 1260 N N . ASP A 1 162 ? -19.915 14.004 10.386 1.00 94.44 162 ASP A N 1
ATOM 1261 C CA . ASP A 1 162 ? -19.393 15.241 10.990 1.00 94.44 162 ASP A CA 1
ATOM 1262 C C . ASP A 1 162 ? -19.065 15.083 12.485 1.00 94.44 162 ASP A C 1
ATOM 1264 O O . ASP A 1 162 ? -18.332 15.893 13.054 1.00 94.44 162 ASP A O 1
ATOM 1268 N N . LYS A 1 163 ? -19.554 14.010 13.119 1.00 96.25 163 LYS A N 1
ATOM 1269 C CA . LYS A 1 163 ? -19.218 13.624 14.495 1.00 96.25 163 LYS A CA 1
ATOM 1270 C C . LYS A 1 163 ? -17.993 12.715 14.588 1.00 96.25 163 LYS A C 1
ATOM 1272 O O . LYS A 1 163 ? -17.703 12.218 15.674 1.00 96.25 163 LYS A O 1
ATOM 1277 N N . LEU A 1 164 ? -17.262 12.501 13.493 1.00 98.12 164 LEU A N 1
ATOM 1278 C CA . LEU A 1 164 ? -16.001 11.764 13.493 1.00 98.12 164 LEU A CA 1
ATOM 1279 C C . LEU A 1 164 ? -14.804 12.714 13.374 1.00 98.12 164 LEU A C 1
ATOM 1281 O O . LEU A 1 164 ? -14.677 13.459 12.404 1.00 98.12 164 LEU A O 1
ATOM 1285 N N . LEU A 1 165 ? -13.866 12.602 14.314 1.00 98.06 165 LEU A N 1
ATOM 1286 C CA . LEU A 1 165 ? -12.564 13.259 14.249 1.00 98.06 165 LEU A CA 1
ATOM 1287 C C . LEU A 1 165 ? -11.441 12.221 14.228 1.00 98.06 165 LEU A C 1
ATOM 1289 O O . LEU A 1 165 ? -11.308 11.417 15.152 1.00 98.06 165 LEU A O 1
ATOM 1293 N N . VAL A 1 166 ? -10.590 12.270 13.204 1.00 98.50 166 VAL A N 1
ATOM 1294 C CA . VAL A 1 166 ? -9.374 11.453 13.153 1.00 98.50 166 VAL A CA 1
ATOM 1295 C C . VAL A 1 166 ? -8.210 12.251 13.727 1.00 98.50 166 VAL A C 1
ATOM 1297 O O . VAL A 1 166 ? -7.901 13.343 13.254 1.00 98.50 166 VAL A O 1
ATOM 1300 N N . LEU A 1 167 ? -7.548 11.704 14.739 1.00 98.44 167 LEU A N 1
ATOM 1301 C CA . LEU A 1 167 ? -6.312 12.224 15.305 1.00 98.44 167 LEU A CA 1
ATOM 1302 C C . LEU A 1 167 ? -5.155 11.327 14.877 1.00 98.44 167 LEU A C 1
ATOM 1304 O O . LEU A 1 167 ? -5.242 10.103 14.932 1.00 98.44 167 LEU A O 1
ATOM 1308 N N . THR A 1 168 ? -4.052 11.936 14.470 1.00 98.19 168 THR A N 1
ATOM 1309 C CA . THR A 1 168 ? -2.816 11.202 14.199 1.00 98.19 168 THR A CA 1
ATOM 1310 C C . THR A 1 168 ? -1.613 12.007 14.649 1.00 98.19 168 THR A C 1
ATOM 1312 O O . THR A 1 168 ? -1.690 13.230 14.774 1.00 98.19 168 THR A O 1
ATOM 1315 N N . VAL A 1 169 ? -0.494 11.334 14.885 1.00 97.44 169 VAL A N 1
ATOM 1316 C CA . VAL A 1 169 ? 0.774 11.972 15.230 1.00 97.44 169 VAL A CA 1
ATOM 1317 C C . VAL A 1 169 ? 1.713 11.865 14.038 1.00 97.44 169 VAL A C 1
ATOM 1319 O O . VAL A 1 169 ? 1.925 10.782 13.498 1.00 97.44 169 VAL A O 1
ATOM 1322 N N . ALA A 1 170 ? 2.278 12.999 13.640 1.00 97.06 170 ALA A N 1
ATOM 1323 C CA . ALA A 1 170 ? 3.338 13.078 12.645 1.00 97.06 170 ALA A CA 1
ATOM 1324 C C . ALA A 1 170 ? 4.232 14.265 12.988 1.00 97.06 170 ALA A C 1
ATOM 1326 O O . ALA A 1 170 ? 3.739 15.372 13.191 1.00 97.06 170 ALA A O 1
ATOM 1327 N N . THR A 1 171 ? 5.542 14.043 13.048 1.00 95.50 171 THR A N 1
ATOM 1328 C CA . THR A 1 171 ? 6.535 15.098 13.305 1.00 95.50 171 THR A CA 1
ATOM 1329 C C . THR A 1 171 ? 7.045 15.732 12.017 1.00 95.50 171 THR A C 1
ATOM 1331 O O . THR A 1 171 ? 7.448 16.894 12.021 1.00 95.50 171 THR A O 1
ATOM 1334 N N . GLN A 1 172 ? 6.993 14.990 10.908 1.00 92.50 172 GLN A N 1
ATOM 1335 C CA . GLN A 1 172 ? 7.469 15.403 9.591 1.00 92.50 172 GLN A CA 1
ATOM 1336 C C . GLN A 1 172 ? 6.522 14.903 8.492 1.00 92.50 172 GLN A C 1
ATOM 1338 O O . GLN A 1 172 ? 5.776 13.941 8.678 1.00 92.50 172 GLN A O 1
ATOM 1343 N N . GLN A 1 173 ? 6.577 15.536 7.319 1.00 92.69 173 GLN A N 1
ATOM 1344 C CA . GLN A 1 173 ? 5.835 15.103 6.132 1.00 92.69 173 GLN A CA 1
ATOM 1345 C C . GLN A 1 173 ? 6.627 14.032 5.368 1.00 92.69 173 GLN A C 1
ATOM 1347 O O . GLN A 1 173 ? 7.294 14.314 4.375 1.00 92.69 173 GLN A O 1
ATOM 1352 N N . THR A 1 174 ? 6.590 12.799 5.870 1.00 93.12 174 THR A N 1
ATOM 1353 C CA . THR A 1 174 ? 7.230 11.635 5.232 1.00 93.12 174 THR A CA 1
ATOM 1354 C C . THR A 1 174 ? 6.393 11.101 4.066 1.00 93.12 174 THR A C 1
ATOM 1356 O O . THR A 1 174 ? 5.202 11.399 3.962 1.00 93.12 174 THR A O 1
ATOM 1359 N N . ASP A 1 175 ? 6.972 10.252 3.211 1.00 93.38 175 ASP A N 1
ATOM 1360 C CA . ASP A 1 175 ? 6.222 9.640 2.100 1.00 93.38 175 ASP A CA 1
ATOM 1361 C C . ASP A 1 175 ? 5.075 8.755 2.614 1.00 93.38 175 ASP A C 1
ATOM 1363 O O . ASP A 1 175 ? 3.983 8.732 2.042 1.00 93.38 175 ASP A O 1
ATOM 1367 N N . GLY A 1 176 ? 5.299 8.081 3.746 1.00 95.56 176 GLY A N 1
ATOM 1368 C CA . GLY A 1 176 ? 4.278 7.322 4.460 1.00 95.56 176 GLY A CA 1
ATOM 1369 C C . GLY A 1 176 ? 3.109 8.190 4.927 1.00 95.56 176 GLY A C 1
ATOM 1370 O O . GLY A 1 176 ? 1.957 7.854 4.653 1.00 95.56 176 GLY A O 1
ATOM 1371 N N . PHE A 1 177 ? 3.404 9.342 5.543 1.00 96.44 177 PHE A N 1
ATOM 1372 C CA . PHE A 1 177 ? 2.392 10.318 5.957 1.00 96.44 177 PHE A CA 1
ATOM 1373 C C . PHE A 1 177 ? 1.607 10.884 4.767 1.00 96.44 177 PHE A C 1
ATOM 1375 O O . PHE A 1 177 ? 0.382 11.000 4.827 1.00 96.44 177 PHE A O 1
ATOM 1382 N N . LEU A 1 178 ? 2.291 11.222 3.669 1.00 94.19 178 LEU A N 1
ATOM 1383 C CA . LEU A 1 178 ? 1.639 11.732 2.462 1.00 94.19 178 LEU A CA 1
ATOM 1384 C C . LEU A 1 178 ? 0.686 10.692 1.868 1.00 94.19 178 LEU A C 1
ATOM 1386 O O . LEU A 1 178 ? -0.454 11.027 1.549 1.00 94.19 178 LEU A O 1
ATOM 1390 N N . ARG A 1 179 ? 1.103 9.423 1.799 1.00 95.12 179 ARG A N 1
ATOM 1391 C CA . ARG A 1 179 ? 0.236 8.310 1.391 1.00 95.12 179 ARG A CA 1
ATOM 1392 C C . ARG A 1 179 ? -0.985 8.173 2.307 1.00 95.12 179 ARG A C 1
ATOM 1394 O O . ARG A 1 179 ? -2.104 8.039 1.816 1.00 95.12 179 ARG A O 1
ATOM 1401 N N . PHE A 1 180 ? -0.795 8.228 3.624 1.00 97.69 180 PHE A N 1
ATOM 1402 C CA . PHE A 1 180 ? -1.899 8.201 4.584 1.00 97.69 180 PHE A CA 1
ATOM 1403 C C . PHE A 1 180 ? -2.903 9.332 4.308 1.00 97.69 180 PHE A C 1
ATOM 1405 O O . PHE A 1 180 ? -4.092 9.067 4.110 1.00 97.69 180 PHE A O 1
ATOM 1412 N N . MET A 1 181 ? -2.423 10.575 4.183 1.00 96.69 181 MET A N 1
ATOM 1413 C CA . MET A 1 181 ? -3.262 11.745 3.901 1.00 96.69 181 MET A CA 1
ATOM 1414 C C . MET A 1 181 ? -3.972 11.663 2.545 1.00 96.69 181 MET A C 1
ATOM 1416 O O . MET A 1 181 ? -5.112 12.112 2.436 1.00 96.69 181 MET A O 1
ATOM 1420 N N . GLN A 1 182 ? -3.346 11.069 1.523 1.00 93.50 182 GLN A N 1
ATOM 1421 C CA . GLN A 1 182 ? -3.986 10.818 0.226 1.00 93.50 182 GLN A CA 1
ATOM 1422 C C . GLN A 1 182 ? -5.211 9.909 0.380 1.00 93.50 182 GLN A C 1
ATOM 1424 O O . GLN A 1 182 ? -6.295 10.260 -0.088 1.00 93.50 182 GLN A O 1
ATOM 1429 N N . THR A 1 183 ? -5.078 8.790 1.100 1.00 96.12 183 THR A N 1
ATOM 1430 C CA . THR A 1 183 ? -6.219 7.890 1.350 1.00 96.12 183 THR A CA 1
ATOM 1431 C C . THR A 1 183 ? -7.277 8.518 2.261 1.00 96.12 183 THR A C 1
ATOM 1433 O O . THR A 1 183 ? -8.471 8.322 2.045 1.00 96.12 183 THR A O 1
ATOM 1436 N N . ALA A 1 184 ? -6.865 9.339 3.233 1.00 97.31 184 ALA A N 1
ATOM 1437 C CA . ALA A 1 184 ? -7.785 10.076 4.094 1.00 97.31 184 ALA A CA 1
ATOM 1438 C C . ALA A 1 184 ? -8.624 11.086 3.294 1.00 97.31 184 ALA A C 1
ATOM 1440 O O . ALA A 1 184 ? -9.844 11.138 3.451 1.00 97.31 184 ALA A O 1
ATOM 1441 N N . LYS A 1 185 ? -7.979 11.841 2.394 1.00 95.31 185 LYS A N 1
ATOM 1442 C CA . LYS A 1 185 ? -8.635 12.807 1.505 1.00 95.31 185 LYS A CA 1
ATOM 1443 C C . LYS A 1 185 ? -9.586 12.120 0.528 1.00 95.31 185 LYS A C 1
ATOM 1445 O O . LYS A 1 185 ? -10.681 12.626 0.325 1.00 95.31 185 LYS A O 1
ATOM 1450 N N . TYR A 1 186 ? -9.204 10.966 -0.027 1.00 94.12 186 TYR A N 1
ATOM 1451 C CA . TYR A 1 186 ? -10.065 10.188 -0.927 1.00 94.12 186 TYR A CA 1
ATOM 1452 C C . TYR A 1 186 ? -11.423 9.850 -0.292 1.00 94.12 186 TYR A C 1
ATOM 1454 O O . TYR A 1 186 ? -12.459 9.940 -0.941 1.00 94.12 186 TYR A O 1
ATOM 1462 N N . PHE A 1 187 ? -11.423 9.502 0.995 1.00 96.19 187 PHE A N 1
ATOM 1463 C CA . PHE A 1 187 ? -12.633 9.159 1.742 1.00 96.19 187 PHE A CA 1
ATOM 1464 C C . PHE A 1 187 ? -13.269 10.335 2.497 1.00 96.19 187 PHE A C 1
ATOM 1466 O O . PHE A 1 187 ? -14.203 10.115 3.266 1.00 96.19 187 PHE A O 1
ATOM 1473 N N . ASN A 1 188 ? -12.787 11.567 2.300 1.00 96.56 188 ASN A N 1
ATOM 1474 C CA . ASN A 1 188 ? -13.257 12.765 3.002 1.00 96.56 188 ASN A CA 1
ATOM 1475 C C . ASN A 1 188 ? -13.169 12.670 4.540 1.00 96.56 188 ASN A C 1
ATOM 1477 O O . ASN A 1 188 ? -14.038 13.169 5.256 1.00 96.56 188 ASN A O 1
ATOM 1481 N N . TYR A 1 189 ? -12.113 12.047 5.073 1.00 97.31 189 TYR A N 1
ATOM 1482 C CA . TYR A 1 189 ? -11.844 12.090 6.512 1.00 97.31 189 TYR A CA 1
ATOM 1483 C C . TYR A 1 189 ? -11.364 13.475 6.952 1.00 97.31 189 TYR A C 1
ATOM 1485 O O . TYR A 1 189 ? -10.510 14.095 6.316 1.00 97.31 189 TYR A O 1
ATOM 1493 N N . THR A 1 190 ? -11.836 13.908 8.121 1.00 95.69 190 THR A N 1
ATOM 1494 C CA . THR A 1 190 ? -11.303 15.085 8.813 1.00 95.69 190 THR A CA 1
ATOM 1495 C C . THR A 1 190 ? -10.174 14.645 9.740 1.00 95.69 190 THR A C 1
ATOM 1497 O O . THR A 1 190 ? -10.419 14.054 10.794 1.00 95.69 190 THR A O 1
ATOM 1500 N N . VAL A 1 191 ? -8.930 14.919 9.337 1.00 97.94 191 VAL A N 1
ATOM 1501 C CA . VAL A 1 191 ? -7.721 14.529 10.076 1.00 97.94 191 VAL A CA 1
ATOM 1502 C C . VAL A 1 191 ? -7.083 15.743 10.747 1.00 97.94 191 VAL A C 1
ATOM 1504 O O . VAL A 1 191 ? -6.723 16.712 10.081 1.00 97.94 191 VAL A O 1
ATOM 1507 N N . LYS A 1 192 ? -6.867 15.666 12.062 1.00 98.00 192 LYS A N 1
ATOM 1508 C CA . LYS A 1 192 ? -6.066 16.625 12.829 1.00 98.00 192 LYS A CA 1
ATOM 1509 C C . LYS A 1 192 ? -4.725 15.994 13.193 1.00 98.00 192 LYS A C 1
ATOM 1511 O O . LYS A 1 192 ? -4.654 15.013 13.934 1.00 98.00 192 LYS A O 1
ATOM 1516 N N . VAL A 1 193 ? -3.660 16.592 12.672 1.00 98.19 193 VAL A N 1
ATOM 1517 C CA . VAL A 1 193 ? -2.284 16.127 12.862 1.00 98.19 193 VAL A CA 1
ATOM 1518 C C . VAL A 1 193 ? -1.683 16.773 14.105 1.00 98.19 193 VAL A C 1
ATOM 1520 O O . VAL A 1 193 ? -1.693 17.995 14.256 1.00 98.19 193 VAL A O 1
ATOM 1523 N N . LEU A 1 194 ? -1.145 15.950 14.994 1.00 97.88 194 LEU A N 1
ATOM 1524 C CA . LEU A 1 194 ? -0.518 16.357 16.241 1.00 97.88 194 LEU A CA 1
ATOM 1525 C C . LEU A 1 194 ? 1.005 16.264 16.107 1.00 97.88 194 LEU A C 1
ATOM 1527 O O . LEU A 1 194 ? 1.537 15.275 15.608 1.00 97.88 194 LEU A O 1
ATOM 1531 N N . GLY A 1 195 ? 1.715 17.283 16.590 1.00 96.19 195 GLY A N 1
ATOM 1532 C CA . GLY A 1 195 ? 3.179 17.256 16.678 1.00 96.19 195 GLY A CA 1
ATOM 1533 C C . GLY A 1 195 ? 3.946 17.633 15.406 1.00 96.19 195 GLY A C 1
ATOM 1534 O O . GLY A 1 195 ? 5.170 17.557 15.431 1.00 96.19 195 GLY A O 1
ATOM 1535 N N . MET A 1 196 ? 3.277 18.087 14.340 1.00 96.94 196 MET A N 1
ATOM 1536 C CA . MET A 1 196 ? 3.946 18.497 13.096 1.00 96.94 196 MET A CA 1
ATOM 1537 C C . MET A 1 196 ? 4.991 19.590 13.360 1.00 96.94 196 MET A C 1
ATOM 1539 O O . MET A 1 196 ? 4.698 20.586 14.022 1.00 96.94 196 MET A O 1
ATOM 1543 N N . GLY A 1 197 ? 6.216 19.386 12.868 1.00 94.44 197 GLY A N 1
ATOM 1544 C CA . GLY A 1 197 ? 7.354 20.284 13.078 1.00 94.44 197 GLY A CA 1
ATOM 1545 C C . GLY A 1 197 ? 8.012 20.189 14.461 1.00 94.44 197 GLY A C 1
ATOM 1546 O O . GLY A 1 197 ? 9.006 20.872 14.698 1.00 94.44 197 GLY A O 1
ATOM 1547 N N . LYS A 1 198 ? 7.498 19.357 15.379 1.00 94.81 198 LYS A N 1
ATOM 1548 C CA . LYS A 1 198 ? 8.151 19.088 16.667 1.00 94.81 198 LYS A CA 1
ATOM 1549 C C . LYS A 1 198 ? 9.191 17.980 16.518 1.00 94.81 198 LYS A C 1
ATOM 1551 O O . LYS A 1 198 ? 9.023 17.046 15.739 1.00 94.81 198 LYS A O 1
ATOM 1556 N N . GLU A 1 199 ? 10.243 18.056 17.323 1.00 94.44 199 GLU A N 1
ATOM 1557 C CA . GLU A 1 199 ? 11.235 16.988 17.437 1.00 94.44 199 GLU A CA 1
ATOM 1558 C C . GLU A 1 199 ? 10.601 15.703 17.997 1.00 94.44 199 GLU A C 1
ATOM 1560 O O . GLU A 1 199 ? 9.814 15.739 18.954 1.00 94.44 199 GLU A O 1
ATOM 1565 N N . TRP A 1 200 ? 10.959 14.562 17.404 1.00 95.06 200 TRP A N 1
ATOM 1566 C CA . TRP A 1 200 ? 10.546 13.250 17.888 1.00 95.06 200 TRP A CA 1
ATOM 1567 C C . TRP A 1 200 ? 11.394 12.825 19.091 1.00 95.06 200 TRP A C 1
ATOM 1569 O O . TRP A 1 200 ? 12.605 12.660 18.982 1.00 95.06 200 TRP A O 1
ATOM 1579 N N . LYS A 1 201 ? 10.738 12.621 20.233 1.00 94.69 201 LYS A N 1
ATOM 1580 C CA . LYS A 1 201 ? 11.321 12.181 21.511 1.00 94.69 201 LYS A CA 1
ATOM 1581 C C . LYS A 1 201 ? 10.810 10.806 21.944 1.00 94.69 201 LYS A C 1
ATOM 1583 O O . LYS A 1 201 ? 11.094 10.365 23.052 1.00 94.69 201 LYS A O 1
ATOM 1588 N N . GLY A 1 202 ? 10.067 10.130 21.067 1.00 90.44 202 GLY A N 1
ATOM 1589 C CA . GLY A 1 202 ? 9.431 8.846 21.345 1.00 90.44 202 GLY A CA 1
ATOM 1590 C C . GLY A 1 202 ? 10.339 7.618 21.291 1.00 90.44 202 GLY A C 1
ATOM 1591 O O . GLY A 1 202 ? 9.829 6.513 21.420 1.00 90.44 202 GLY A O 1
ATOM 1592 N N . GLY A 1 203 ? 11.651 7.778 21.093 1.00 88.88 203 GLY A N 1
ATOM 1593 C CA . GLY A 1 203 ? 12.591 6.660 20.937 1.00 88.88 203 GLY A CA 1
ATOM 1594 C C . GLY A 1 203 ? 12.579 6.028 19.538 1.00 88.88 203 GLY A C 1
ATOM 1595 O O . GLY A 1 203 ? 11.927 6.531 18.623 1.00 88.88 203 GLY A O 1
ATOM 1596 N N . ASP A 1 204 ? 13.322 4.936 19.353 1.00 82.75 204 ASP A N 1
ATOM 1597 C CA . ASP A 1 204 ? 13.456 4.235 18.066 1.00 82.75 204 ASP A CA 1
ATOM 1598 C C . ASP A 1 204 ? 12.327 3.207 17.858 1.00 82.75 204 ASP A C 1
ATOM 1600 O O . ASP A 1 204 ? 12.497 1.987 17.973 1.00 82.75 204 ASP A O 1
ATOM 1604 N N . VAL A 1 205 ? 11.125 3.733 17.609 1.00 77.62 205 VAL A N 1
ATOM 1605 C CA . VAL A 1 205 ? 9.907 2.932 17.435 1.00 77.62 205 VAL A CA 1
ATOM 1606 C C . VAL A 1 205 ? 10.021 2.063 16.181 1.00 77.62 205 VAL A C 1
ATOM 1608 O O . VAL A 1 205 ? 10.100 2.555 15.055 1.00 77.62 205 VAL A O 1
ATOM 1611 N N . GLY A 1 206 ? 10.006 0.747 16.393 1.00 67.69 206 GLY A N 1
ATOM 1612 C CA . GLY A 1 206 ? 10.217 -0.278 15.366 1.00 67.69 206 GLY A CA 1
ATOM 1613 C C . GLY A 1 206 ? 11.402 -1.194 15.674 1.00 67.69 206 GLY A C 1
ATOM 1614 O O . GLY A 1 206 ? 11.339 -2.378 15.351 1.00 67.69 206 GLY A O 1
ATOM 1615 N N . ASN A 1 207 ? 12.424 -0.680 16.367 1.00 71.69 207 ASN A N 1
ATOM 1616 C CA . ASN A 1 207 ? 13.567 -1.464 16.852 1.00 71.69 207 ASN A CA 1
ATOM 1617 C C . ASN A 1 207 ? 13.525 -1.678 18.374 1.00 71.69 207 ASN A C 1
ATOM 1619 O O . ASN A 1 207 ? 14.057 -2.671 18.873 1.00 71.69 207 ASN A O 1
ATOM 1623 N N . SER A 1 208 ? 12.878 -0.775 19.117 1.00 84.44 208 SER A N 1
ATOM 1624 C CA . SER A 1 208 ? 12.698 -0.868 20.568 1.00 84.44 208 SER A CA 1
ATOM 1625 C C . SER A 1 208 ? 11.296 -0.442 21.013 1.00 84.44 208 SER A C 1
ATOM 1627 O O . SER A 1 208 ? 10.455 -0.059 20.199 1.00 84.44 208 SER A O 1
ATOM 1629 N N . ILE A 1 209 ? 11.059 -0.505 22.328 1.00 88.38 209 ILE A N 1
ATOM 1630 C CA . ILE A 1 209 ? 9.902 0.128 22.972 1.00 88.38 209 ILE A CA 1
ATOM 1631 C C . ILE A 1 209 ? 9.930 1.652 22.788 1.00 88.38 209 ILE A C 1
ATOM 1633 O O . ILE A 1 209 ? 11.012 2.226 22.616 1.00 88.38 209 ILE A O 1
ATOM 1637 N N . GLY A 1 210 ? 8.760 2.291 22.838 1.00 93.00 210 GLY A N 1
ATOM 1638 C CA . GLY A 1 210 ? 8.649 3.747 22.763 1.00 93.00 210 GLY A CA 1
ATOM 1639 C C . GLY A 1 210 ? 7.276 4.247 22.320 1.00 93.00 210 GLY A C 1
ATOM 1640 O O . GLY A 1 210 ? 6.273 3.555 22.425 1.00 93.00 210 GLY A O 1
ATOM 1641 N N . GLY A 1 211 ? 7.223 5.472 21.804 1.00 93.56 211 GLY A N 1
ATOM 1642 C CA . GLY A 1 211 ? 5.998 6.066 21.267 1.00 93.56 211 GLY A CA 1
ATOM 1643 C C . GLY A 1 211 ? 5.146 6.833 22.281 1.00 93.56 211 GLY A C 1
ATOM 1644 O O . GLY A 1 211 ? 4.144 7.426 21.883 1.00 93.56 211 GLY A O 1
ATOM 1645 N N . GLY A 1 212 ? 5.549 6.916 23.551 1.00 96.25 212 GLY A N 1
ATOM 1646 C CA . GLY A 1 212 ? 4.845 7.640 24.614 1.00 96.25 212 GLY A CA 1
ATOM 1647 C C . GLY A 1 212 ? 4.557 9.114 24.309 1.00 96.25 212 GLY A C 1
ATOM 1648 O O . GLY A 1 212 ? 3.506 9.639 24.685 1.00 96.25 212 GLY A O 1
ATOM 1649 N N . GLN A 1 213 ? 5.412 9.769 23.515 1.00 97.19 213 GLN A N 1
ATOM 1650 C CA . GLN A 1 213 ? 5.172 11.120 23.001 1.00 97.19 213 GLN A CA 1
ATOM 1651 C C . GLN A 1 213 ? 3.820 11.227 22.272 1.00 97.19 213 GLN A C 1
ATOM 1653 O O . GLN A 1 213 ? 3.153 12.260 22.367 1.00 97.19 213 GLN A O 1
ATOM 1658 N N . LYS A 1 214 ? 3.377 10.162 21.581 1.00 97.00 214 LYS A N 1
ATOM 1659 C CA . LYS A 1 214 ? 2.063 10.113 20.925 1.00 97.00 214 LYS A CA 1
ATOM 1660 C C . LYS A 1 214 ? 0.936 10.217 21.949 1.00 97.00 214 LYS A C 1
ATOM 1662 O O . LYS A 1 214 ? 0.011 11.004 21.760 1.00 97.00 214 LYS A O 1
ATOM 1667 N N . VAL A 1 215 ? 1.046 9.481 23.056 1.00 97.69 215 VAL A N 1
ATOM 1668 C CA . VAL A 1 215 ? 0.047 9.474 24.134 1.00 97.69 215 VAL A CA 1
ATOM 1669 C C . VAL A 1 215 ? -0.012 10.831 24.827 1.00 97.69 215 VAL A C 1
ATOM 1671 O O . VAL A 1 215 ? -1.107 11.342 25.052 1.00 97.69 215 VAL A O 1
ATOM 1674 N N . ARG A 1 216 ? 1.136 11.470 25.095 1.00 97.81 216 ARG A N 1
ATOM 1675 C CA . ARG A 1 216 ? 1.167 12.831 25.656 1.00 97.81 216 ARG A CA 1
ATOM 1676 C C . ARG A 1 216 ? 0.500 13.849 24.727 1.00 97.81 216 ARG A C 1
ATOM 1678 O O . ARG A 1 216 ? -0.333 14.631 25.180 1.00 97.81 216 ARG A O 1
ATOM 1685 N N . LEU A 1 217 ? 0.828 13.835 23.433 1.00 97.62 217 LEU A N 1
ATOM 1686 C CA . LEU A 1 217 ? 0.210 14.737 22.452 1.00 97.62 217 LEU A CA 1
ATOM 1687 C C . LEU A 1 217 ? -1.301 14.494 22.328 1.00 97.62 217 LEU A C 1
ATOM 1689 O O . LEU A 1 217 ? -2.074 15.447 22.223 1.00 97.62 217 LEU A O 1
ATOM 1693 N N . LEU A 1 218 ? -1.730 13.232 22.381 1.00 97.69 218 LEU A N 1
ATOM 1694 C CA . LEU A 1 218 ? -3.143 12.872 22.398 1.00 97.69 218 LEU A CA 1
ATOM 1695 C C . LEU A 1 218 ? -3.828 13.356 23.686 1.00 97.69 218 LEU A C 1
ATOM 1697 O O . LEU A 1 218 ? -4.910 13.930 23.610 1.00 97.69 218 LEU A O 1
ATOM 1701 N N . LYS A 1 219 ? -3.189 13.208 24.854 1.00 97.62 219 LYS A N 1
ATOM 1702 C CA . LYS A 1 219 ? -3.667 13.728 26.147 1.00 97.62 219 LYS A CA 1
ATOM 1703 C C . LYS A 1 219 ? -3.902 15.238 26.104 1.00 97.62 219 LYS A C 1
ATOM 1705 O O . LYS A 1 219 ? -4.959 15.686 26.540 1.00 97.62 219 LYS A O 1
ATOM 1710 N N . GLU A 1 220 ? -2.963 16.004 25.549 1.00 96.88 220 GLU A N 1
ATOM 1711 C CA . GLU A 1 220 ? -3.099 17.456 25.348 1.00 96.88 220 GLU A CA 1
ATOM 1712 C C . GLU A 1 220 ? -4.261 17.788 24.395 1.00 96.88 220 GLU A C 1
ATOM 1714 O O . GLU A 1 220 ? -5.074 18.670 24.668 1.00 96.88 220 GLU A O 1
ATOM 1719 N N . ALA A 1 221 ? -4.385 17.059 23.282 1.00 97.25 221 ALA A N 1
ATOM 1720 C CA . ALA A 1 221 ? -5.438 17.303 22.301 1.00 97.25 221 ALA A CA 1
ATOM 1721 C C . ALA A 1 221 ? -6.843 17.003 22.851 1.00 97.25 221 ALA A C 1
ATOM 1723 O O . ALA A 1 221 ? -7.767 17.783 22.606 1.00 97.25 221 ALA A O 1
ATOM 1724 N N . MET A 1 222 ? -6.991 15.904 23.598 1.00 97.50 222 MET A N 1
ATOM 1725 C CA . MET A 1 222 ? -8.271 15.405 24.111 1.00 97.50 222 MET A CA 1
ATOM 1726 C C . MET A 1 222 ? -8.896 16.280 25.198 1.00 97.50 222 MET A C 1
ATOM 1728 O O . MET A 1 222 ? -10.110 16.216 25.379 1.00 97.50 222 MET A O 1
ATOM 1732 N N . GLN A 1 223 ? -8.121 17.148 25.857 1.00 94.88 223 GLN A N 1
ATOM 1733 C CA . GLN A 1 223 ? -8.658 18.129 26.810 1.00 94.88 223 GLN A CA 1
ATOM 1734 C C . GLN A 1 223 ? -9.711 19.041 26.166 1.00 94.88 223 GLN A C 1
ATOM 1736 O O . GLN A 1 223 ? -10.714 19.349 26.797 1.00 94.88 223 GLN A O 1
ATOM 1741 N N . ASN A 1 224 ? -9.540 19.394 24.887 1.00 95.25 224 ASN A N 1
ATOM 1742 C CA . ASN A 1 224 ? -10.494 20.236 24.154 1.00 95.25 224 ASN A CA 1
ATOM 1743 C C . ASN A 1 224 ? -11.780 19.497 23.750 1.00 95.25 224 ASN A C 1
ATOM 1745 O O . ASN A 1 224 ? -12.719 20.127 23.280 1.00 95.25 224 ASN A O 1
ATOM 1749 N N . TYR A 1 225 ? -11.806 18.169 23.877 1.00 95.00 225 TYR A N 1
ATOM 1750 C CA . TYR A 1 225 ? -12.905 17.318 23.417 1.00 95.00 225 TYR A CA 1
ATOM 1751 C C . TYR A 1 225 ? -13.579 16.549 24.562 1.00 95.00 225 TYR A C 1
ATOM 1753 O O . TYR A 1 225 ? -14.437 15.704 24.316 1.00 95.00 225 TYR A O 1
ATOM 1761 N N . ALA A 1 226 ? -13.185 16.823 25.809 1.00 91.44 226 ALA A N 1
ATOM 1762 C CA . ALA A 1 226 ? -13.588 16.064 26.989 1.00 91.44 226 ALA A CA 1
ATOM 1763 C C . ALA A 1 226 ? -15.109 16.035 27.213 1.00 91.44 226 ALA A C 1
ATOM 1765 O O . ALA A 1 226 ? -15.632 14.994 27.609 1.00 91.44 226 ALA A O 1
ATOM 1766 N N . ASP A 1 227 ? -15.789 17.145 26.914 1.00 94.00 227 ASP A N 1
ATOM 1767 C CA . ASP A 1 227 ? -17.221 17.348 27.177 1.00 94.00 227 ASP A CA 1
ATOM 1768 C C . ASP A 1 227 ? -18.114 17.039 25.958 1.00 94.00 227 ASP A C 1
ATOM 1770 O O . ASP A 1 227 ? -19.333 17.190 26.007 1.00 94.00 227 ASP A O 1
ATOM 1774 N N . HIS A 1 228 ? -17.529 16.594 24.840 1.00 94.75 228 HIS A N 1
ATOM 1775 C CA . HIS A 1 228 ? -18.271 16.282 23.619 1.00 94.75 228 HIS A CA 1
ATOM 1776 C C . HIS A 1 228 ? -18.737 14.818 23.608 1.00 94.75 228 HIS A C 1
ATOM 1778 O O . HIS A 1 228 ? -18.073 13.956 23.032 1.00 94.75 228 HIS A O 1
ATOM 1784 N N . GLU A 1 229 ? -19.886 14.529 24.225 1.00 92.88 229 GLU A N 1
ATOM 1785 C CA . GLU A 1 229 ? -20.389 13.151 24.394 1.00 92.88 229 GLU A CA 1
ATOM 1786 C C . GLU A 1 229 ? -20.663 12.408 23.078 1.00 92.88 229 GLU A C 1
ATOM 1788 O O . GLU A 1 229 ? -20.360 11.218 22.974 1.00 92.88 229 GLU A O 1
ATOM 1793 N N . ASP A 1 230 ? -21.155 13.119 22.062 1.00 92.56 230 ASP A N 1
ATOM 1794 C CA . ASP A 1 230 ? -21.506 12.540 20.759 1.00 92.56 230 ASP A CA 1
ATOM 1795 C C . ASP A 1 230 ? -20.322 12.448 19.784 1.00 92.56 230 ASP A C 1
ATOM 1797 O O . ASP A 1 230 ? -20.463 11.898 18.693 1.00 92.56 230 ASP A O 1
ATOM 1801 N N . LEU A 1 231 ? -19.160 13.014 20.133 1.00 97.31 231 LEU A N 1
ATOM 1802 C CA . LEU A 1 231 ? -17.991 13.013 19.255 1.00 97.31 231 LEU A CA 1
ATOM 1803 C C . LEU A 1 231 ? -17.282 11.658 19.326 1.00 97.31 231 LEU A C 1
ATOM 1805 O O . LEU A 1 231 ? -16.831 11.228 20.390 1.00 97.31 231 LEU A O 1
ATOM 1809 N N . VAL A 1 232 ? -17.114 11.019 18.173 1.00 98.19 232 VAL A N 1
ATOM 1810 C CA . VAL A 1 232 ? -16.277 9.832 18.010 1.00 98.19 232 VAL A CA 1
ATOM 1811 C C . VAL A 1 232 ? -14.889 10.274 17.568 1.00 98.19 232 VAL A C 1
ATOM 1813 O O . VAL A 1 232 ? -14.723 10.980 16.575 1.00 98.19 232 VAL A O 1
ATOM 1816 N N . VAL A 1 233 ? -13.872 9.841 18.306 1.00 98.38 233 VAL A N 1
ATOM 1817 C CA . VAL A 1 233 ? -12.469 10.088 17.987 1.00 98.38 233 VAL A CA 1
ATOM 1818 C C . VAL A 1 233 ? -11.820 8.778 17.573 1.00 98.38 233 VAL A C 1
ATOM 1820 O O . VAL A 1 233 ? -11.935 7.771 18.271 1.00 98.38 233 VAL A O 1
ATOM 1823 N N . MET A 1 234 ? -11.110 8.804 16.449 1.00 98.62 234 MET A N 1
ATOM 1824 C CA . MET A 1 234 ? -10.227 7.724 16.025 1.00 98.62 234 MET A CA 1
ATOM 1825 C C . MET A 1 234 ? -8.777 8.206 16.086 1.00 98.62 234 MET A C 1
ATOM 1827 O O . MET A 1 234 ? -8.419 9.147 15.387 1.00 98.62 234 MET A O 1
ATOM 1831 N N . SER A 1 235 ? -7.947 7.568 16.907 1.00 98.38 235 SER A N 1
ATOM 1832 C CA . SER A 1 235 ? -6.503 7.794 16.970 1.00 98.38 235 SER A CA 1
ATOM 1833 C C . SER A 1 235 ? -5.783 6.688 16.208 1.00 98.38 235 SER A C 1
ATOM 1835 O O . SER A 1 235 ? -5.926 5.519 16.562 1.00 98.38 235 SER A O 1
ATOM 1837 N N . VAL A 1 236 ? -5.019 7.048 15.179 1.00 98.38 236 VAL A N 1
ATOM 1838 C CA . VAL A 1 236 ? -4.274 6.099 14.333 1.00 98.38 236 VAL A CA 1
ATOM 1839 C C . VAL A 1 236 ? -2.858 6.589 14.046 1.00 98.38 236 VAL A C 1
ATOM 1841 O O . VAL A 1 236 ? -2.611 7.799 14.002 1.00 98.38 236 VAL A O 1
ATOM 1844 N N . ASP A 1 237 ? -1.934 5.660 13.812 1.00 97.00 237 ASP A N 1
ATOM 1845 C CA . ASP A 1 237 ? -0.618 5.983 13.248 1.00 97.00 237 ASP A CA 1
ATOM 1846 C C . ASP A 1 237 ? -0.750 6.490 11.794 1.00 97.00 237 ASP A C 1
ATOM 1848 O O . ASP A 1 237 ? -1.790 6.318 11.156 1.00 97.00 237 ASP A O 1
ATOM 1852 N N . SER A 1 238 ? 0.274 7.179 11.273 1.00 96.12 238 SER A N 1
ATOM 1853 C CA . SER A 1 238 ? 0.220 7.789 9.927 1.00 96.12 238 SER A CA 1
ATOM 1854 C C . SER A 1 238 ? 1.336 7.378 8.971 1.00 96.12 238 SER A C 1
ATOM 1856 O O . SER A 1 238 ? 1.152 7.469 7.762 1.00 96.12 238 SER A O 1
ATOM 1858 N N . TYR A 1 239 ? 2.503 6.944 9.449 1.00 96.25 239 TYR A N 1
ATOM 1859 C CA . TYR A 1 239 ? 3.629 6.639 8.553 1.00 96.25 239 TYR A CA 1
ATOM 1860 C C . TYR A 1 239 ? 3.447 5.289 7.835 1.00 96.25 239 TYR A C 1
ATOM 1862 O O . TYR A 1 239 ? 3.817 5.124 6.671 1.00 96.25 239 TYR A O 1
ATOM 1870 N N . ASP A 1 240 ? 2.824 4.325 8.497 1.00 96.44 240 ASP A N 1
ATOM 1871 C CA . ASP A 1 240 ? 2.608 2.952 8.047 1.00 96.44 240 ASP A CA 1
ATOM 1872 C C . ASP A 1 240 ? 1.132 2.552 8.130 1.00 96.44 240 ASP A C 1
ATOM 1874 O O . ASP A 1 240 ? 0.794 1.422 8.470 1.00 96.44 240 ASP A O 1
ATOM 1878 N N . LEU A 1 241 ? 0.235 3.462 7.747 1.00 97.44 241 LEU A N 1
ATOM 1879 C CA . LEU A 1 241 ? -1.203 3.211 7.765 1.00 97.44 241 LEU A CA 1
ATOM 1880 C C . LEU A 1 241 ? -1.898 3.810 6.540 1.00 97.44 241 LEU A C 1
ATOM 1882 O O . LEU A 1 241 ? -1.502 4.862 6.041 1.00 97.44 241 LEU A O 1
ATOM 1886 N N . ILE A 1 242 ? -2.936 3.134 6.047 1.00 98.38 242 ILE A N 1
ATOM 1887 C CA . ILE A 1 242 ? -3.807 3.629 4.971 1.00 98.38 242 ILE A CA 1
ATOM 1888 C C . ILE A 1 242 ? -5.281 3.363 5.284 1.00 98.38 242 ILE A C 1
ATOM 1890 O O . ILE A 1 242 ? -5.623 2.385 5.956 1.00 98.38 242 ILE A O 1
ATOM 1894 N N . PHE A 1 243 ? -6.160 4.206 4.741 1.00 98.38 243 PHE A N 1
ATOM 1895 C CA . PHE A 1 243 ? -7.598 3.955 4.727 1.00 98.38 243 PHE A CA 1
ATOM 1896 C C . PHE A 1 243 ? -8.001 3.126 3.504 1.00 98.38 243 PHE A C 1
ATOM 1898 O O . PHE A 1 243 ? -7.605 3.412 2.376 1.00 98.38 243 PHE A O 1
ATOM 1905 N N . ALA A 1 244 ? -8.840 2.120 3.735 1.00 97.06 244 ALA A N 1
ATOM 1906 C CA . ALA A 1 244 ? -9.452 1.257 2.725 1.00 97.06 244 ALA A CA 1
ATOM 1907 C C . ALA A 1 244 ? -10.994 1.353 2.712 1.00 97.06 244 ALA A C 1
ATOM 1909 O O . ALA A 1 244 ? -11.645 0.763 1.846 1.00 97.06 244 ALA A O 1
ATOM 1910 N N . GLY A 1 245 ? -11.588 2.087 3.660 1.00 96.44 245 GLY A N 1
ATOM 1911 C CA . GLY A 1 245 ? -13.027 2.329 3.770 1.00 96.44 245 GLY A CA 1
ATOM 1912 C C . GLY A 1 245 ? -13.345 3.748 4.251 1.00 96.44 245 GLY A C 1
ATOM 1913 O O . GLY A 1 245 ? -12.488 4.422 4.823 1.00 96.44 245 GLY A O 1
ATOM 1914 N N . GLY A 1 246 ? -14.579 4.198 4.007 1.00 96.69 246 GLY A N 1
ATOM 1915 C CA . GLY A 1 246 ? -15.022 5.559 4.325 1.00 96.69 246 GLY A CA 1
ATOM 1916 C C . GLY A 1 246 ? -15.598 5.724 5.742 1.00 96.69 246 GLY A C 1
ATOM 1917 O O . GLY A 1 246 ? -15.883 4.718 6.400 1.00 96.69 246 GLY A O 1
ATOM 1918 N N . PRO A 1 247 ? -15.814 6.976 6.195 1.00 97.81 247 PRO A N 1
ATOM 1919 C CA . PRO A 1 247 ? -16.315 7.300 7.535 1.00 97.81 247 PRO A CA 1
ATOM 1920 C C . PRO A 1 247 ? -17.645 6.628 7.901 1.00 97.81 247 PRO A C 1
ATOM 1922 O O . PRO A 1 247 ? -17.813 6.178 9.029 1.00 97.81 247 PRO A O 1
ATOM 1925 N N . GLU A 1 248 ? -18.581 6.520 6.956 1.00 96.25 248 GLU A N 1
ATOM 1926 C CA . GLU A 1 248 ? -19.892 5.896 7.197 1.00 96.25 248 GLU A CA 1
ATOM 1927 C C . GLU A 1 248 ? -19.758 4.410 7.559 1.00 96.25 248 GLU A C 1
ATOM 1929 O O . GLU A 1 248 ? -20.329 3.938 8.542 1.00 96.25 248 GLU A O 1
ATOM 1934 N N . GLU A 1 249 ? -18.941 3.670 6.801 1.00 95.69 249 GLU A N 1
ATOM 1935 C CA . GLU A 1 249 ? -18.656 2.256 7.065 1.00 95.69 249 GLU A CA 1
ATOM 1936 C C . GLU A 1 249 ? -17.929 2.080 8.404 1.00 95.69 249 GLU A C 1
ATOM 1938 O O . GLU A 1 249 ? -18.245 1.161 9.164 1.00 95.69 249 GLU A O 1
ATOM 1943 N N . LEU A 1 250 ? -16.972 2.968 8.699 1.00 98.19 250 LEU A N 1
ATOM 1944 C CA . LEU A 1 250 ? -16.240 2.983 9.963 1.00 98.19 250 LEU A CA 1
ATOM 1945 C C . LEU A 1 250 ? -17.187 3.126 11.157 1.00 98.19 250 LEU A C 1
ATOM 1947 O O . LEU A 1 250 ? -17.141 2.313 12.080 1.00 98.19 250 LEU A O 1
ATOM 1951 N N . LEU A 1 251 ? -18.045 4.148 11.129 1.00 97.56 251 LEU A N 1
ATOM 1952 C CA . LEU A 1 251 ? -18.977 4.452 12.211 1.00 97.56 251 LEU A CA 1
ATOM 1953 C C . LEU A 1 251 ? -20.014 3.341 12.377 1.00 97.56 251 LEU A C 1
ATOM 1955 O O . LEU A 1 251 ? -20.255 2.912 13.505 1.00 97.56 251 LEU A O 1
ATOM 1959 N N . LYS A 1 252 ? -20.541 2.791 11.274 1.00 96.12 252 LYS A N 1
ATOM 1960 C CA . LYS A 1 252 ? -21.443 1.631 11.313 1.00 96.12 252 LYS A CA 1
ATOM 1961 C C . LYS A 1 252 ? -20.796 0.445 12.032 1.00 96.12 252 LYS A C 1
ATOM 1963 O O . LYS A 1 252 ? -21.401 -0.138 12.929 1.00 96.12 252 LYS A O 1
ATOM 1968 N N . LYS A 1 253 ? -19.552 0.106 11.686 1.00 96.81 253 LYS A N 1
ATOM 1969 C CA . LYS A 1 253 ? -18.814 -0.997 12.326 1.00 96.81 253 LYS A CA 1
ATOM 1970 C C . LYS A 1 253 ? -18.476 -0.718 13.785 1.00 96.81 253 LYS A C 1
ATOM 1972 O O . LYS A 1 253 ? -18.546 -1.625 14.610 1.00 96.81 253 LYS A O 1
ATOM 1977 N N . PHE A 1 254 ? -18.149 0.528 14.118 1.00 97.38 254 PHE A N 1
ATOM 1978 C CA . PHE A 1 254 ? -17.928 0.944 15.499 1.00 97.38 254 PHE A CA 1
ATOM 1979 C C . PHE A 1 254 ? -19.204 0.800 16.343 1.00 97.38 254 PHE A C 1
ATOM 1981 O O . PHE A 1 254 ? -19.151 0.229 17.430 1.00 97.38 254 PHE A O 1
ATOM 1988 N N . GLN A 1 255 ? -20.363 1.217 15.823 1.00 93.19 255 GLN A N 1
ATOM 1989 C CA . GLN A 1 255 ? -21.652 1.028 16.499 1.00 93.19 255 GLN A CA 1
ATOM 1990 C C . GLN A 1 255 ? -21.992 -0.456 16.677 1.00 93.19 255 GLN A C 1
ATOM 1992 O O . GLN A 1 255 ? -22.433 -0.861 17.752 1.00 93.19 255 GLN A O 1
ATOM 1997 N N . GLN A 1 256 ? -21.736 -1.282 15.659 1.00 89.62 256 GLN A N 1
ATOM 1998 C CA . GLN A 1 256 ? -21.951 -2.730 15.723 1.00 89.62 256 GLN A CA 1
ATOM 1999 C C . GLN A 1 256 ? -21.051 -3.427 16.747 1.00 89.62 256 GLN A C 1
ATOM 2001 O O . GLN A 1 256 ? -21.461 -4.437 17.314 1.00 89.62 256 GLN A O 1
ATOM 2006 N N . ALA A 1 257 ? -19.856 -2.895 17.022 1.00 90.56 257 ALA A N 1
ATOM 2007 C CA . ALA A 1 257 ? -19.008 -3.420 18.086 1.00 90.56 257 ALA A CA 1
ATOM 2008 C C . ALA A 1 257 ? -19.684 -3.307 19.465 1.00 90.56 257 ALA A C 1
ATOM 2010 O O . ALA A 1 257 ? -19.370 -4.098 20.343 1.00 90.56 257 ALA A O 1
ATOM 2011 N N . ASN A 1 258 ? -20.636 -2.381 19.650 1.00 92.94 258 ASN A N 1
ATOM 2012 C CA . ASN A 1 258 ? -21.401 -2.189 20.888 1.00 92.94 258 ASN A CA 1
ATOM 2013 C C . ASN A 1 258 ? -20.526 -1.934 22.134 1.00 92.94 258 ASN A C 1
ATOM 2015 O O . ASN A 1 258 ? -20.809 -2.394 23.241 1.00 92.94 258 ASN A O 1
ATOM 2019 N N . HIS A 1 259 ? -19.447 -1.175 21.952 1.00 94.69 259 HIS A N 1
ATOM 2020 C CA . HIS A 1 259 ? -18.521 -0.773 23.008 1.00 94.69 259 HIS A CA 1
ATOM 2021 C C . HIS A 1 259 ? -18.220 0.726 22.910 1.00 94.69 259 HIS A C 1
ATOM 2023 O O . HIS A 1 259 ? -18.439 1.349 21.873 1.00 94.69 259 HIS A O 1
ATOM 2029 N N . LYS A 1 260 ? -17.742 1.336 24.003 1.00 97.06 260 LYS A N 1
ATOM 2030 C CA . LYS A 1 260 ? -17.442 2.780 24.021 1.00 97.06 260 LYS A CA 1
ATOM 2031 C C . LYS A 1 260 ? -16.053 3.095 23.479 1.00 97.06 260 LYS A C 1
ATOM 2033 O O . LYS A 1 260 ? -15.846 4.202 22.982 1.00 97.06 260 LYS A O 1
ATOM 2038 N N . VAL A 1 261 ? -15.135 2.133 23.569 1.00 98.31 261 VAL A N 1
ATOM 2039 C CA . VAL A 1 261 ? -13.783 2.193 23.009 1.00 98.31 261 VAL A CA 1
ATOM 2040 C C . VAL A 1 261 ? -13.441 0.840 22.387 1.00 98.31 261 VAL A C 1
ATOM 2042 O O . VAL A 1 261 ? -13.607 -0.203 23.020 1.00 98.31 261 VAL A O 1
ATOM 2045 N N . VAL A 1 262 ? -12.944 0.857 21.156 1.00 98.69 262 VAL A N 1
ATOM 2046 C CA . VAL A 1 262 ? -12.474 -0.309 20.407 1.00 98.69 262 VAL A CA 1
ATOM 2047 C C . VAL A 1 262 ? -11.013 -0.077 20.038 1.00 98.69 262 VAL A C 1
ATOM 2049 O O . VAL A 1 262 ? -10.678 0.917 19.394 1.00 98.69 262 VAL A O 1
ATOM 2052 N N . PHE A 1 263 ? -10.147 -1.003 20.434 1.00 98.75 263 PHE A N 1
ATOM 2053 C CA . PHE A 1 263 ? -8.750 -1.034 20.006 1.00 98.75 263 PHE A CA 1
ATOM 2054 C C . PHE A 1 263 ? -8.555 -1.975 18.824 1.00 98.75 263 PHE A C 1
ATOM 2056 O O . PHE A 1 263 ? -9.255 -2.981 18.691 1.00 98.75 263 PHE A O 1
ATOM 2063 N N . ALA A 1 264 ? -7.546 -1.694 18.009 1.00 98.44 264 ALA A N 1
ATOM 2064 C CA . ALA A 1 264 ? -7.027 -2.657 17.059 1.00 98.44 264 ALA A CA 1
ATOM 2065 C C . ALA A 1 264 ? -6.507 -3.906 17.796 1.00 98.44 264 ALA A C 1
ATOM 2067 O O . ALA A 1 264 ? -5.947 -3.817 18.892 1.00 98.44 264 ALA A O 1
ATOM 2068 N N . ALA A 1 265 ? -6.696 -5.079 17.189 1.00 97.81 265 ALA A N 1
ATOM 2069 C CA . ALA A 1 265 ? -6.234 -6.348 17.741 1.00 97.81 265 ALA A CA 1
ATOM 2070 C C . ALA A 1 265 ? -5.125 -6.963 16.876 1.00 97.81 265 ALA A C 1
ATOM 2072 O O . ALA A 1 265 ? -5.119 -6.815 15.652 1.00 97.81 265 ALA A O 1
ATOM 2073 N N . GLU A 1 266 ? -4.196 -7.684 17.497 1.00 94.69 266 GLU A N 1
ATOM 2074 C CA . GLU A 1 266 ? -3.114 -8.400 16.821 1.00 94.69 266 GLU A CA 1
ATOM 2075 C C . GLU A 1 266 ? -2.902 -9.821 17.375 1.00 94.69 266 GLU A C 1
ATOM 2077 O O . GLU A 1 266 ? -3.418 -10.208 18.431 1.00 94.69 266 GLU A O 1
ATOM 2082 N N . GLY A 1 267 ? -2.190 -10.643 16.598 1.00 91.31 267 GLY A N 1
ATOM 2083 C CA . GLY A 1 267 ? -1.912 -12.041 16.940 1.00 91.31 267 GLY A CA 1
ATOM 2084 C C . GLY A 1 267 ? -0.719 -12.228 17.877 1.00 91.31 267 GLY A C 1
ATOM 2085 O O . GLY A 1 267 ? -0.578 -13.295 18.470 1.00 91.31 267 GLY A O 1
ATOM 2086 N N . LEU A 1 268 ? 0.124 -11.206 18.033 1.00 91.69 268 LEU A N 1
ATOM 2087 C CA . LEU A 1 268 ? 1.365 -11.267 18.795 1.00 91.69 268 LEU A CA 1
ATOM 2088 C C . LEU A 1 268 ? 1.254 -10.412 20.059 1.00 91.69 268 LEU A C 1
ATOM 2090 O O . LEU A 1 268 ? 0.729 -9.308 20.040 1.00 91.69 268 LEU A O 1
ATOM 2094 N N . VAL A 1 269 ? 1.746 -10.929 21.182 1.00 93.56 269 VAL A N 1
ATOM 2095 C CA . VAL A 1 269 ? 1.820 -10.156 22.425 1.00 93.56 269 VAL A CA 1
ATOM 2096 C C . VAL A 1 269 ? 3.115 -9.343 22.440 1.00 93.56 269 VAL A C 1
ATOM 2098 O O . VAL A 1 269 ? 4.213 -9.900 22.351 1.00 93.56 269 VAL A O 1
ATOM 2101 N N . TRP A 1 270 ? 2.985 -8.025 22.565 1.00 92.56 270 TRP A N 1
ATOM 2102 C CA . TRP A 1 270 ? 4.104 -7.088 22.618 1.00 92.56 270 TRP A CA 1
ATOM 2103 C C . TRP A 1 270 ? 3.764 -5.891 23.531 1.00 92.56 270 TRP A C 1
ATOM 2105 O O . TRP A 1 270 ? 2.595 -5.500 23.578 1.00 92.56 270 TRP A O 1
ATOM 2115 N N . PRO A 1 271 ? 4.735 -5.317 24.271 1.00 92.25 271 PRO A N 1
ATOM 2116 C CA . PRO A 1 271 ? 6.136 -5.750 24.370 1.00 92.25 271 PRO A CA 1
ATOM 2117 C C . PRO A 1 271 ? 6.374 -6.881 25.385 1.00 92.25 271 PRO A C 1
ATOM 2119 O O . PRO A 1 271 ? 7.324 -7.649 25.239 1.00 92.25 271 PRO A O 1
ATOM 2122 N N . ASP A 1 272 ? 5.515 -7.032 26.400 1.00 93.62 272 ASP A N 1
ATOM 2123 C CA . ASP A 1 272 ? 5.719 -7.996 27.491 1.00 93.62 272 ASP A CA 1
ATOM 2124 C C . ASP A 1 272 ? 4.899 -9.282 27.306 1.00 93.62 272 ASP A C 1
ATOM 2126 O O . ASP A 1 272 ? 3.710 -9.347 27.628 1.00 93.62 272 ASP A O 1
ATOM 2130 N N . LYS A 1 273 ? 5.569 -10.349 26.854 1.00 93.69 273 LYS A N 1
ATOM 2131 C CA . LYS A 1 273 ? 4.952 -11.666 26.620 1.00 93.69 273 LYS A CA 1
ATOM 2132 C C . LYS A 1 273 ? 4.315 -12.283 27.870 1.00 93.69 273 LYS A C 1
ATOM 2134 O O . LYS A 1 273 ? 3.386 -13.075 27.741 1.00 93.69 273 LYS A O 1
ATOM 2139 N N . ARG A 1 274 ? 4.759 -11.909 29.078 1.00 95.50 274 ARG A N 1
ATOM 2140 C CA . ARG A 1 274 ? 4.225 -12.436 30.352 1.00 95.50 274 ARG A CA 1
ATOM 2141 C C . ARG A 1 274 ? 2.793 -11.977 30.624 1.00 95.50 274 ARG A C 1
ATOM 2143 O O . ARG A 1 274 ? 2.119 -12.531 31.486 1.00 95.50 274 ARG A O 1
ATOM 2150 N N . LEU A 1 275 ? 2.323 -10.953 29.913 1.00 95.06 275 LEU A N 1
ATOM 2151 C CA . LEU A 1 275 ? 0.962 -10.443 30.047 1.00 95.06 275 LEU A CA 1
ATOM 2152 C C . LEU A 1 275 ? -0.066 -11.272 29.267 1.00 95.06 275 LEU A C 1
ATOM 2154 O O . LEU A 1 275 ? -1.260 -11.083 29.486 1.00 95.06 275 LEU A O 1
ATOM 2158 N N . ALA A 1 276 ? 0.367 -12.205 28.408 1.00 94.81 276 ALA A N 1
ATOM 2159 C CA . ALA A 1 276 ? -0.517 -12.994 27.549 1.00 94.81 276 ALA A CA 1
ATOM 2160 C C . ALA A 1 276 ? -1.629 -13.720 28.324 1.00 94.81 276 ALA A C 1
ATOM 2162 O O . ALA A 1 276 ? -2.785 -13.706 27.899 1.00 94.81 276 ALA A O 1
ATOM 2163 N N . ASP A 1 277 ? -1.306 -14.291 29.485 1.00 94.38 277 ASP A N 1
ATOM 2164 C CA . ASP A 1 277 ? -2.261 -15.053 30.300 1.00 94.38 277 ASP A CA 1
ATOM 2165 C C . ASP A 1 277 ? -3.311 -14.169 30.980 1.00 94.38 277 ASP A C 1
ATOM 2167 O O . ASP A 1 277 ? -4.394 -14.642 31.318 1.00 94.38 277 ASP A O 1
ATOM 2171 N N . LYS A 1 278 ? -3.028 -12.869 31.135 1.00 95.25 278 LYS A N 1
ATOM 2172 C CA . LYS A 1 278 ? -3.961 -11.903 31.731 1.00 95.25 278 LYS A CA 1
ATOM 2173 C C . LYS A 1 278 ? -5.038 -11.438 30.751 1.00 95.25 278 LYS A C 1
ATOM 2175 O O . LYS A 1 278 ? -6.069 -10.924 31.185 1.00 95.25 278 LYS A O 1
ATOM 2180 N N . TYR A 1 279 ? -4.822 -11.592 29.444 1.00 96.00 279 TYR A N 1
ATOM 2181 C CA . TYR A 1 279 ? -5.842 -11.253 28.452 1.00 96.00 279 TYR A CA 1
ATOM 2182 C C . TYR A 1 279 ? -7.058 -12.177 28.594 1.00 96.00 279 TYR A C 1
ATOM 2184 O O . TYR A 1 279 ? -6.884 -13.375 28.835 1.00 96.00 279 TYR A O 1
ATOM 2192 N N . PRO A 1 280 ? -8.288 -11.688 28.362 1.00 92.81 280 PRO A N 1
ATOM 2193 C CA . PRO A 1 280 ? -9.453 -12.557 28.249 1.00 92.81 280 PRO A CA 1
ATOM 2194 C C . PRO A 1 280 ? -9.223 -13.679 27.234 1.00 92.81 280 PRO A C 1
ATOM 2196 O O . PRO A 1 280 ? -8.573 -13.490 26.201 1.00 92.81 280 PRO A O 1
ATOM 2199 N N . SER A 1 281 ? -9.745 -14.865 27.538 1.00 89.50 281 SER A N 1
ATOM 2200 C CA . SER A 1 281 ? -9.751 -15.968 26.578 1.00 89.50 281 SER A CA 1
ATOM 2201 C C . SER A 1 281 ? -10.816 -15.710 25.517 1.00 89.50 281 SER A C 1
ATOM 2203 O O . SER A 1 281 ? -11.953 -15.378 25.846 1.00 89.50 281 SER A O 1
ATOM 2205 N N . ILE A 1 282 ? -10.454 -15.886 24.248 1.00 88.75 282 ILE A N 1
ATOM 2206 C CA . ILE A 1 282 ? -11.363 -15.738 23.107 1.00 88.75 282 ILE A CA 1
ATOM 2207 C C . ILE A 1 282 ? -11.462 -17.062 22.351 1.00 88.75 282 ILE A C 1
ATOM 2209 O O . ILE A 1 282 ? -10.492 -17.812 22.277 1.00 88.75 282 ILE A O 1
ATOM 2213 N N . ARG A 1 283 ? -12.638 -17.359 21.785 1.00 80.94 283 ARG A N 1
ATOM 2214 C CA . ARG A 1 283 ? -12.845 -18.582 20.985 1.00 80.94 283 ARG A CA 1
ATOM 2215 C C . ARG A 1 283 ? -12.194 -18.497 19.604 1.00 80.94 283 ARG A C 1
ATOM 2217 O O . ARG A 1 283 ? -11.768 -19.508 19.064 1.00 80.94 283 ARG A O 1
ATOM 2224 N N . SER A 1 284 ? -12.189 -17.305 19.012 1.00 85.88 284 SER A N 1
ATOM 2225 C CA . SER A 1 284 ? -11.697 -17.043 17.660 1.00 85.88 284 SER A CA 1
ATOM 2226 C C . SER A 1 284 ? -11.376 -15.557 17.519 1.00 85.88 284 SER A C 1
ATOM 2228 O O . SER A 1 284 ? -12.082 -14.727 18.097 1.00 85.88 284 SER A O 1
ATOM 2230 N N . GLY A 1 285 ? -10.334 -15.235 16.754 1.00 92.12 285 GLY A N 1
ATOM 2231 C CA . GLY A 1 285 ? -9.876 -13.869 16.519 1.00 92.12 285 GLY A CA 1
ATOM 2232 C C . GLY A 1 285 ? -8.477 -13.585 17.065 1.00 92.12 285 GLY A C 1
ATOM 2233 O O . GLY A 1 285 ? -7.814 -14.444 17.646 1.00 92.12 285 GLY A O 1
ATOM 2234 N N . LYS A 1 286 ? -8.034 -12.344 16.880 1.00 95.06 286 LYS A N 1
ATOM 2235 C CA . LYS A 1 286 ? -6.798 -11.781 17.427 1.00 95.06 286 LYS A CA 1
ATOM 2236 C C . LYS A 1 286 ? -7.001 -11.401 18.893 1.00 95.06 286 LYS A C 1
ATOM 2238 O O . LYS A 1 286 ? -7.985 -10.744 19.223 1.00 95.06 286 LYS A O 1
ATOM 2243 N N . ARG A 1 287 ? -6.108 -11.835 19.787 1.00 95.88 287 ARG A N 1
ATOM 2244 C CA . ARG A 1 287 ? -6.314 -11.742 21.248 1.00 95.88 287 ARG A CA 1
ATOM 2245 C C . ARG A 1 287 ? -5.702 -10.496 21.881 1.00 95.88 287 ARG A C 1
ATOM 2247 O O . ARG A 1 287 ? -6.190 -10.068 22.924 1.00 95.88 287 ARG A O 1
ATOM 2254 N N . P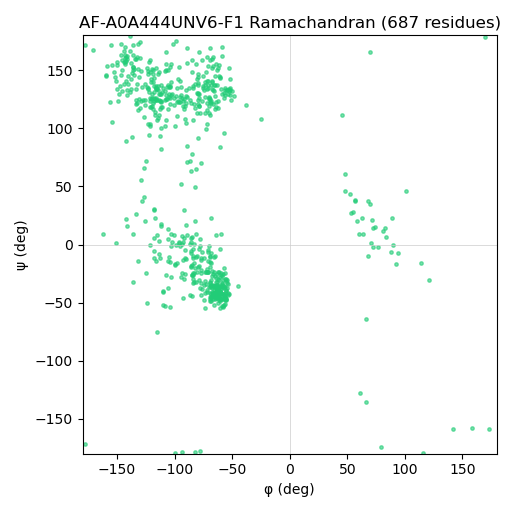HE A 1 288 ? -4.642 -9.951 21.297 1.00 97.75 288 PHE A N 1
ATOM 2255 C CA . PHE A 1 288 ? -3.810 -8.945 21.953 1.00 97.75 288 PHE A CA 1
ATOM 2256 C C . PHE A 1 288 ? -4.091 -7.547 21.410 1.00 97.75 288 PHE A C 1
ATOM 2258 O O . PHE A 1 288 ? -4.552 -7.399 20.282 1.00 97.75 288 PHE A O 1
ATOM 2265 N N . LEU A 1 289 ? -3.863 -6.533 22.241 1.00 98.12 289 LEU A N 1
ATOM 2266 C CA . LEU A 1 289 ? -4.110 -5.128 21.913 1.00 98.12 289 LEU A CA 1
ATOM 2267 C C . LEU A 1 289 ? -2.961 -4.579 21.061 1.00 98.12 289 LEU A C 1
ATOM 2269 O O . LEU A 1 289 ? -1.805 -4.825 21.391 1.00 98.12 289 LEU A O 1
ATOM 2273 N N . ASN A 1 290 ? -3.288 -3.778 20.046 1.00 98.00 290 ASN A N 1
ATOM 2274 C CA . ASN A 1 290 ? -2.337 -2.948 19.309 1.00 98.00 290 ASN A CA 1
ATOM 2275 C C . ASN A 1 290 ? -2.702 -1.460 19.481 1.00 98.00 290 ASN A C 1
ATOM 2277 O O . ASN A 1 290 ? -3.867 -1.091 19.316 1.00 98.00 290 ASN A O 1
ATOM 2281 N N . SER A 1 291 ? -1.734 -0.601 19.822 1.00 96.75 291 SER A N 1
ATOM 2282 C CA . SER A 1 291 ? -1.987 0.833 20.069 1.00 96.75 291 SER A CA 1
ATOM 2283 C C . SER A 1 291 ? -2.071 1.693 18.808 1.00 96.75 291 SER A C 1
ATOM 2285 O O . SER A 1 291 ? -2.509 2.839 18.896 1.00 96.75 291 SER A O 1
ATOM 2287 N N . GLY A 1 292 ? -1.699 1.163 17.639 1.00 95.56 292 GLY A N 1
ATOM 2288 C CA . GLY A 1 292 ? -1.685 1.910 16.377 1.00 95.56 292 GLY A CA 1
ATOM 2289 C C . GLY A 1 292 ? -3.070 2.245 15.818 1.00 95.56 292 GLY A C 1
ATOM 2290 O O . GLY A 1 292 ? -3.173 2.986 14.841 1.00 95.56 292 GLY A O 1
ATOM 2291 N N . GLY A 1 293 ? -4.142 1.733 16.435 1.00 97.62 293 GLY A N 1
ATOM 2292 C CA . GLY A 1 293 ? -5.520 2.084 16.104 1.00 97.62 293 GLY A CA 1
ATOM 2293 C C . GLY A 1 293 ? -6.450 2.015 17.312 1.00 97.62 293 GLY A C 1
ATOM 2294 O O . GLY A 1 293 ? -6.579 0.977 17.959 1.00 97.62 293 GLY A O 1
ATOM 2295 N N . ILE A 1 294 ? -7.124 3.126 17.599 1.00 98.31 294 ILE A N 1
ATOM 2296 C CA . ILE A 1 294 ? -8.108 3.265 18.677 1.00 98.31 294 ILE A CA 1
ATOM 2297 C C . ILE A 1 294 ? -9.287 4.064 18.131 1.00 98.31 294 ILE A C 1
ATOM 2299 O O . ILE A 1 294 ? -9.078 5.111 17.528 1.00 98.31 294 ILE A O 1
ATOM 2303 N N . ILE A 1 295 ? -10.520 3.624 18.366 1.00 98.69 295 ILE A N 1
ATOM 2304 C CA . ILE A 1 295 ? -11.730 4.406 18.082 1.00 98.69 295 ILE A CA 1
ATOM 2305 C C . ILE A 1 295 ? -12.671 4.377 19.282 1.00 98.69 295 ILE A C 1
ATOM 2307 O O . ILE A 1 295 ? -12.838 3.344 19.927 1.00 98.69 295 ILE A O 1
ATOM 2311 N N . GLY A 1 296 ? -13.279 5.507 19.620 1.00 98.31 296 GLY A N 1
ATOM 2312 C CA . GLY A 1 296 ? -14.167 5.587 20.771 1.00 98.31 296 GLY A CA 1
ATOM 2313 C C . GLY A 1 296 ? -14.797 6.955 20.959 1.00 98.31 296 GLY A C 1
ATOM 2314 O O . GLY A 1 296 ? -14.425 7.925 20.304 1.00 98.31 296 GLY A O 1
ATOM 2315 N N . TYR A 1 297 ? -15.742 7.045 21.890 1.00 98.12 297 TYR A N 1
ATOM 2316 C CA . TYR A 1 297 ? -16.332 8.330 22.267 1.00 98.12 297 TYR A CA 1
ATOM 2317 C C . TYR A 1 297 ? -15.304 9.211 22.987 1.00 98.12 297 TYR A C 1
ATOM 2319 O O . TYR A 1 297 ? -14.582 8.739 23.876 1.00 98.12 297 TYR A O 1
ATOM 2327 N N . ALA A 1 298 ? -15.270 10.500 22.648 1.00 97.81 298 ALA A N 1
ATOM 2328 C CA . ALA A 1 298 ? -14.261 11.444 23.119 1.00 97.81 298 ALA A CA 1
ATOM 2329 C C . ALA A 1 298 ? -14.094 11.481 24.654 1.00 97.81 298 ALA A C 1
ATOM 2331 O O . ALA A 1 298 ? -12.947 11.406 25.108 1.00 97.81 298 ALA A O 1
ATOM 2332 N N . PRO A 1 299 ? -15.160 11.465 25.485 1.00 97.25 299 PRO A N 1
ATOM 2333 C CA . PRO A 1 299 ? -14.999 11.467 26.940 1.00 97.25 299 PRO A CA 1
ATOM 2334 C C . PRO A 1 299 ? -14.298 10.209 27.475 1.00 97.25 299 PRO A C 1
ATOM 2336 O O . PRO A 1 299 ? -13.569 10.273 28.465 1.00 97.25 299 PRO A O 1
ATOM 2339 N N . HIS A 1 300 ? -14.497 9.057 26.827 1.00 97.25 300 HIS A N 1
ATOM 2340 C CA . HIS A 1 300 ? -13.912 7.781 27.250 1.00 97.25 300 HIS A CA 1
ATOM 2341 C C . HIS A 1 300 ? -12.435 7.707 26.866 1.00 97.25 300 HIS A C 1
ATOM 2343 O O . HIS A 1 300 ? -11.603 7.343 27.698 1.00 97.25 300 HIS A O 1
ATOM 2349 N N . ILE A 1 301 ? -12.096 8.139 25.645 1.00 97.69 301 ILE A N 1
ATOM 2350 C CA . ILE A 1 301 ? -10.698 8.273 25.221 1.00 97.69 301 ILE A CA 1
ATOM 2351 C C . ILE A 1 301 ? -9.976 9.279 26.118 1.00 97.69 301 ILE A C 1
ATOM 2353 O O . ILE A 1 301 ? -8.889 8.970 26.601 1.00 97.69 301 ILE A O 1
ATOM 2357 N N . ASN A 1 302 ? -10.586 10.431 26.418 1.00 97.75 302 ASN A N 1
ATOM 2358 C CA . ASN A 1 302 ? -9.994 11.429 27.306 1.00 97.75 302 ASN A CA 1
ATOM 2359 C C . ASN A 1 302 ? -9.698 10.841 28.698 1.00 97.75 302 ASN A C 1
ATOM 2361 O O . ASN A 1 302 ? -8.550 10.859 29.135 1.00 97.75 302 ASN A O 1
ATOM 2365 N N . LYS A 1 303 ? -10.688 10.226 29.366 1.00 96.81 303 LYS A N 1
ATOM 2366 C CA . LYS A 1 303 ? -10.503 9.573 30.681 1.00 96.81 303 LYS A CA 1
ATOM 2367 C C . LYS A 1 303 ? -9.389 8.522 30.686 1.00 96.81 303 LYS A C 1
ATOM 2369 O O . LYS A 1 303 ? -8.752 8.311 31.716 1.00 96.81 303 LYS A O 1
ATOM 2374 N N . MET A 1 304 ? -9.165 7.848 29.561 1.00 97.00 304 MET A N 1
ATOM 2375 C CA . MET A 1 304 ? -8.081 6.884 29.404 1.00 97.00 304 MET A CA 1
ATOM 2376 C C . MET A 1 304 ? -6.720 7.578 29.287 1.00 97.00 304 MET A C 1
ATOM 2378 O O . MET A 1 304 ? -5.826 7.298 30.079 1.00 97.00 304 MET A O 1
ATOM 2382 N N . VAL A 1 305 ? -6.557 8.516 28.349 1.00 97.38 305 VAL A N 1
ATOM 2383 C CA . VAL A 1 305 ? -5.254 9.162 28.104 1.00 97.38 305 VAL A CA 1
ATOM 2384 C C . VAL A 1 305 ? -4.829 10.118 29.215 1.00 97.38 305 VAL A C 1
ATOM 2386 O O . VAL A 1 305 ? -3.635 10.326 29.402 1.00 97.38 305 VAL A O 1
ATOM 2389 N N . GLN A 1 306 ? -5.761 10.660 30.009 1.00 96.88 306 GLN A N 1
ATOM 2390 C CA . GLN A 1 306 ? -5.405 11.487 31.168 1.00 96.88 306 GLN A CA 1
ATOM 2391 C C . GLN A 1 306 ? -4.596 10.715 32.226 1.00 96.88 306 GLN A C 1
ATOM 2393 O O . GLN A 1 306 ? -3.804 11.341 32.930 1.00 96.88 306 GLN A O 1
ATOM 2398 N N . GLN A 1 307 ? -4.712 9.380 32.274 1.00 96.25 307 GLN A N 1
ATOM 2399 C CA . GLN A 1 307 ? -3.942 8.503 33.173 1.00 96.25 307 GLN A CA 1
ATOM 2400 C C . GLN A 1 307 ? -2.457 8.390 32.788 1.00 96.25 307 GLN A C 1
ATOM 2402 O O . GLN A 1 307 ? -1.686 7.739 33.487 1.00 96.25 307 GLN A O 1
ATOM 2407 N N . TRP A 1 308 ? -2.043 8.986 31.667 1.00 96.69 308 TRP A N 1
ATOM 2408 C CA . TRP A 1 308 ? -0.645 9.007 31.258 1.00 96.69 308 TRP A CA 1
ATOM 2409 C C . TRP A 1 308 ? 0.194 9.916 32.167 1.00 96.69 308 TRP A C 1
ATOM 2411 O O . TRP A 1 308 ? 0.050 11.145 32.138 1.00 96.69 308 TRP A O 1
ATOM 2421 N N . GLU A 1 309 ? 1.099 9.299 32.925 1.00 94.12 309 GLU A N 1
ATOM 2422 C CA . GLU A 1 309 ? 2.088 9.941 33.812 1.00 94.12 309 GLU A CA 1
ATOM 2423 C C . GLU A 1 309 ? 3.528 9.480 33.496 1.00 94.12 309 GLU A C 1
ATOM 2425 O O . GLU A 1 309 ? 4.424 9.563 34.330 1.00 94.12 309 GLU A O 1
ATOM 2430 N N . LEU A 1 310 ? 3.739 8.959 32.283 1.00 94.31 310 LEU A N 1
ATOM 2431 C CA . LEU A 1 310 ? 4.999 8.376 31.814 1.00 94.31 310 LEU A CA 1
ATOM 2432 C C . LEU A 1 310 ? 5.786 9.350 30.910 1.00 94.31 310 LEU A C 1
ATOM 2434 O O . LEU A 1 310 ? 5.294 10.423 30.541 1.00 94.31 310 LEU A O 1
ATOM 2438 N N . HIS A 1 311 ? 7.019 8.985 30.556 1.00 94.81 311 HIS A N 1
ATOM 2439 C CA . HIS A 1 311 ? 7.934 9.799 29.749 1.00 94.81 311 HIS A CA 1
ATOM 2440 C C . HIS A 1 311 ? 7.699 9.620 28.246 1.00 94.81 311 HIS A C 1
ATOM 2442 O O . HIS A 1 311 ? 7.186 8.601 27.799 1.00 94.81 311 HIS A O 1
ATOM 2448 N N . ASP A 1 312 ? 8.141 10.584 27.433 1.00 93.88 312 ASP A N 1
ATOM 2449 C CA . ASP A 1 312 ? 7.944 10.549 25.975 1.00 93.88 312 ASP A CA 1
ATOM 2450 C C . ASP A 1 312 ? 8.510 9.279 25.306 1.00 93.88 312 ASP A C 1
ATOM 2452 O O . ASP A 1 312 ? 7.953 8.835 24.306 1.00 93.88 312 ASP A O 1
ATOM 2456 N N . ASN A 1 313 ? 9.561 8.673 25.862 1.00 92.94 313 ASN A N 1
ATOM 2457 C CA . ASN A 1 313 ? 10.197 7.449 25.365 1.00 92.94 313 ASN A CA 1
ATOM 2458 C C . ASN A 1 313 ? 9.667 6.150 26.001 1.00 92.94 313 ASN A C 1
ATOM 2460 O O . ASN A 1 313 ? 10.162 5.078 25.656 1.00 92.94 313 ASN A O 1
ATOM 2464 N N . ASP A 1 314 ? 8.703 6.226 26.921 1.00 95.06 314 ASP A N 1
ATOM 2465 C CA . ASP A 1 314 ? 8.015 5.043 27.437 1.00 95.06 314 ASP A CA 1
ATOM 2466 C C . ASP A 1 314 ? 7.070 4.459 26.374 1.00 95.06 314 ASP A C 1
ATOM 2468 O O . ASP A 1 314 ? 6.702 5.117 25.399 1.00 95.06 314 ASP A O 1
ATOM 2472 N N . ASP A 1 315 ? 6.687 3.197 26.557 1.00 95.62 315 ASP A N 1
ATOM 2473 C CA . ASP A 1 315 ? 5.939 2.434 25.560 1.00 95.62 315 ASP A CA 1
ATOM 2474 C C . ASP A 1 315 ? 4.437 2.757 25.558 1.00 95.62 315 ASP A C 1
ATOM 2476 O O . ASP A 1 315 ? 3.740 2.554 26.563 1.00 95.62 315 ASP A O 1
ATOM 2480 N N . ASP A 1 316 ? 3.920 3.229 24.423 1.00 95.56 316 ASP A N 1
ATOM 2481 C CA . ASP A 1 316 ? 2.498 3.541 24.258 1.00 95.56 316 ASP A CA 1
ATOM 2482 C C . ASP A 1 316 ? 1.626 2.276 24.328 1.00 95.56 316 ASP A C 1
ATOM 2484 O O . ASP A 1 316 ? 0.613 2.253 25.037 1.00 95.56 316 ASP A O 1
ATOM 2488 N N . GLN A 1 317 ? 2.037 1.193 23.663 1.00 96.56 317 GLN A N 1
ATOM 2489 C CA . GLN A 1 317 ? 1.304 -0.074 23.651 1.00 96.56 317 GLN A CA 1
ATOM 2490 C C . GLN A 1 317 ? 1.218 -0.717 25.038 1.00 96.56 317 GLN A C 1
ATOM 2492 O O . GLN A 1 317 ? 0.149 -1.195 25.432 1.00 96.56 317 GLN A O 1
ATOM 2497 N N . LEU A 1 318 ? 2.302 -0.702 25.815 1.00 96.88 318 LEU A N 1
ATOM 2498 C CA . LEU A 1 318 ? 2.330 -1.229 27.176 1.00 96.88 318 LEU A CA 1
ATOM 2499 C C . LEU A 1 318 ? 1.407 -0.439 28.105 1.00 96.88 318 LEU A C 1
ATOM 2501 O O . LEU A 1 318 ? 0.760 -1.041 28.966 1.00 96.88 318 LEU A O 1
ATOM 2505 N N . PHE A 1 319 ? 1.325 0.885 27.945 1.00 97.75 319 PHE A N 1
ATOM 2506 C CA . PHE A 1 319 ? 0.396 1.715 28.710 1.00 97.75 319 PHE A CA 1
ATOM 2507 C C . PHE A 1 319 ? -1.058 1.309 28.455 1.00 97.75 319 PHE A C 1
ATOM 2509 O O . PHE A 1 319 ? -1.761 0.942 29.400 1.00 97.75 319 PHE A O 1
ATOM 2516 N N . TYR A 1 320 ? -1.494 1.278 27.192 1.00 98.12 320 TYR A N 1
ATOM 2517 C CA . TYR A 1 320 ? -2.864 0.875 26.858 1.00 98.12 320 TYR A CA 1
ATOM 2518 C C . TYR A 1 320 ? -3.152 -0.582 27.232 1.00 98.12 320 TYR A C 1
ATOM 2520 O O . TYR A 1 320 ? -4.237 -0.894 27.721 1.00 98.12 320 TYR A O 1
ATOM 2528 N N . THR A 1 321 ? -2.164 -1.467 27.087 1.00 97.81 321 THR A N 1
ATOM 2529 C CA . THR A 1 321 ? -2.259 -2.864 27.524 1.00 97.81 321 THR A CA 1
ATOM 2530 C C . THR A 1 321 ? -2.527 -2.961 29.022 1.00 97.81 321 THR A C 1
ATOM 2532 O O . THR A 1 321 ? -3.427 -3.689 29.434 1.00 97.81 321 THR A O 1
ATOM 2535 N N . LYS A 1 322 ? -1.799 -2.210 29.857 1.00 97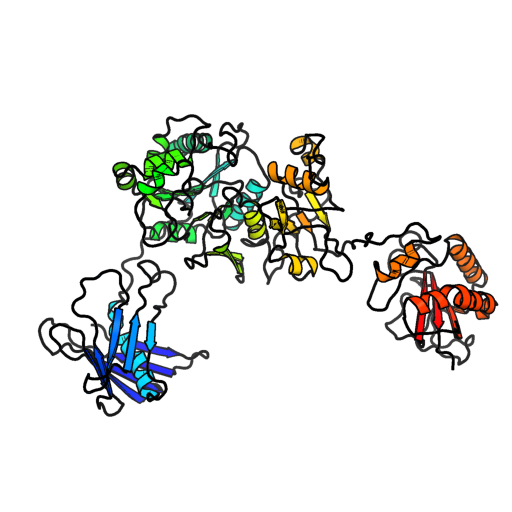.19 322 LYS A N 1
ATOM 2536 C CA . LYS A 1 322 ? -2.023 -2.199 31.310 1.00 97.19 322 LYS A CA 1
ATOM 2537 C C . LYS A 1 322 ? -3.423 -1.694 31.666 1.00 97.19 322 LYS A C 1
ATOM 2539 O O . LYS A 1 322 ? -4.067 -2.307 32.512 1.00 97.19 322 LYS A O 1
ATOM 2544 N N . VAL A 1 323 ? -3.911 -0.650 30.990 1.00 97.31 323 VAL A N 1
ATOM 2545 C CA . VAL A 1 323 ? -5.282 -0.143 31.184 1.00 97.31 323 VAL A CA 1
ATOM 2546 C C . VAL A 1 323 ? -6.328 -1.190 30.781 1.00 97.31 323 VAL A C 1
ATOM 2548 O O . VAL A 1 323 ? -7.289 -1.404 31.510 1.00 97.31 323 VAL A O 1
ATOM 2551 N N . TYR A 1 324 ? -6.145 -1.878 29.651 1.00 97.75 324 TYR A N 1
ATOM 2552 C CA . TYR A 1 324 ? -7.078 -2.907 29.176 1.00 97.75 324 TYR A CA 1
ATOM 2553 C C . TYR A 1 324 ? -7.090 -4.176 30.049 1.00 97.75 324 TYR A C 1
ATOM 2555 O O . TYR A 1 324 ? -8.117 -4.852 30.175 1.00 97.75 324 TYR A O 1
ATOM 2563 N N . LEU A 1 325 ? -5.942 -4.532 30.628 1.00 97.06 325 LEU A N 1
ATOM 2564 C CA . LEU A 1 325 ? -5.798 -5.715 31.473 1.00 97.06 325 LEU A CA 1
ATOM 2565 C C . LEU A 1 325 ? -6.326 -5.519 32.894 1.00 97.06 325 LEU A C 1
ATOM 2567 O O . LEU A 1 325 ? -6.592 -6.517 33.562 1.00 97.06 325 LEU A O 1
ATOM 2571 N N . ASP A 1 326 ? -6.501 -4.278 33.349 1.00 97.19 326 ASP A N 1
ATOM 2572 C CA . ASP A 1 326 ? -7.215 -3.981 34.588 1.00 97.19 326 ASP A CA 1
ATOM 2573 C C . ASP A 1 326 ? -8.733 -4.189 34.372 1.00 97.19 326 ASP A C 1
ATOM 2575 O O . ASP A 1 326 ? -9.355 -3.444 33.606 1.00 97.19 326 ASP A O 1
ATOM 2579 N N . PRO A 1 327 ? -9.365 -5.186 35.030 1.00 94.25 327 PRO A N 1
ATOM 2580 C CA . PRO A 1 327 ? -10.782 -5.482 34.832 1.00 94.25 327 PRO A CA 1
ATOM 2581 C C . PRO A 1 327 ? -11.704 -4.312 35.187 1.00 94.25 327 PRO A C 1
ATOM 2583 O O . PRO A 1 327 ? -12.685 -4.088 34.477 1.00 94.25 327 PRO A O 1
ATOM 2586 N N . LEU A 1 328 ? -11.373 -3.547 36.236 1.00 95.06 328 LEU A N 1
ATOM 2587 C CA . LEU A 1 328 ? -12.178 -2.408 36.682 1.00 95.06 328 LEU A CA 1
ATOM 2588 C C . LEU A 1 328 ? -12.114 -1.278 35.657 1.00 95.06 328 LEU A C 1
ATOM 2590 O O . LEU A 1 328 ? -13.131 -0.665 35.339 1.00 95.06 328 LEU A O 1
ATOM 2594 N N . GLN A 1 329 ? -10.928 -1.015 35.105 1.00 95.06 329 GLN A N 1
ATOM 2595 C CA . GLN A 1 329 ? -10.758 -0.011 34.053 1.00 95.06 329 GLN A CA 1
ATOM 2596 C C . GLN A 1 329 ? -11.461 -0.423 32.764 1.00 95.06 329 GLN A C 1
ATOM 2598 O O . GLN A 1 329 ? -12.167 0.395 32.173 1.00 95.06 329 GLN A O 1
ATOM 2603 N N . ARG A 1 330 ? -11.304 -1.686 32.347 1.00 94.88 330 ARG A N 1
ATOM 2604 C CA . ARG A 1 330 ? -11.923 -2.216 31.130 1.00 94.88 330 ARG A CA 1
ATOM 2605 C C . ARG A 1 330 ? -13.444 -2.137 31.178 1.00 94.88 330 ARG A C 1
ATOM 2607 O O . ARG A 1 330 ? -14.048 -1.745 30.183 1.00 94.88 330 ARG A O 1
ATOM 2614 N N . GLU A 1 331 ? -14.051 -2.477 32.313 1.00 94.50 331 GLU A N 1
ATOM 2615 C CA . GLU A 1 331 ? -15.498 -2.363 32.516 1.00 94.50 331 GLU A CA 1
ATOM 2616 C C . GLU A 1 331 ? -15.937 -0.893 32.567 1.00 94.50 331 GLU A C 1
ATOM 2618 O O . GLU A 1 331 ? -16.823 -0.485 31.817 1.00 94.50 331 GLU A O 1
ATOM 2623 N N . ARG A 1 332 ? -15.252 -0.062 33.364 1.00 94.44 332 ARG A N 1
ATOM 2624 C CA . ARG A 1 332 ? -15.572 1.366 33.538 1.00 94.44 332 ARG A CA 1
ATOM 2625 C C . ARG A 1 332 ? -15.499 2.171 32.241 1.00 94.44 332 ARG A C 1
ATOM 2627 O O . ARG A 1 332 ? -16.318 3.059 32.024 1.00 94.44 332 ARG A O 1
ATOM 2634 N N . LEU A 1 333 ? -14.490 1.914 31.411 1.00 93.75 333 LEU A N 1
ATOM 2635 C CA . LEU A 1 333 ? -14.290 2.588 30.123 1.00 93.75 333 LEU A CA 1
ATOM 2636 C C . LEU A 1 333 ? -14.981 1.853 28.964 1.00 93.75 333 LEU A C 1
ATOM 2638 O O . LEU A 1 333 ? -14.989 2.367 27.847 1.00 93.75 333 LEU A O 1
ATOM 2642 N N . ASN A 1 334 ? -15.570 0.682 29.234 1.00 96.00 334 ASN A N 1
ATOM 2643 C CA . ASN A 1 334 ? -16.223 -0.201 28.275 1.00 96.00 334 ASN A CA 1
ATOM 2644 C C . ASN A 1 334 ? -15.367 -0.443 27.013 1.00 96.00 334 ASN A C 1
ATOM 2646 O O . ASN A 1 334 ? -15.752 -0.082 25.894 1.00 96.00 334 ASN A O 1
ATOM 2650 N N . ILE A 1 335 ? -14.178 -1.017 27.237 1.00 97.38 335 ILE A N 1
ATOM 2651 C CA . ILE A 1 335 ? -13.150 -1.251 26.214 1.00 97.38 335 ILE A CA 1
ATOM 2652 C C . ILE A 1 335 ? -13.261 -2.667 25.640 1.00 97.38 335 ILE A C 1
ATOM 2654 O O . ILE A 1 335 ? -13.334 -3.645 26.386 1.00 97.38 335 ILE A O 1
ATOM 2658 N N . THR A 1 336 ? -13.159 -2.782 24.317 1.00 97.38 336 THR A N 1
ATOM 2659 C CA . THR A 1 336 ? -13.017 -4.054 23.594 1.00 97.38 336 THR A CA 1
ATOM 2660 C C . THR A 1 336 ? -11.882 -4.007 22.571 1.00 97.38 336 THR A C 1
ATOM 2662 O O . THR A 1 336 ? -11.309 -2.944 22.319 1.00 97.38 336 THR A O 1
ATOM 2665 N N . LEU A 1 337 ? -11.567 -5.155 21.967 1.00 98.31 337 LEU A N 1
ATOM 2666 C CA . LEU A 1 337 ? -10.623 -5.258 20.853 1.00 98.31 337 LEU A CA 1
ATOM 2667 C C . LEU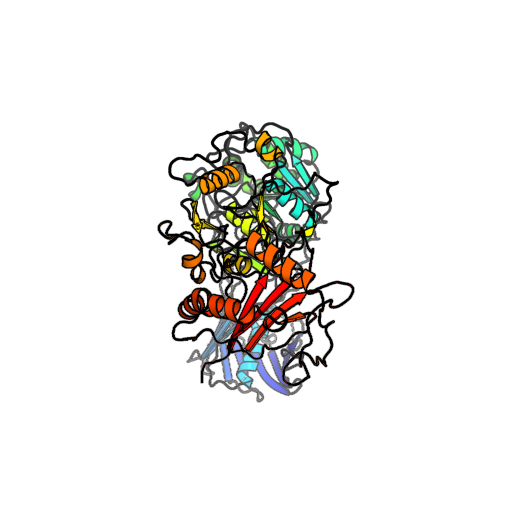 A 1 337 ? -11.355 -5.711 19.580 1.00 98.31 337 LEU A C 1
ATOM 2669 O O . LEU A 1 337 ? -12.277 -6.526 19.632 1.00 98.31 337 LEU A O 1
ATOM 2673 N N . ASP A 1 338 ? -10.911 -5.235 18.420 1.00 98.19 338 ASP A N 1
ATOM 2674 C CA . ASP A 1 338 ? -11.413 -5.658 17.109 1.00 98.19 338 ASP A CA 1
ATOM 2675 C C . ASP A 1 338 ? -10.850 -7.032 16.703 1.00 98.19 338 ASP A C 1
ATOM 2677 O O . ASP A 1 338 ? -10.013 -7.174 15.811 1.00 98.19 338 ASP A O 1
ATOM 2681 N N . HIS A 1 339 ? -11.307 -8.075 17.395 1.00 96.50 339 HIS A N 1
ATOM 2682 C CA . HIS A 1 339 ? -10.772 -9.434 17.293 1.00 96.50 339 HIS A CA 1
ATOM 2683 C C . HIS A 1 339 ? -10.818 -10.035 15.877 1.00 96.50 339 HIS A C 1
ATOM 2685 O O . HIS A 1 339 ? -10.034 -10.933 15.574 1.00 96.50 339 HIS A O 1
ATOM 2691 N N . LYS A 1 340 ? -11.736 -9.588 15.014 1.00 95.62 340 LYS A N 1
ATOM 2692 C CA . LYS A 1 340 ? -11.947 -10.138 13.660 1.00 95.62 340 LYS A CA 1
ATOM 2693 C C . LYS A 1 340 ? -11.546 -9.165 12.547 1.00 95.62 340 LYS A C 1
ATOM 2695 O O . LYS A 1 340 ? -11.959 -9.346 11.400 1.00 95.62 340 LYS A O 1
ATOM 2700 N N . SER A 1 341 ? -10.777 -8.130 12.885 1.00 97.19 341 SER A N 1
ATOM 2701 C CA . SER A 1 341 ? -10.280 -7.131 11.935 1.00 97.19 341 SER A CA 1
ATOM 2702 C C . SER A 1 341 ? -11.392 -6.516 11.077 1.00 97.19 341 SER A C 1
ATOM 2704 O O . SER A 1 341 ? -11.266 -6.395 9.861 1.00 97.19 341 SER A O 1
ATOM 2706 N N . GLN A 1 342 ? -12.530 -6.179 11.689 1.00 96.94 342 GLN A N 1
ATOM 2707 C CA . GLN A 1 342 ? -13.653 -5.549 10.987 1.00 96.94 342 GLN A CA 1
ATOM 2708 C C . GLN A 1 342 ? -13.334 -4.098 10.618 1.00 96.94 342 GLN A C 1
ATOM 2710 O O . GLN A 1 342 ? -13.680 -3.628 9.529 1.00 96.94 342 GLN A O 1
ATOM 2715 N N . ILE A 1 343 ? -12.662 -3.398 11.529 1.00 98.38 343 ILE A N 1
ATOM 2716 C CA . ILE A 1 343 ? -12.225 -2.012 11.402 1.00 98.38 343 ILE A CA 1
ATOM 2717 C C . ILE A 1 343 ? -10.724 -1.975 11.115 1.00 98.38 343 ILE A C 1
ATOM 2719 O O . ILE A 1 343 ? -10.326 -1.388 10.111 1.00 98.38 343 ILE A O 1
ATOM 2723 N N . PHE A 1 344 ? -9.909 -2.623 11.949 1.00 98.62 344 PHE A N 1
ATOM 2724 C CA . PHE A 1 344 ? -8.452 -2.522 11.936 1.00 98.62 344 PHE A CA 1
ATOM 2725 C C . PHE A 1 344 ? -7.790 -3.832 11.499 1.00 98.62 344 PHE A C 1
ATOM 2727 O O . PHE A 1 344 ? -7.941 -4.874 12.139 1.00 98.62 344 PHE A O 1
ATOM 2734 N N . GLN A 1 345 ? -6.977 -3.767 10.448 1.00 98.44 345 GLN A N 1
ATOM 2735 C CA . GLN A 1 345 ? -6.100 -4.854 10.024 1.00 98.44 345 GLN A CA 1
ATOM 2736 C C . GLN A 1 345 ? -4.648 -4.505 10.316 1.00 98.44 345 GLN A C 1
ATOM 2738 O O . GLN A 1 345 ? -4.015 -3.774 9.558 1.00 98.44 345 GLN A O 1
ATOM 2743 N N . ASN A 1 346 ? -4.110 -5.082 11.385 1.00 98.12 346 ASN A N 1
ATOM 2744 C CA . ASN A 1 346 ? -2.670 -5.111 11.623 1.00 98.12 346 ASN A CA 1
ATOM 2745 C C . ASN A 1 346 ? -2.053 -6.219 10.765 1.00 98.12 346 ASN A C 1
ATOM 2747 O O . ASN A 1 346 ? -2.564 -7.340 10.752 1.00 98.12 346 ASN A O 1
ATOM 2751 N N . LEU A 1 347 ? -0.998 -5.910 10.015 1.00 97.00 347 LEU A N 1
ATOM 2752 C CA . LEU A 1 347 ? -0.379 -6.858 9.086 1.00 97.00 347 LEU A CA 1
ATOM 2753 C C . LEU A 1 347 ? 0.634 -7.780 9.779 1.00 97.00 347 LEU A C 1
ATOM 2755 O O . LEU A 1 347 ? 0.853 -8.900 9.315 1.00 97.00 347 LEU A O 1
ATOM 2759 N N . ASN A 1 348 ? 1.239 -7.360 10.895 1.00 94.19 348 ASN A N 1
ATOM 2760 C CA . ASN A 1 348 ? 2.229 -8.177 11.596 1.00 94.19 348 ASN A CA 1
ATOM 2761 C C . ASN A 1 348 ? 1.616 -9.494 12.107 1.00 94.19 348 ASN A C 1
ATOM 2763 O O . ASN A 1 348 ? 0.695 -9.491 12.925 1.00 94.19 348 ASN A O 1
ATOM 2767 N N . GLY A 1 349 ? 2.125 -10.626 11.613 1.00 91.56 349 GLY A N 1
ATOM 2768 C CA . GLY A 1 349 ? 1.576 -11.955 11.903 1.00 91.56 349 GLY A CA 1
ATOM 2769 C C . GLY A 1 349 ? 0.235 -12.268 11.220 1.00 91.56 349 GLY A C 1
ATOM 2770 O O . GLY A 1 349 ? -0.432 -13.213 11.633 1.00 91.56 349 GLY A O 1
ATOM 2771 N N . ALA A 1 350 ? -0.179 -11.483 10.219 1.00 95.00 350 ALA A N 1
ATOM 2772 C CA . ALA A 1 350 ? -1.425 -11.683 9.471 1.00 95.00 350 ALA A CA 1
ATOM 2773 C C . ALA A 1 350 ? -1.291 -11.400 7.959 1.00 95.00 350 ALA A C 1
ATOM 2775 O O . ALA A 1 350 ? -2.301 -11.242 7.281 1.00 95.00 350 ALA A O 1
ATOM 2776 N N . VAL A 1 351 ? -0.064 -11.327 7.423 1.00 93.56 351 VAL A N 1
ATOM 2777 C CA . VAL A 1 351 ? 0.195 -11.080 5.988 1.00 93.56 351 VAL A CA 1
ATOM 2778 C C . VAL A 1 351 ? -0.518 -12.113 5.112 1.00 93.56 351 VAL A C 1
ATOM 2780 O O . VAL A 1 351 ? -1.240 -11.730 4.199 1.00 93.56 351 VAL A O 1
ATOM 2783 N N . ASP A 1 352 ? -0.416 -13.398 5.459 1.00 93.25 352 ASP A N 1
ATOM 2784 C CA . ASP A 1 352 ? -1.031 -14.502 4.702 1.00 93.25 352 ASP A CA 1
ATOM 2785 C C . ASP A 1 352 ? -2.571 -14.528 4.791 1.00 93.25 352 ASP A C 1
ATOM 2787 O O . ASP A 1 352 ? -3.235 -15.290 4.091 1.00 93.25 352 ASP A O 1
ATOM 2791 N N . GLU A 1 353 ? -3.163 -13.709 5.666 1.00 94.56 353 GLU A N 1
ATOM 2792 C CA . GLU A 1 353 ? -4.615 -13.602 5.829 1.00 94.56 353 GLU A CA 1
ATOM 2793 C C . GLU A 1 353 ? -5.221 -12.521 4.934 1.00 94.56 353 GLU A C 1
ATOM 2795 O O . GLU A 1 353 ? -6.445 -12.431 4.839 1.00 94.56 353 GLU A O 1
ATOM 2800 N N . VAL A 1 354 ? -4.400 -11.669 4.317 1.00 96.81 354 VAL A N 1
ATOM 2801 C CA . VAL A 1 354 ? -4.853 -10.465 3.623 1.00 96.81 354 VAL A CA 1
ATOM 2802 C C . VAL A 1 354 ? -4.643 -10.613 2.126 1.00 96.81 354 VAL A C 1
ATOM 2804 O O . VAL A 1 354 ? -3.527 -10.796 1.665 1.00 96.81 354 VAL A O 1
ATOM 2807 N N . LEU A 1 355 ? -5.721 -10.464 1.356 1.00 95.38 355 LEU A N 1
ATOM 2808 C CA . LEU A 1 355 ? -5.671 -10.437 -0.106 1.00 95.38 355 LEU A CA 1
ATOM 2809 C C . LEU A 1 355 ? -6.292 -9.152 -0.654 1.00 95.38 355 LEU A C 1
ATOM 2811 O O . LEU A 1 355 ? -7.212 -8.579 -0.059 1.00 95.38 355 LEU A O 1
ATOM 2815 N N . LEU A 1 356 ? -5.826 -8.725 -1.829 1.00 95.88 356 LEU A N 1
ATOM 2816 C CA . LEU A 1 356 ? -6.468 -7.656 -2.589 1.00 95.88 356 LEU A CA 1
ATOM 2817 C C . LEU A 1 356 ? -7.810 -8.146 -3.151 1.00 95.88 356 LEU A C 1
ATOM 2819 O O . LEU A 1 356 ? -7.895 -9.148 -3.857 1.00 95.88 356 LEU A O 1
ATOM 2823 N N . LYS A 1 357 ? -8.871 -7.401 -2.855 1.00 94.50 357 LYS A N 1
ATOM 2824 C CA . LYS A 1 357 ? -10.207 -7.548 -3.425 1.00 94.50 357 LYS A CA 1
ATOM 2825 C C . LYS A 1 357 ? -10.454 -6.387 -4.380 1.00 94.50 357 LYS A C 1
ATOM 2827 O O . LYS A 1 357 ? -10.672 -5.256 -3.943 1.00 94.50 357 LYS A O 1
ATOM 2832 N N . PHE A 1 358 ? -10.441 -6.685 -5.672 1.00 91.12 358 PHE A N 1
ATOM 2833 C CA . PHE A 1 358 ? -10.767 -5.729 -6.724 1.00 91.12 358 PHE A CA 1
ATOM 2834 C C . PHE A 1 358 ? -12.288 -5.571 -6.821 1.00 91.12 358 PHE A C 1
ATOM 2836 O O . PHE A 1 358 ? -13.006 -6.549 -7.029 1.00 91.12 358 PHE A O 1
ATOM 2843 N N . GLY A 1 359 ? -12.776 -4.354 -6.590 1.00 86.19 359 GLY A N 1
ATOM 2844 C CA . GLY A 1 359 ? -14.132 -3.936 -6.940 1.00 86.19 359 GLY A CA 1
ATOM 2845 C C . GLY A 1 359 ? -14.136 -3.139 -8.244 1.00 86.19 359 GLY A C 1
ATOM 2846 O O . GLY A 1 359 ? -13.077 -2.910 -8.826 1.00 86.19 359 GLY A O 1
ATOM 2847 N N . THR A 1 360 ? -15.321 -2.698 -8.664 1.00 78.00 360 THR A N 1
ATOM 2848 C CA . THR A 1 360 ? -15.504 -1.847 -9.851 1.00 78.00 360 THR A CA 1
ATOM 2849 C C . THR A 1 360 ? -14.863 -0.471 -9.642 1.00 78.00 360 THR A C 1
ATOM 2851 O O . THR A 1 360 ? -13.986 -0.059 -10.387 1.00 78.00 360 THR A O 1
ATOM 2854 N N . GLU A 1 361 ? -15.201 0.202 -8.538 1.00 78.38 361 GLU A N 1
ATOM 2855 C CA . GLU A 1 361 ? -14.728 1.571 -8.270 1.00 78.38 361 GLU A CA 1
ATOM 2856 C C . GLU A 1 361 ? -13.422 1.644 -7.467 1.00 78.38 361 GLU A C 1
ATOM 2858 O O . GLU A 1 361 ? -12.663 2.606 -7.573 1.00 78.38 361 GLU A O 1
ATOM 2863 N N . ARG A 1 362 ? -13.167 0.656 -6.601 1.00 88.62 362 ARG A N 1
ATOM 2864 C CA . ARG A 1 362 ? -12.039 0.683 -5.657 1.00 88.62 362 ARG A CA 1
ATOM 2865 C C . ARG A 1 362 ? -11.511 -0.705 -5.334 1.00 88.62 362 ARG A C 1
ATOM 2867 O O . ARG A 1 362 ? -12.249 -1.691 -5.346 1.00 88.62 362 ARG A O 1
ATOM 2874 N N . VAL A 1 363 ? -10.242 -0.760 -4.951 1.00 94.75 363 VAL A N 1
ATOM 2875 C CA . VAL A 1 363 ? -9.574 -1.950 -4.424 1.00 94.75 363 VAL A CA 1
ATOM 2876 C C . VAL A 1 363 ? -9.566 -1.903 -2.901 1.00 94.75 363 VAL A C 1
ATOM 2878 O O . VAL A 1 363 ? -9.404 -0.847 -2.287 1.00 94.75 363 VAL A O 1
ATOM 2881 N N . ARG A 1 364 ? -9.750 -3.061 -2.270 1.00 94.88 364 ARG A N 1
ATOM 2882 C CA . ARG A 1 364 ? -9.748 -3.210 -0.812 1.00 94.88 364 ARG A CA 1
ATOM 2883 C C . ARG A 1 364 ? -8.883 -4.371 -0.363 1.00 94.88 364 ARG A C 1
ATOM 2885 O O . ARG A 1 364 ? -8.626 -5.285 -1.132 1.00 94.88 364 ARG A O 1
ATOM 2892 N N . ALA A 1 365 ? -8.498 -4.370 0.907 1.00 96.06 365 ALA A N 1
ATOM 2893 C CA . ALA A 1 365 ? -8.011 -5.572 1.567 1.00 96.06 365 ALA A CA 1
ATOM 2894 C C . ALA A 1 365 ? -9.202 -6.411 2.050 1.00 96.06 365 ALA A C 1
ATOM 2896 O O . ALA A 1 365 ? -10.169 -5.867 2.590 1.00 96.06 365 ALA A O 1
ATOM 2897 N N . ARG A 1 366 ? -9.125 -7.729 1.873 1.00 96.44 366 ARG A N 1
ATOM 2898 C CA . ARG A 1 366 ? -10.024 -8.708 2.491 1.00 96.44 366 ARG A CA 1
ATOM 2899 C C . ARG A 1 366 ? -9.209 -9.597 3.414 1.00 96.44 366 ARG A C 1
ATOM 2901 O O . ARG A 1 366 ? -8.242 -10.201 2.959 1.00 96.44 366 ARG A O 1
ATOM 2908 N N . ASN A 1 367 ? -9.624 -9.699 4.672 1.00 95.25 367 ASN A N 1
ATOM 2909 C CA . ASN A 1 367 ? -9.121 -10.740 5.554 1.00 95.25 367 ASN A CA 1
ATOM 2910 C C . ASN A 1 367 ? -9.875 -12.039 5.238 1.00 95.25 367 ASN A C 1
ATOM 2912 O O . ASN A 1 367 ? -11.087 -12.112 5.446 1.00 95.25 367 ASN A O 1
ATOM 2916 N N . VAL A 1 368 ? -9.191 -13.051 4.710 1.00 94.31 368 VAL A N 1
ATOM 2917 C CA . VAL A 1 368 ? -9.825 -14.309 4.280 1.00 94.31 368 VAL A CA 1
ATOM 2918 C C . VAL A 1 368 ? -10.168 -15.242 5.439 1.00 94.31 368 VAL A C 1
ATOM 2920 O O . VAL A 1 368 ? -11.057 -16.076 5.295 1.00 94.31 368 VAL A O 1
ATOM 2923 N N . VAL A 1 369 ? -9.512 -15.089 6.594 1.00 93.56 369 VAL A N 1
ATOM 2924 C CA . VAL A 1 369 ? -9.749 -15.925 7.783 1.00 93.56 369 VAL A CA 1
ATOM 2925 C C . VAL A 1 369 ? -11.072 -15.560 8.450 1.00 93.56 369 VAL A C 1
ATOM 2927 O O . VAL A 1 369 ? -11.831 -16.439 8.854 1.00 93.56 369 VAL A O 1
ATOM 2930 N N . TYR A 1 370 ? -11.366 -14.264 8.556 1.00 90.38 370 TYR A N 1
ATOM 2931 C CA . TYR A 1 370 ? -12.591 -13.767 9.197 1.00 90.38 370 TYR A CA 1
ATOM 2932 C C . TYR A 1 370 ? -13.659 -13.303 8.212 1.00 90.38 370 TYR A C 1
ATOM 2934 O O . TYR A 1 370 ? -14.735 -12.879 8.638 1.00 90.38 370 TYR A O 1
ATOM 2942 N N . ASP A 1 371 ? -13.351 -13.371 6.918 1.00 91.44 371 ASP A N 1
ATOM 2943 C CA . ASP A 1 371 ? -14.149 -12.813 5.834 1.00 91.44 371 ASP A CA 1
ATOM 2944 C C . ASP A 1 371 ? -14.577 -11.359 6.087 1.00 91.44 371 ASP A C 1
ATOM 2946 O O . ASP A 1 371 ? -15.740 -10.981 5.938 1.00 91.44 371 ASP A O 1
ATOM 2950 N N . SER A 1 372 ? -13.626 -10.539 6.528 1.00 93.06 372 SER A N 1
ATOM 2951 C CA . SER A 1 372 ? -13.856 -9.129 6.822 1.00 93.06 372 SER A CA 1
ATOM 2952 C C . SER A 1 372 ? -13.220 -8.232 5.764 1.00 93.06 372 SER A C 1
ATOM 2954 O O . SER A 1 372 ? -12.278 -8.605 5.060 1.00 93.06 372 SER A O 1
ATOM 2956 N N . LEU A 1 373 ? -13.767 -7.024 5.637 1.00 96.81 373 LEU A N 1
ATOM 2957 C CA . LEU A 1 373 ? -13.203 -5.953 4.819 1.00 96.81 373 LEU A CA 1
ATOM 2958 C C . LEU A 1 373 ? -12.745 -4.839 5.762 1.00 96.81 373 LEU A C 1
ATOM 2960 O O . LEU A 1 373 ? -13.571 -4.008 6.127 1.00 96.81 373 LEU A O 1
ATOM 2964 N N . PRO A 1 374 ? -11.481 -4.808 6.196 1.00 97.75 374 PRO A N 1
ATOM 2965 C CA . PRO A 1 374 ? -10.989 -3.804 7.134 1.00 97.75 374 PRO A CA 1
ATOM 2966 C C . PRO A 1 374 ? -11.099 -2.386 6.566 1.00 97.75 374 PRO A C 1
ATOM 2968 O O . PRO A 1 374 ? -10.943 -2.171 5.360 1.00 97.75 374 PRO A O 1
ATOM 2971 N N . VAL A 1 375 ? -11.381 -1.410 7.428 1.00 98.12 375 VAL A N 1
ATOM 2972 C CA . VAL A 1 375 ? -11.442 0.017 7.061 1.00 98.12 375 VAL A CA 1
ATOM 2973 C C . VAL A 1 375 ? -10.052 0.647 7.094 1.00 98.12 375 VAL A C 1
ATOM 2975 O O . VAL A 1 375 ? -9.751 1.524 6.287 1.00 98.12 375 VAL A O 1
ATOM 2978 N N . VAL A 1 376 ? -9.205 0.179 8.005 1.00 98.31 376 VAL A N 1
ATOM 2979 C CA . VAL A 1 376 ? -7.853 0.667 8.255 1.00 98.31 376 VAL A CA 1
ATOM 2980 C C . VAL A 1 376 ? -6.876 -0.490 8.105 1.00 98.31 376 VAL A C 1
ATOM 2982 O O . VAL A 1 376 ? -7.111 -1.571 8.647 1.00 98.31 376 VAL A O 1
ATOM 2985 N N . ILE A 1 377 ? -5.775 -0.263 7.389 1.00 98.56 377 ILE A N 1
ATOM 2986 C CA . ILE A 1 377 ? -4.694 -1.239 7.225 1.00 98.56 377 ILE A CA 1
ATOM 2987 C C . ILE A 1 377 ? -3.423 -0.639 7.812 1.00 98.56 377 ILE A C 1
ATOM 2989 O O . ILE A 1 377 ? -2.986 0.424 7.376 1.00 98.56 377 ILE A O 1
ATOM 2993 N N . HIS A 1 378 ? -2.841 -1.333 8.782 1.00 98.31 378 HIS A N 1
ATOM 2994 C CA . HIS A 1 378 ? -1.677 -0.906 9.543 1.00 98.31 378 HIS A CA 1
ATOM 2995 C C . HIS A 1 378 ? -0.508 -1.868 9.291 1.00 98.31 378 HIS A C 1
ATOM 2997 O O . HIS A 1 378 ? -0.557 -3.048 9.643 1.00 98.31 378 HIS A O 1
ATOM 3003 N N . GLY A 1 379 ? 0.549 -1.359 8.659 1.00 97.00 379 GLY A N 1
ATOM 3004 C CA . GLY A 1 379 ? 1.788 -2.075 8.352 1.00 97.00 379 GLY A CA 1
ATOM 3005 C C . GLY A 1 379 ? 2.765 -2.120 9.518 1.00 97.00 379 GLY A C 1
ATOM 3006 O O . GLY A 1 379 ? 3.945 -1.820 9.333 1.00 97.00 379 GLY A O 1
ATOM 3007 N N . ASN A 1 380 ? 2.273 -2.504 10.696 1.00 93.50 380 ASN A N 1
ATOM 3008 C CA . ASN A 1 380 ? 3.036 -2.515 11.935 1.00 93.50 380 ASN A CA 1
ATOM 3009 C C . ASN A 1 380 ? 4.238 -3.476 11.897 1.00 93.50 380 ASN A C 1
ATOM 3011 O O . ASN A 1 380 ? 4.250 -4.503 11.206 1.00 93.50 380 ASN A O 1
ATOM 3015 N N . GLY A 1 381 ? 5.270 -3.147 12.676 1.00 89.19 381 GLY A N 1
ATOM 3016 C CA . GLY A 1 381 ? 6.505 -3.927 12.742 1.00 89.19 381 GLY A CA 1
ATOM 3017 C C . GLY A 1 381 ? 7.223 -3.998 11.389 1.00 89.19 381 GLY A C 1
ATOM 3018 O O . GLY A 1 381 ? 7.467 -2.979 10.741 1.00 89.19 381 GLY A O 1
ATOM 3019 N N . ASN A 1 382 ? 7.547 -5.214 10.943 1.00 87.69 382 ASN A N 1
ATOM 3020 C CA . ASN A 1 382 ? 8.335 -5.458 9.726 1.00 87.69 382 ASN A CA 1
ATOM 3021 C C . ASN A 1 382 ? 7.486 -5.601 8.449 1.00 87.69 382 ASN A C 1
ATOM 3023 O O . ASN A 1 382 ? 7.971 -6.091 7.432 1.00 87.69 382 ASN A O 1
ATOM 3027 N N . THR A 1 383 ? 6.222 -5.169 8.471 1.00 94.06 383 THR A N 1
ATOM 3028 C CA . THR A 1 383 ? 5.277 -5.365 7.354 1.00 94.06 383 THR A CA 1
ATOM 3029 C C . THR A 1 383 ? 5.088 -4.135 6.463 1.00 94.06 383 THR A C 1
ATOM 3031 O O . THR A 1 383 ? 4.282 -4.153 5.532 1.00 94.06 383 THR A O 1
ATOM 3034 N N . LYS A 1 384 ? 5.893 -3.084 6.669 1.00 94.25 384 LYS A N 1
ATOM 3035 C CA . LYS A 1 384 ? 5.860 -1.829 5.895 1.00 94.25 384 LYS A CA 1
ATOM 3036 C C . LYS A 1 384 ? 5.988 -2.045 4.382 1.00 94.25 384 LYS A C 1
ATOM 3038 O O . LYS A 1 384 ? 5.310 -1.378 3.610 1.00 94.25 384 LYS A O 1
ATOM 3043 N N . ILE A 1 385 ? 6.814 -3.001 3.947 1.00 94.75 385 ILE A N 1
ATOM 3044 C CA . ILE A 1 385 ? 6.977 -3.331 2.517 1.00 94.75 385 ILE A CA 1
ATOM 3045 C C . ILE A 1 385 ? 5.689 -3.931 1.946 1.00 94.75 385 ILE A C 1
ATOM 3047 O O . ILE A 1 385 ? 5.267 -3.554 0.856 1.00 94.75 385 ILE A O 1
ATOM 3051 N N . TYR A 1 386 ? 5.032 -4.821 2.691 1.00 96.25 386 TYR A N 1
ATOM 3052 C CA . TYR A 1 386 ? 3.770 -5.411 2.253 1.00 96.25 386 TYR A CA 1
ATOM 3053 C C . TYR A 1 386 ? 2.642 -4.369 2.224 1.00 96.25 386 TYR A C 1
ATOM 3055 O O . TYR A 1 386 ? 1.850 -4.336 1.287 1.00 96.25 386 TYR A O 1
ATOM 3063 N N . LEU A 1 387 ? 2.628 -3.430 3.175 1.00 97.75 387 LEU A N 1
ATOM 3064 C CA . LEU A 1 387 ? 1.741 -2.270 3.107 1.00 97.75 387 LEU A CA 1
ATOM 3065 C C . LEU A 1 387 ? 2.007 -1.406 1.863 1.00 97.75 387 LEU A C 1
ATOM 3067 O O . LEU A 1 387 ? 1.057 -0.949 1.234 1.00 97.75 387 LEU A O 1
ATOM 3071 N N . ASN A 1 388 ? 3.275 -1.177 1.499 1.00 96.75 388 ASN A N 1
ATOM 3072 C CA . ASN A 1 388 ? 3.621 -0.452 0.272 1.00 96.75 388 ASN A CA 1
ATOM 3073 C C . ASN A 1 388 ? 3.057 -1.158 -0.970 1.00 96.75 388 ASN A C 1
ATOM 3075 O O . ASN A 1 388 ? 2.498 -0.481 -1.828 1.00 96.75 388 ASN A O 1
ATOM 3079 N N . TYR A 1 389 ? 3.133 -2.493 -1.023 1.00 97.38 389 TYR A N 1
ATOM 3080 C CA . TYR A 1 389 ? 2.498 -3.296 -2.071 1.00 97.38 389 TYR A CA 1
ATOM 3081 C C . TYR A 1 389 ? 0.979 -3.081 -2.113 1.00 97.38 389 TYR A C 1
ATOM 3083 O O . TYR A 1 389 ? 0.454 -2.692 -3.153 1.00 97.38 389 TYR A O 1
ATOM 3091 N N . LEU A 1 390 ? 0.271 -3.240 -0.988 1.00 97.81 390 LEU A N 1
ATOM 3092 C CA . LEU A 1 390 ? -1.186 -3.041 -0.934 1.00 97.81 390 LEU A CA 1
ATOM 3093 C C . LEU A 1 390 ? -1.594 -1.615 -1.342 1.00 97.81 390 LEU A C 1
ATOM 3095 O O . LEU A 1 390 ? -2.595 -1.413 -2.032 1.00 97.81 390 LEU A O 1
ATOM 3099 N N . ALA A 1 391 ? -0.801 -0.621 -0.945 1.00 96.75 391 ALA A N 1
ATOM 3100 C CA . ALA A 1 391 ? -1.036 0.782 -1.255 1.00 96.75 391 ALA A CA 1
ATOM 3101 C C . ALA A 1 391 ? -0.800 1.157 -2.724 1.00 96.75 391 ALA A C 1
ATOM 3103 O O . ALA A 1 391 ? -1.246 2.222 -3.138 1.00 96.75 391 ALA A O 1
ATOM 3104 N N . ASN A 1 392 ? -0.151 0.308 -3.526 1.00 96.12 392 ASN A N 1
ATOM 3105 C CA . ASN A 1 392 ? -0.108 0.504 -4.979 1.00 96.12 392 ASN A CA 1
ATOM 3106 C C . ASN A 1 392 ? -1.481 0.288 -5.641 1.00 96.12 392 ASN A C 1
ATOM 3108 O O . ASN A 1 392 ? -1.645 0.566 -6.824 1.00 96.12 392 ASN A O 1
ATOM 3112 N N . TYR A 1 393 ? -2.469 -0.189 -4.881 1.00 96.25 393 TYR A N 1
ATOM 3113 C CA . TYR A 1 393 ? -3.817 -0.477 -5.358 1.00 96.25 393 TYR A CA 1
ATOM 3114 C C . TYR A 1 393 ? -4.872 0.280 -4.549 1.00 96.25 393 TYR A C 1
ATOM 3116 O O . TYR A 1 393 ? -5.732 0.960 -5.109 1.00 96.25 393 TYR A O 1
ATOM 3124 N N . ILE A 1 394 ? -4.801 0.184 -3.220 1.00 96.31 394 ILE A N 1
ATOM 3125 C CA . ILE A 1 394 ? -5.836 0.677 -2.308 1.00 96.31 394 ILE A CA 1
ATOM 3126 C C . ILE A 1 394 ? -5.730 2.202 -2.095 1.00 96.31 394 ILE A C 1
ATOM 3128 O O . ILE A 1 394 ? -4.638 2.693 -1.815 1.00 96.31 394 ILE A O 1
ATOM 3132 N N . PRO A 1 395 ? -6.854 2.948 -2.096 1.00 94.00 395 PRO A N 1
ATOM 3133 C CA . PRO A 1 395 ? -8.192 2.501 -2.483 1.00 94.00 395 PRO A CA 1
ATOM 3134 C C . PRO A 1 395 ? -8.422 2.575 -3.998 1.00 94.00 395 PRO A C 1
ATOM 3136 O O . PRO A 1 395 ? -9.201 1.791 -4.527 1.00 94.00 395 PRO A O 1
ATOM 3139 N N . ASN A 1 396 ? -7.764 3.499 -4.694 1.00 91.56 396 ASN A N 1
ATOM 3140 C CA . ASN A 1 396 ? -8.021 3.816 -6.101 1.00 91.56 396 ASN A CA 1
ATOM 3141 C C . ASN A 1 396 ? -6.735 4.127 -6.888 1.00 91.56 396 ASN A C 1
ATOM 3143 O O . ASN A 1 396 ? -6.775 4.819 -7.903 1.00 91.56 396 ASN A O 1
ATOM 3147 N N . VAL A 1 397 ? -5.581 3.664 -6.402 1.00 91.06 397 VAL A N 1
ATOM 3148 C CA . VAL A 1 397 ? -4.284 3.937 -7.038 1.00 91.06 397 VAL A CA 1
ATOM 3149 C C . VAL A 1 397 ? -4.192 3.208 -8.373 1.00 91.06 397 VAL A C 1
ATOM 3151 O O . VAL A 1 397 ? -3.812 3.813 -9.374 1.00 91.06 397 VAL A O 1
ATOM 3154 N N . TRP A 1 398 ? -4.597 1.937 -8.395 1.00 93.19 398 TRP A N 1
ATOM 3155 C CA . TRP A 1 398 ? -4.670 1.126 -9.604 1.00 93.19 398 TRP A CA 1
ATOM 3156 C C . TRP A 1 398 ? -5.849 0.149 -9.541 1.00 93.19 398 TRP A C 1
ATOM 3158 O O . TRP A 1 398 ? -6.011 -0.556 -8.542 1.00 93.19 398 TRP A O 1
ATOM 3168 N N . ASN A 1 399 ? -6.655 0.072 -10.602 1.00 90.62 399 ASN A N 1
ATOM 3169 C CA . ASN A 1 399 ? -7.723 -0.921 -10.765 1.00 90.62 399 ASN A CA 1
ATOM 3170 C C . ASN A 1 399 ? -7.835 -1.388 -12.235 1.00 90.62 399 ASN A C 1
ATOM 3172 O O . ASN A 1 399 ? -7.206 -0.820 -13.126 1.00 90.62 399 ASN A O 1
ATOM 3176 N N . TYR A 1 400 ? -8.622 -2.438 -12.492 1.00 87.12 400 TYR A N 1
ATOM 3177 C CA . TYR A 1 400 ? -8.755 -3.019 -13.837 1.00 87.12 400 TYR A CA 1
ATOM 3178 C C . TYR A 1 400 ? -9.567 -2.159 -14.819 1.00 87.12 400 TYR A C 1
ATOM 3180 O O . TYR A 1 400 ? -9.391 -2.316 -16.023 1.00 87.12 400 TYR A O 1
ATOM 3188 N N . GLU A 1 401 ? -10.447 -1.278 -14.334 1.00 85.38 401 GLU A N 1
ATOM 3189 C CA . GLU A 1 401 ? -11.342 -0.476 -15.184 1.00 85.38 401 GLU A CA 1
ATOM 3190 C C . GLU A 1 401 ? -10.684 0.827 -15.662 1.00 85.38 401 GLU A C 1
ATOM 3192 O O . GLU A 1 401 ? -10.788 1.196 -16.828 1.00 85.38 401 GLU A O 1
ATOM 3197 N N . GLN A 1 402 ? -9.990 1.518 -14.762 1.00 83.56 402 GLN A N 1
ATOM 3198 C CA . GLN A 1 402 ? -9.393 2.840 -14.966 1.00 83.56 402 GLN A CA 1
ATOM 3199 C C . GLN A 1 402 ? -7.870 2.777 -15.139 1.00 83.56 402 GLN A C 1
ATOM 3201 O O . GLN A 1 402 ? -7.245 3.776 -15.490 1.00 83.56 402 GLN A O 1
ATOM 3206 N N . GLY A 1 403 ? -7.244 1.625 -14.876 1.00 87.06 403 GLY A N 1
ATOM 3207 C CA . GLY A 1 403 ? -5.793 1.530 -14.786 1.00 87.06 403 GLY A CA 1
ATOM 3208 C C . GLY A 1 403 ? -5.276 2.325 -13.588 1.00 87.06 403 GLY A C 1
ATOM 3209 O O . GLY A 1 403 ? -5.822 2.235 -12.489 1.00 87.06 403 GLY A O 1
ATOM 3210 N N . CYS A 1 404 ? -4.206 3.095 -13.783 1.00 83.88 404 CYS A N 1
ATOM 3211 C CA . CYS A 1 404 ? -3.604 3.881 -12.712 1.00 83.88 404 CYS A CA 1
ATOM 3212 C C . CYS A 1 404 ? -4.301 5.239 -12.520 1.00 83.88 404 CYS A C 1
ATOM 3214 O O . CYS A 1 404 ? -4.080 6.161 -13.301 1.00 83.88 404 CYS A O 1
ATOM 3216 N N . GLY A 1 405 ? -5.065 5.395 -11.437 1.00 78.75 405 GLY A N 1
ATOM 3217 C CA . GLY A 1 405 ? -5.838 6.609 -11.146 1.00 78.75 405 GLY A CA 1
ATOM 3218 C C . GLY A 1 405 ? -5.025 7.789 -10.601 1.00 78.75 405 GLY A C 1
ATOM 3219 O O . GLY A 1 405 ? -5.536 8.902 -10.518 1.00 78.75 405 GLY A O 1
ATOM 3220 N N . VAL A 1 406 ? -3.765 7.569 -10.209 1.00 77.12 406 VAL A N 1
ATOM 3221 C CA . VAL A 1 406 ? -2.900 8.618 -9.624 1.00 77.12 406 VAL A CA 1
ATOM 3222 C C . VAL A 1 406 ? -1.609 8.857 -10.394 1.00 77.12 406 VAL A C 1
ATOM 3224 O O . VAL A 1 406 ? -0.809 9.702 -10.004 1.00 77.12 406 VAL A O 1
ATOM 3227 N N . CYS A 1 407 ? -1.385 8.123 -11.481 1.00 72.94 407 CYS A N 1
ATOM 3228 C CA . CYS A 1 407 ? -0.158 8.230 -12.262 1.00 72.94 407 CYS A CA 1
ATOM 3229 C C . CYS A 1 407 ? 0.003 9.589 -12.944 1.00 72.94 407 CYS A C 1
ATOM 3231 O O . CYS A 1 407 ? 1.131 9.967 -13.260 1.00 72.94 407 CYS A O 1
ATOM 3233 N N . ASP A 1 408 ? -1.108 10.294 -13.165 1.00 69.50 408 ASP A N 1
ATOM 3234 C CA . ASP A 1 408 ? -1.144 11.607 -13.808 1.00 69.50 408 ASP A CA 1
ATOM 3235 C C . ASP A 1 408 ? -1.081 12.780 -12.833 1.00 69.50 408 ASP A C 1
ATOM 3237 O O . ASP A 1 408 ? -0.790 13.897 -13.250 1.00 69.50 408 ASP A O 1
ATOM 3241 N N . ASN A 1 409 ? -1.274 12.529 -11.533 1.00 61.12 409 ASN A N 1
ATOM 3242 C CA . ASN A 1 409 ? -1.306 13.574 -10.505 1.00 61.12 409 ASN A CA 1
ATOM 3243 C C . ASN A 1 409 ? 0.044 14.298 -10.326 1.00 61.12 409 ASN A C 1
ATOM 3245 O O . ASN A 1 409 ? 0.073 15.332 -9.668 1.00 61.12 409 ASN A O 1
ATOM 3249 N N . ASP A 1 410 ? 1.115 13.779 -10.942 1.00 54.12 410 ASP A N 1
ATOM 3250 C CA . ASP A 1 410 ? 2.480 14.319 -10.929 1.00 54.12 410 ASP A CA 1
ATOM 3251 C C . ASP A 1 410 ? 3.112 14.345 -12.345 1.00 54.12 410 ASP A C 1
ATOM 3253 O O . ASP A 1 410 ? 4.335 14.236 -12.485 1.00 54.12 410 ASP A O 1
ATOM 3257 N N . LEU A 1 411 ? 2.307 14.420 -13.419 1.00 54.62 411 LEU A N 1
ATOM 3258 C CA . LEU A 1 411 ? 2.853 14.648 -14.765 1.00 54.62 411 LEU A CA 1
ATOM 3259 C C . LEU A 1 411 ? 3.622 15.975 -14.778 1.00 54.62 411 LEU A C 1
ATOM 3261 O O . LEU A 1 411 ? 3.114 16.996 -14.325 1.00 54.62 411 LEU A O 1
ATOM 3265 N N . PHE A 1 412 ? 4.859 15.930 -15.278 1.00 53.78 412 PHE A N 1
ATOM 3266 C CA . PHE A 1 412 ? 5.788 17.058 -15.317 1.00 53.78 412 PHE A CA 1
ATOM 3267 C C . PHE A 1 412 ? 5.188 18.255 -16.071 1.00 53.78 412 PHE A C 1
ATOM 3269 O O . PHE A 1 412 ? 5.318 18.363 -17.288 1.00 53.78 412 PHE A O 1
ATOM 3276 N N . ASP A 1 413 ? 4.602 19.191 -15.333 1.00 40.91 413 ASP A N 1
ATOM 3277 C CA . ASP A 1 413 ? 4.626 20.596 -15.705 1.00 40.91 413 ASP A CA 1
ATOM 3278 C C . ASP A 1 413 ? 5.875 21.198 -15.047 1.00 40.91 413 ASP A C 1
ATOM 3280 O O . ASP A 1 413 ? 6.059 21.114 -13.829 1.00 40.91 413 ASP A O 1
ATOM 3284 N N . PHE A 1 414 ? 6.777 21.777 -15.844 1.00 45.91 414 PHE A N 1
ATOM 3285 C CA . PHE A 1 414 ? 8.030 22.378 -15.364 1.00 45.91 414 PHE A CA 1
ATOM 3286 C C . PHE A 1 414 ? 7.812 23.535 -14.367 1.00 45.91 414 PHE A C 1
ATOM 3288 O O . PHE A 1 414 ? 8.780 24.072 -13.826 1.00 45.91 414 PHE A O 1
ATOM 3295 N N . THR A 1 415 ? 6.560 23.916 -14.110 1.00 42.84 415 THR A N 1
ATOM 3296 C CA . THR A 1 415 ? 6.173 25.017 -13.231 1.00 42.84 415 THR A CA 1
ATOM 3297 C C . THR A 1 415 ? 5.766 24.609 -11.806 1.00 42.84 415 THR A C 1
ATOM 3299 O O . THR A 1 415 ? 5.819 25.475 -10.930 1.00 42.84 415 THR A O 1
ATOM 3302 N N . ASP A 1 416 ? 5.462 23.331 -11.508 1.00 43.38 416 ASP A N 1
ATOM 3303 C CA . ASP A 1 416 ? 4.990 22.912 -10.170 1.00 43.38 416 ASP A CA 1
ATOM 3304 C C . ASP A 1 416 ? 5.880 21.830 -9.510 1.00 43.38 416 ASP A C 1
ATOM 3306 O O . ASP A 1 416 ? 5.778 20.626 -9.730 1.00 43.38 416 ASP A O 1
ATOM 3310 N N . ILE A 1 417 ? 6.826 22.282 -8.679 1.00 47.72 417 ILE A N 1
ATOM 3311 C CA . ILE A 1 417 ? 7.937 21.481 -8.112 1.00 47.72 417 ILE A CA 1
ATOM 3312 C C . ILE A 1 417 ? 7.528 20.701 -6.835 1.00 47.72 417 ILE A C 1
ATOM 3314 O O . ILE A 1 417 ? 8.320 19.942 -6.263 1.00 47.72 417 ILE A O 1
ATOM 3318 N N . LYS A 1 418 ? 6.298 20.880 -6.336 1.00 46.03 418 LYS A N 1
ATOM 3319 C CA . LYS A 1 418 ? 5.930 20.489 -4.961 1.00 46.03 418 LYS A CA 1
ATOM 3320 C C . LYS A 1 418 ? 5.503 19.030 -4.766 1.00 46.03 418 LYS A C 1
ATOM 3322 O O . LYS A 1 418 ? 5.574 18.568 -3.630 1.00 46.03 418 LYS A O 1
ATOM 3327 N N . THR A 1 419 ? 5.138 18.286 -5.810 1.00 51.44 419 THR A N 1
ATOM 3328 C CA . THR A 1 419 ? 4.625 16.902 -5.675 1.00 51.44 419 THR A CA 1
ATOM 3329 C C . THR A 1 419 ? 5.501 15.844 -6.352 1.00 51.44 419 THR A C 1
ATOM 3331 O O . THR A 1 419 ? 5.050 14.785 -6.761 1.00 51.44 419 THR A O 1
ATOM 3334 N N . GLN A 1 420 ? 6.808 16.081 -6.444 1.00 65.75 420 GLN A N 1
ATOM 3335 C CA . GLN A 1 420 ? 7.702 15.137 -7.115 1.00 65.75 420 GLN A CA 1
ATOM 3336 C C . GLN A 1 420 ? 7.996 13.890 -6.271 1.00 65.75 420 GLN A C 1
ATOM 3338 O O . GLN A 1 420 ? 8.362 13.976 -5.095 1.00 65.75 420 GLN A O 1
ATOM 3343 N N . LYS A 1 421 ? 7.933 12.721 -6.918 1.00 80.06 421 LYS A N 1
ATOM 3344 C CA . LYS A 1 421 ? 8.457 11.458 -6.383 1.00 80.06 421 LYS A CA 1
ATOM 3345 C C . LYS A 1 421 ? 9.950 11.620 -6.074 1.00 80.06 421 LYS A C 1
ATOM 3347 O O . LYS A 1 421 ? 10.712 12.087 -6.918 1.00 80.06 421 LYS A O 1
ATOM 3352 N N . LYS A 1 422 ? 10.370 11.231 -4.867 1.00 89.38 422 LYS A N 1
ATOM 3353 C CA . LYS A 1 422 ? 11.755 11.413 -4.397 1.00 89.38 422 LYS A CA 1
ATOM 3354 C C . LYS A 1 422 ? 12.763 10.576 -5.181 1.00 89.38 422 LYS A C 1
ATOM 3356 O O . LYS A 1 422 ? 13.820 11.087 -5.545 1.00 89.38 422 LYS A O 1
ATOM 3361 N N . ILE A 1 423 ? 12.426 9.311 -5.437 1.00 92.50 423 ILE A N 1
ATOM 3362 C CA . ILE A 1 423 ? 13.228 8.376 -6.229 1.00 92.50 423 ILE A CA 1
ATOM 3363 C C . ILE A 1 423 ? 12.309 7.669 -7.225 1.00 92.50 423 ILE A C 1
ATOM 3365 O O . ILE A 1 423 ? 11.320 7.056 -6.821 1.00 92.50 423 ILE A O 1
ATOM 3369 N N . ILE A 1 424 ? 12.626 7.741 -8.517 1.00 92.19 424 ILE A N 1
ATOM 3370 C CA . ILE A 1 424 ? 11.853 7.083 -9.578 1.00 92.19 424 ILE A CA 1
ATOM 3371 C C . ILE A 1 424 ? 12.766 6.532 -10.673 1.00 92.19 424 ILE A C 1
ATOM 3373 O O . ILE A 1 424 ? 13.735 7.179 -11.054 1.00 92.19 424 ILE A O 1
ATOM 3377 N N . GLY A 1 425 ? 12.462 5.348 -11.197 1.00 91.75 425 GLY A N 1
ATOM 3378 C CA . GLY A 1 425 ? 13.198 4.733 -12.300 1.00 91.75 425 GLY A CA 1
ATOM 3379 C C . GLY A 1 425 ? 12.272 4.208 -13.397 1.00 91.75 425 GLY A C 1
ATOM 3380 O O . GLY A 1 425 ? 11.132 3.830 -13.109 1.00 91.75 425 GLY A O 1
ATOM 3381 N N . PRO A 1 426 ? 12.728 4.175 -14.657 1.00 92.69 426 PRO A N 1
ATOM 3382 C CA . PRO A 1 426 ? 12.014 3.491 -15.722 1.00 92.69 426 PRO A CA 1
ATOM 3383 C C . PRO A 1 426 ? 12.140 1.973 -15.574 1.00 92.69 426 PRO A C 1
ATOM 3385 O O . PRO A 1 426 ? 13.218 1.459 -15.262 1.00 92.69 426 PRO A O 1
ATOM 3388 N N . LEU A 1 427 ? 11.054 1.247 -15.837 1.00 92.44 427 LEU A N 1
ATOM 3389 C CA . LEU A 1 427 ? 11.108 -0.202 -15.969 1.00 92.44 427 LEU A CA 1
ATOM 3390 C C . LEU A 1 427 ? 11.880 -0.565 -17.240 1.00 92.44 427 LEU A C 1
ATOM 3392 O O . LEU A 1 427 ? 11.466 -0.220 -18.345 1.00 92.44 427 LEU A O 1
ATOM 3396 N N . VAL A 1 428 ? 12.958 -1.327 -17.070 1.00 91.25 428 VAL A N 1
ATOM 3397 C CA . VAL A 1 428 ? 13.677 -1.986 -18.161 1.00 91.25 428 VAL A CA 1
ATOM 3398 C C . VAL A 1 428 ? 13.834 -3.470 -17.844 1.00 91.25 428 VAL A C 1
ATOM 3400 O O . VAL A 1 428 ? 14.166 -3.865 -16.722 1.00 91.25 428 VAL A O 1
ATOM 3403 N N . SER A 1 429 ? 13.576 -4.316 -18.836 1.00 89.56 429 SER A N 1
ATOM 3404 C CA . SER A 1 429 ? 13.659 -5.774 -18.719 1.00 89.56 429 SER A CA 1
ATOM 3405 C C . SER A 1 429 ? 14.641 -6.349 -19.732 1.00 89.56 429 SER A C 1
ATOM 3407 O O . SER A 1 429 ? 14.975 -5.725 -20.739 1.00 89.56 429 SER A O 1
ATOM 3409 N N . ARG A 1 430 ? 15.162 -7.544 -19.455 1.00 84.06 430 ARG A N 1
ATOM 3410 C CA . ARG A 1 430 ? 15.916 -8.314 -20.446 1.00 84.06 430 ARG A CA 1
ATOM 3411 C C . ARG A 1 430 ? 14.955 -8.824 -21.510 1.00 84.06 430 ARG A C 1
ATOM 3413 O O . ARG A 1 430 ? 13.909 -9.381 -21.182 1.00 84.06 430 ARG A O 1
ATOM 3420 N N . HIS A 1 431 ? 15.341 -8.690 -22.775 1.00 77.44 431 HIS A N 1
ATOM 3421 C CA . HIS A 1 431 ? 14.506 -9.123 -23.892 1.00 77.44 431 HIS A CA 1
ATOM 3422 C C . HIS A 1 431 ? 14.097 -10.601 -23.754 1.00 77.44 431 HIS A C 1
ATOM 3424 O O . HIS A 1 431 ? 14.923 -11.456 -23.424 1.00 77.44 431 HIS A O 1
ATOM 3430 N N . GLY A 1 432 ? 12.808 -10.888 -23.960 1.00 72.19 432 GLY A N 1
ATOM 3431 C CA . GLY A 1 432 ? 12.239 -12.238 -23.864 1.00 72.19 432 GLY A CA 1
ATOM 3432 C C . GLY A 1 432 ? 12.313 -12.890 -22.473 1.00 72.19 432 GLY A C 1
ATOM 3433 O O . GLY A 1 432 ? 12.044 -14.083 -22.346 1.00 72.19 432 GLY A O 1
ATOM 3434 N N . LYS A 1 433 ? 12.695 -12.152 -21.421 1.00 82.88 433 LYS A N 1
ATOM 3435 C CA . LYS A 1 433 ? 12.872 -12.670 -20.056 1.00 82.88 433 LYS A CA 1
ATOM 3436 C C . LYS A 1 433 ? 12.130 -11.799 -19.041 1.00 82.88 433 LYS A C 1
ATOM 3438 O O . LYS A 1 433 ? 11.819 -10.643 -19.288 1.00 82.88 433 LYS A O 1
ATOM 3443 N N . LEU A 1 434 ? 11.879 -12.361 -17.857 1.00 87.88 434 LEU A N 1
ATOM 3444 C CA . LEU A 1 434 ? 11.248 -11.632 -16.748 1.00 87.88 434 LEU A CA 1
ATOM 3445 C C . LEU A 1 434 ? 12.238 -10.809 -15.914 1.00 87.88 434 LEU A C 1
ATOM 3447 O O . LEU A 1 434 ? 11.809 -10.020 -15.086 1.00 87.88 434 LEU A O 1
ATOM 3451 N N . TRP A 1 435 ? 13.547 -11.002 -16.104 1.00 87.19 435 TRP A N 1
ATOM 3452 C CA . TRP A 1 435 ? 14.575 -10.277 -15.358 1.00 87.19 435 TRP A CA 1
ATOM 3453 C C . TRP A 1 435 ? 14.513 -8.781 -15.670 1.00 87.19 435 TRP A C 1
ATOM 3455 O O . TRP A 1 435 ? 14.724 -8.385 -16.816 1.00 87.19 435 TRP A O 1
ATOM 3465 N N . SER A 1 436 ? 14.256 -7.969 -14.650 1.00 93.25 436 SER A N 1
ATOM 3466 C CA . SER A 1 436 ? 14.132 -6.514 -14.748 1.00 93.25 436 SER A CA 1
ATOM 3467 C C . SER A 1 436 ? 14.987 -5.794 -13.707 1.00 93.25 436 SER A C 1
ATOM 3469 O O . SER A 1 436 ? 15.596 -6.416 -12.836 1.00 93.25 436 SER A O 1
ATOM 3471 N N . ASN A 1 437 ? 15.034 -4.468 -13.798 1.00 95.38 437 ASN A N 1
ATOM 3472 C CA . ASN A 1 437 ? 15.797 -3.602 -12.903 1.00 95.38 437 ASN A CA 1
ATOM 3473 C C . ASN A 1 437 ? 15.097 -3.282 -11.567 1.00 95.38 437 ASN A C 1
ATOM 3475 O O . ASN A 1 437 ? 15.451 -2.298 -10.921 1.00 95.38 437 ASN A O 1
ATOM 3479 N N . PHE A 1 438 ? 14.116 -4.084 -11.142 1.00 96.69 438 PHE A N 1
ATOM 3480 C CA . PHE A 1 438 ? 13.451 -3.913 -9.851 1.00 96.69 438 PHE A CA 1
ATOM 3481 C C . PHE A 1 438 ? 13.052 -5.245 -9.217 1.00 96.69 438 PHE A C 1
ATOM 3483 O O . PHE A 1 438 ? 12.875 -6.246 -9.915 1.00 96.69 438 PHE A O 1
ATOM 3490 N N . TRP A 1 439 ? 12.851 -5.244 -7.898 1.00 97.19 439 TRP A N 1
ATOM 3491 C CA . TRP A 1 439 ? 12.202 -6.344 -7.179 1.00 97.19 439 TRP A CA 1
ATOM 3492 C C . TRP A 1 439 ? 10.896 -5.851 -6.568 1.00 97.19 439 TRP A C 1
ATOM 3494 O O . TRP A 1 439 ? 10.856 -4.767 -5.991 1.00 97.19 439 TRP A O 1
ATOM 3504 N N . GLY A 1 440 ? 9.835 -6.651 -6.676 1.00 94.81 440 GLY A N 1
ATOM 3505 C CA . GLY A 1 440 ? 8.535 -6.316 -6.089 1.00 94.81 440 GLY A CA 1
ATOM 3506 C C . GLY A 1 440 ? 8.390 -6.725 -4.618 1.00 94.81 440 GLY A C 1
ATOM 3507 O O . GLY A 1 440 ? 7.543 -6.184 -3.916 1.00 94.81 440 GLY A O 1
ATOM 3508 N N . ALA A 1 441 ? 9.219 -7.652 -4.129 1.00 95.12 441 ALA A N 1
ATOM 3509 C CA . ALA A 1 441 ? 9.211 -8.119 -2.744 1.00 95.12 441 ALA A CA 1
ATOM 3510 C C . ALA A 1 441 ? 10.636 -8.417 -2.252 1.00 95.12 441 ALA A C 1
ATOM 3512 O O . ALA A 1 441 ? 11.574 -8.509 -3.046 1.00 95.12 441 ALA A O 1
ATOM 3513 N N . LEU A 1 442 ? 10.785 -8.579 -0.935 1.00 94.19 442 LEU A N 1
ATOM 3514 C CA . LEU A 1 442 ? 12.022 -9.036 -0.298 1.00 94.19 442 LEU A CA 1
ATOM 3515 C C . LEU A 1 442 ? 11.770 -10.315 0.500 1.00 94.19 442 LEU A C 1
ATOM 3517 O O . LEU A 1 442 ? 10.688 -10.496 1.058 1.00 94.19 442 LEU A O 1
ATOM 3521 N N . SER A 1 443 ? 12.783 -11.174 0.581 1.00 91.50 443 SER A N 1
ATOM 3522 C CA . SER A 1 443 ? 12.820 -12.266 1.553 1.00 91.50 443 SER A CA 1
ATOM 3523 C C . SER A 1 443 ? 13.005 -11.721 2.977 1.00 91.50 443 SER A C 1
ATOM 3525 O O . SER A 1 443 ? 13.334 -10.547 3.169 1.00 91.50 443 SER A O 1
ATOM 3527 N N . LEU A 1 444 ? 12.841 -12.581 3.990 1.00 85.75 444 LEU A N 1
ATOM 3528 C CA . LEU A 1 444 ? 13.084 -12.217 5.395 1.00 85.75 444 LEU A CA 1
ATOM 3529 C C . LEU A 1 444 ? 14.521 -11.721 5.639 1.00 85.75 444 LEU A C 1
ATOM 3531 O O . LEU A 1 444 ? 14.731 -10.841 6.469 1.00 85.75 444 LEU A O 1
ATOM 3535 N N . ASP A 1 445 ? 15.485 -12.224 4.864 1.00 85.25 445 ASP A N 1
ATOM 3536 C CA . ASP A 1 445 ? 16.895 -11.820 4.924 1.00 85.25 445 ASP A CA 1
ATOM 3537 C C . ASP A 1 445 ? 17.197 -10.545 4.110 1.00 85.25 445 ASP A C 1
ATOM 3539 O O . ASP A 1 445 ? 18.337 -10.086 4.056 1.00 85.25 445 ASP A O 1
ATOM 3543 N N . GLY A 1 446 ? 16.186 -9.959 3.459 1.00 87.12 446 GLY A N 1
ATOM 3544 C CA . GLY A 1 446 ? 16.314 -8.735 2.667 1.00 87.12 446 GLY A CA 1
ATOM 3545 C C . GLY A 1 446 ? 16.832 -8.932 1.239 1.00 87.12 446 GLY A C 1
ATOM 3546 O O . GLY A 1 446 ? 17.197 -7.946 0.600 1.00 87.12 446 GLY A O 1
ATOM 3547 N N . TYR A 1 447 ? 16.853 -10.170 0.736 1.00 91.56 447 TYR A N 1
ATOM 3548 C CA . TYR A 1 447 ? 17.238 -10.518 -0.638 1.00 91.56 447 TYR A CA 1
ATOM 3549 C C . TYR A 1 447 ? 16.023 -10.592 -1.571 1.00 91.56 447 TYR A C 1
ATOM 3551 O O . TYR A 1 447 ? 14.890 -10.351 -1.155 1.00 91.56 447 TYR A O 1
ATOM 3559 N N . TYR A 1 448 ? 16.258 -10.928 -2.842 1.00 92.44 448 TYR A N 1
ATOM 3560 C CA . TYR A 1 448 ? 15.218 -11.060 -3.858 1.00 92.44 448 TYR A CA 1
ATOM 3561 C C . TYR A 1 448 ? 14.074 -11.982 -3.415 1.00 92.44 448 TYR A C 1
ATOM 3563 O O . TYR A 1 448 ? 14.286 -13.144 -3.063 1.00 92.44 448 TYR A O 1
ATOM 3571 N N . ALA A 1 449 ? 12.850 -11.474 -3.535 1.00 92.81 449 ALA A N 1
ATOM 3572 C CA . ALA A 1 449 ? 11.642 -12.276 -3.601 1.00 92.81 449 ALA A CA 1
ATOM 3573 C C . ALA A 1 449 ? 10.737 -11.749 -4.721 1.00 92.81 449 ALA A C 1
ATOM 3575 O O . ALA A 1 449 ? 10.741 -10.564 -5.066 1.00 92.81 449 ALA A O 1
ATOM 3576 N N . ARG A 1 450 ? 9.940 -12.643 -5.305 1.00 93.25 450 ARG A N 1
ATOM 3577 C CA . ARG A 1 450 ? 8.967 -12.282 -6.338 1.00 93.25 450 ARG A CA 1
ATOM 3578 C C . ARG A 1 450 ? 7.657 -11.852 -5.673 1.00 93.25 450 ARG A C 1
ATOM 3580 O O . ARG A 1 450 ? 7.102 -12.630 -4.906 1.00 93.25 450 ARG A O 1
ATOM 3587 N N . SER A 1 451 ? 7.163 -10.651 -5.981 1.00 94.06 451 SER A N 1
ATOM 3588 C CA . SER A 1 451 ? 5.808 -10.233 -5.591 1.00 94.06 451 SER A CA 1
ATOM 3589 C C . SER A 1 451 ? 4.748 -10.892 -6.473 1.00 94.06 451 SER A C 1
ATOM 3591 O O . SER A 1 451 ? 5.033 -11.313 -7.597 1.00 94.06 451 SER A O 1
ATOM 3593 N N . GLU A 1 452 ? 3.513 -10.948 -5.977 1.00 93.38 452 GLU A N 1
ATOM 3594 C CA . GLU A 1 452 ? 2.372 -11.534 -6.695 1.00 93.38 452 GLU A CA 1
ATOM 3595 C C . GLU A 1 452 ? 2.103 -10.853 -8.047 1.00 93.38 452 GLU A C 1
ATOM 3597 O O . GLU A 1 452 ? 1.725 -11.508 -9.014 1.00 93.38 452 GLU A O 1
ATOM 3602 N N . ASP A 1 453 ? 2.343 -9.547 -8.136 1.00 94.94 453 ASP A N 1
ATOM 3603 C CA . ASP A 1 453 ? 2.091 -8.706 -9.309 1.00 94.94 453 ASP A CA 1
ATOM 3604 C C . ASP A 1 453 ? 3.311 -8.502 -10.221 1.00 94.94 453 ASP A C 1
ATOM 3606 O O . ASP A 1 453 ? 3.196 -7.865 -11.269 1.00 94.94 453 ASP A O 1
ATOM 3610 N N . TYR A 1 454 ? 4.474 -9.063 -9.872 1.00 96.12 454 TYR A N 1
ATOM 3611 C CA . TYR A 1 454 ? 5.734 -8.816 -10.580 1.00 96.12 454 TYR A CA 1
ATOM 3612 C C . TYR A 1 454 ? 5.642 -9.111 -12.081 1.00 96.12 454 TYR A C 1
ATOM 3614 O O . TYR A 1 454 ? 6.060 -8.305 -12.910 1.00 96.12 454 TYR A O 1
ATOM 3622 N N . ILE A 1 455 ? 5.085 -10.273 -12.437 1.00 93.62 455 ILE A N 1
ATOM 3623 C CA . ILE A 1 455 ? 4.975 -10.712 -13.835 1.00 93.62 455 ILE A CA 1
ATOM 3624 C C . ILE A 1 455 ? 4.042 -9.783 -14.608 1.00 93.62 455 ILE A C 1
ATOM 3626 O O . ILE A 1 455 ? 4.356 -9.401 -15.732 1.00 93.62 455 ILE A O 1
ATOM 3630 N N . ASP A 1 456 ? 2.925 -9.396 -13.997 1.00 93.56 456 ASP A N 1
ATOM 3631 C CA . ASP A 1 456 ? 1.942 -8.528 -14.632 1.00 93.56 456 ASP A CA 1
ATOM 3632 C C . ASP A 1 456 ? 2.499 -7.115 -14.875 1.00 93.56 456 ASP A C 1
ATOM 3634 O O . ASP A 1 456 ? 2.198 -6.514 -15.906 1.00 93.56 456 ASP A O 1
ATOM 3638 N N . ILE A 1 457 ? 3.343 -6.605 -13.972 1.00 94.38 457 ILE A N 1
ATOM 3639 C CA . ILE A 1 457 ? 4.046 -5.325 -14.142 1.00 94.38 457 ILE A CA 1
ATOM 3640 C C . ILE A 1 457 ? 5.109 -5.439 -15.245 1.00 94.38 457 ILE A C 1
ATOM 3642 O O . ILE A 1 457 ? 5.152 -4.605 -16.148 1.00 94.38 457 ILE A O 1
ATOM 3646 N N . VAL A 1 458 ? 5.947 -6.484 -15.221 1.00 92.12 458 VAL A N 1
ATOM 3647 C CA . VAL A 1 458 ? 7.023 -6.673 -16.215 1.00 92.12 458 VAL A CA 1
ATOM 3648 C C . VAL A 1 458 ? 6.475 -6.882 -17.628 1.00 92.12 458 VAL A C 1
ATOM 3650 O O . VAL A 1 458 ? 7.049 -6.384 -18.592 1.00 92.12 458 VAL A O 1
ATOM 3653 N N . GLN A 1 459 ? 5.355 -7.592 -17.760 1.00 88.38 459 GLN A N 1
ATOM 3654 C CA . GLN A 1 459 ? 4.686 -7.837 -19.040 1.00 88.38 459 GLN A CA 1
ATOM 3655 C C . GLN A 1 459 ? 3.731 -6.707 -19.451 1.00 88.38 459 GLN A C 1
ATOM 3657 O O . GLN A 1 459 ? 3.001 -6.865 -20.426 1.00 88.38 459 GLN A O 1
ATOM 3662 N N . SER A 1 460 ? 3.701 -5.593 -18.713 1.00 88.25 460 SER A N 1
ATOM 3663 C CA . SER A 1 460 ? 2.810 -4.453 -18.972 1.00 88.25 460 SER A CA 1
ATOM 3664 C C . SER A 1 460 ? 1.318 -4.817 -19.031 1.00 88.25 460 SER A C 1
ATOM 3666 O O . SER A 1 460 ? 0.530 -4.130 -19.670 1.00 88.25 460 SER A O 1
ATOM 3668 N N . LYS A 1 461 ? 0.898 -5.878 -18.325 1.00 89.31 461 LYS A N 1
ATOM 3669 C CA . LYS A 1 461 ? -0.527 -6.166 -18.074 1.00 89.31 461 LYS A CA 1
ATOM 3670 C C . LYS A 1 461 ? -1.109 -5.199 -17.050 1.00 89.31 461 LYS A C 1
ATOM 3672 O O . LYS A 1 461 ? -2.289 -4.868 -17.105 1.00 89.31 461 LYS A O 1
ATOM 3677 N N . ARG A 1 462 ? -0.274 -4.750 -16.108 1.00 92.38 462 ARG A N 1
ATOM 3678 C CA . ARG A 1 462 ? -0.579 -3.665 -15.174 1.00 92.38 462 ARG A CA 1
ATOM 3679 C C . ARG A 1 462 ? 0.388 -2.527 -15.436 1.00 92.38 462 ARG A C 1
ATOM 3681 O O . ARG A 1 462 ? 1.580 -2.658 -15.172 1.00 92.38 462 ARG A O 1
ATOM 3688 N N . VAL A 1 463 ? -0.128 -1.421 -15.960 1.00 89.19 463 VAL A N 1
ATOM 3689 C CA . VAL A 1 463 ? 0.661 -0.235 -16.310 1.00 89.19 463 VAL A CA 1
ATOM 3690 C C . VAL A 1 463 ? 0.424 0.867 -15.281 1.00 89.19 463 VAL A C 1
ATOM 3692 O O . VAL A 1 463 ? -0.724 1.177 -14.959 1.00 89.19 463 VAL A O 1
ATOM 3695 N N . GLY A 1 464 ? 1.501 1.448 -14.750 1.00 89.69 464 GLY A N 1
ATOM 3696 C CA . GLY A 1 464 ? 1.432 2.479 -13.722 1.00 89.69 464 GLY A CA 1
ATOM 3697 C C . GLY A 1 464 ? 2.785 2.890 -13.135 1.00 89.69 464 GLY A C 1
ATOM 3698 O O . GLY A 1 464 ? 3.840 2.720 -13.750 1.00 89.69 464 GLY A O 1
ATOM 3699 N N . VAL A 1 465 ? 2.727 3.465 -11.933 1.00 91.81 465 VAL A N 1
ATOM 3700 C CA . VAL A 1 465 ? 3.875 3.878 -11.119 1.00 91.81 465 VAL A CA 1
ATOM 3701 C C . VAL A 1 465 ? 3.786 3.138 -9.789 1.00 91.81 465 VAL A C 1
ATOM 3703 O O . VAL A 1 465 ? 2.828 3.317 -9.041 1.00 91.81 465 VAL A O 1
ATOM 3706 N N . TRP A 1 466 ? 4.787 2.319 -9.492 1.00 94.69 466 TRP A N 1
ATOM 3707 C CA . TRP A 1 466 ? 4.726 1.310 -8.437 1.00 94.69 466 TRP A CA 1
ATOM 3708 C C . TRP A 1 466 ? 5.749 1.611 -7.351 1.00 94.69 466 TRP A C 1
ATOM 3710 O O . TRP A 1 466 ? 6.934 1.729 -7.653 1.00 94.69 466 TRP A O 1
ATOM 3720 N N . ASN A 1 467 ? 5.315 1.719 -6.094 1.00 95.81 467 ASN A N 1
ATOM 3721 C CA . ASN A 1 467 ? 6.215 1.771 -4.943 1.00 95.81 467 ASN A CA 1
ATOM 3722 C C . ASN A 1 467 ? 6.836 0.386 -4.726 1.00 95.81 467 ASN A C 1
ATOM 3724 O O . ASN A 1 467 ? 6.111 -0.593 -4.534 1.00 95.81 467 ASN A O 1
ATOM 3728 N N . ILE A 1 468 ? 8.162 0.311 -4.766 1.00 96.81 468 ILE A N 1
ATOM 3729 C CA . ILE A 1 468 ? 8.930 -0.934 -4.800 1.00 96.81 468 ILE A CA 1
ATOM 3730 C C . ILE A 1 468 ? 10.028 -0.951 -3.730 1.00 96.81 468 ILE A C 1
ATOM 3732 O O . ILE A 1 468 ? 10.586 0.090 -3.379 1.00 96.81 468 ILE A O 1
ATOM 3736 N N . PRO A 1 469 ? 10.385 -2.131 -3.197 1.00 96.94 469 PRO A N 1
ATOM 3737 C CA . PRO A 1 469 ? 11.438 -2.237 -2.196 1.00 96.94 469 PRO A CA 1
ATOM 3738 C C . PRO A 1 469 ? 12.860 -2.136 -2.760 1.00 96.94 469 PRO A C 1
ATOM 3740 O O . PRO A 1 469 ? 13.762 -1.802 -1.995 1.00 96.94 469 PRO A O 1
ATOM 3743 N N . TYR A 1 470 ? 13.097 -2.449 -4.035 1.00 97.19 470 TYR A N 1
ATOM 3744 C CA . TYR A 1 470 ? 14.441 -2.462 -4.623 1.00 97.19 470 TYR A CA 1
ATOM 3745 C C . TYR A 1 470 ? 14.416 -2.052 -6.091 1.00 97.19 470 TYR A C 1
ATOM 3747 O O . TYR A 1 470 ? 13.593 -2.563 -6.853 1.00 97.19 470 TYR A O 1
ATOM 3755 N N . MET A 1 471 ? 15.368 -1.208 -6.482 1.00 94.94 471 MET A N 1
ATOM 3756 C CA . MET A 1 471 ? 15.613 -0.788 -7.857 1.00 94.94 471 MET A CA 1
ATOM 3757 C C . MET A 1 471 ? 17.113 -0.766 -8.161 1.00 94.94 471 MET A C 1
ATOM 3759 O O . MET A 1 471 ? 17.926 -0.604 -7.256 1.00 94.94 471 MET A O 1
ATOM 3763 N N . ALA A 1 472 ? 17.467 -0.891 -9.436 1.00 93.31 472 ALA A N 1
ATOM 3764 C CA . ALA A 1 472 ? 18.852 -0.896 -9.897 1.00 93.31 472 ALA A CA 1
ATOM 3765 C C . ALA A 1 472 ? 18.995 -0.243 -11.281 1.00 93.31 472 ALA A C 1
ATOM 3767 O O . ALA A 1 472 ? 18.003 0.021 -11.968 1.00 93.31 472 ALA A O 1
ATOM 3768 N N . HIS A 1 473 ? 20.241 -0.064 -11.723 1.00 90.50 473 HIS A N 1
ATOM 3769 C CA . HIS A 1 473 ? 20.653 0.411 -13.054 1.00 90.50 473 HIS A CA 1
ATOM 3770 C C . HIS A 1 473 ? 20.279 1.863 -13.399 1.00 90.50 473 HIS A C 1
ATOM 3772 O O . HIS A 1 473 ? 21.166 2.676 -13.640 1.00 90.50 473 HIS A O 1
ATOM 3778 N N . ILE A 1 474 ? 18.984 2.186 -13.487 1.00 90.56 474 ILE A N 1
ATOM 3779 C CA . ILE A 1 474 ? 18.491 3.466 -14.015 1.00 90.56 474 ILE A CA 1
ATOM 3780 C C . ILE A 1 474 ? 17.464 4.044 -13.048 1.00 90.56 474 ILE A C 1
ATOM 3782 O O . ILE A 1 474 ? 16.391 3.472 -12.850 1.00 90.56 474 ILE A O 1
ATOM 3786 N N . TYR A 1 475 ? 17.786 5.194 -12.461 1.00 92.06 475 TYR A N 1
ATOM 3787 C CA . TYR A 1 475 ? 16.893 5.929 -11.575 1.00 92.06 475 TYR A CA 1
ATOM 3788 C C . TYR A 1 475 ? 17.283 7.403 -11.473 1.00 92.06 475 TYR A C 1
ATOM 3790 O O . TYR A 1 475 ? 18.437 7.787 -11.646 1.00 92.06 475 TYR A O 1
ATOM 3798 N N . LEU A 1 476 ? 16.289 8.227 -11.167 1.00 91.44 476 LEU A N 1
ATOM 3799 C CA . LEU A 1 476 ? 16.406 9.644 -10.870 1.00 91.44 476 LEU A CA 1
ATOM 3800 C C . LEU A 1 476 ? 16.127 9.854 -9.384 1.00 91.44 476 LEU A C 1
ATOM 3802 O O . LEU A 1 476 ? 15.162 9.314 -8.842 1.00 91.44 476 LEU A O 1
ATOM 3806 N N . ILE A 1 477 ? 16.965 10.663 -8.738 1.00 90.81 477 ILE A N 1
ATOM 3807 C CA . ILE A 1 477 ? 16.807 11.051 -7.336 1.00 90.81 477 ILE A CA 1
ATOM 3808 C C . ILE A 1 477 ? 16.674 12.567 -7.272 1.00 90.81 477 ILE A C 1
ATOM 3810 O O . ILE A 1 477 ? 17.515 13.301 -7.799 1.00 90.81 477 ILE A O 1
ATOM 3814 N N . LYS A 1 478 ? 15.643 13.054 -6.580 1.00 88.88 478 LYS A N 1
ATOM 3815 C CA . LYS A 1 478 ? 15.486 14.481 -6.309 1.00 88.88 478 LYS A CA 1
ATOM 3816 C C . LYS A 1 478 ? 16.671 14.964 -5.469 1.00 88.88 478 LYS A C 1
ATOM 3818 O O . LYS A 1 478 ? 16.908 14.479 -4.365 1.00 88.88 478 LYS A O 1
ATOM 3823 N N . GLY A 1 479 ? 17.402 15.968 -5.955 1.00 90.31 479 GLY A N 1
ATOM 3824 C CA . GLY A 1 479 ? 18.607 16.456 -5.269 1.00 90.31 479 GLY A CA 1
ATOM 3825 C C . GLY A 1 479 ? 18.355 16.961 -3.841 1.00 90.31 479 GLY A C 1
ATOM 3826 O O . GLY A 1 479 ? 19.247 16.907 -3.000 1.00 90.31 479 GLY A O 1
ATOM 3827 N N . GLU A 1 480 ? 17.141 17.432 -3.545 1.00 89.31 480 GLU A N 1
ATOM 3828 C CA . GLU A 1 480 ? 16.725 17.805 -2.189 1.00 89.31 480 GLU A CA 1
ATOM 3829 C C . GLU A 1 480 ? 16.701 16.603 -1.235 1.00 89.31 480 GLU A C 1
ATOM 3831 O O . GLU A 1 480 ? 17.192 16.714 -0.116 1.00 89.31 480 GLU A O 1
ATOM 3836 N N . THR A 1 481 ? 16.223 15.442 -1.692 1.00 90.12 481 THR A N 1
ATOM 3837 C CA . THR A 1 481 ? 16.212 14.200 -0.906 1.00 90.12 481 THR A CA 1
ATOM 3838 C C . THR A 1 481 ? 17.629 13.785 -0.519 1.00 90.12 481 THR A C 1
ATOM 3840 O O . THR A 1 481 ? 17.861 13.420 0.630 1.00 90.12 481 THR A O 1
ATOM 3843 N N . LEU A 1 482 ? 18.609 13.937 -1.419 1.00 90.75 482 LEU A N 1
ATOM 3844 C CA . LEU A 1 482 ? 20.024 13.693 -1.100 1.00 90.75 482 LEU A CA 1
ATOM 3845 C C . LEU A 1 482 ? 20.565 14.654 -0.030 1.00 90.75 482 LEU A C 1
ATOM 3847 O O . LEU A 1 482 ? 21.317 14.251 0.849 1.00 90.75 482 LEU A O 1
ATOM 3851 N N . ARG A 1 483 ? 20.178 15.932 -0.078 1.00 90.12 483 ARG A N 1
ATOM 3852 C CA . ARG A 1 483 ? 20.671 16.955 0.861 1.00 90.12 483 ARG A CA 1
ATOM 3853 C C . ARG A 1 483 ? 19.988 16.917 2.228 1.00 90.12 483 ARG A C 1
ATOM 3855 O O . ARG A 1 483 ? 20.610 17.293 3.219 1.00 90.12 483 ARG A O 1
ATOM 3862 N N . ASN A 1 484 ? 18.725 16.501 2.284 1.00 88.00 484 ASN A N 1
ATOM 3863 C CA . ASN A 1 484 ? 17.895 16.613 3.485 1.00 88.00 484 ASN A CA 1
ATOM 3864 C C . ASN A 1 484 ? 17.676 15.273 4.197 1.00 88.00 484 ASN A C 1
ATOM 3866 O O . ASN A 1 484 ? 17.687 15.252 5.428 1.00 88.00 484 ASN A O 1
ATOM 3870 N N . GLU A 1 485 ? 17.522 14.180 3.448 1.00 88.94 485 GLU A N 1
ATOM 3871 C CA . GLU A 1 485 ? 17.148 12.860 3.975 1.00 88.94 485 GLU A CA 1
ATOM 3872 C C . GLU A 1 485 ? 18.327 11.875 3.887 1.00 88.94 485 GLU A C 1
ATOM 3874 O O . GLU A 1 485 ? 18.743 11.320 4.899 1.00 88.94 485 GLU A O 1
ATOM 3879 N N . LEU A 1 486 ? 18.947 11.731 2.710 1.00 89.31 486 LEU A N 1
ATOM 3880 C CA . LEU A 1 486 ? 20.064 10.807 2.444 1.00 89.31 486 LEU A CA 1
ATOM 3881 C C . LEU A 1 486 ? 21.441 11.484 2.600 1.00 89.31 486 LEU A C 1
ATOM 3883 O O . LEU A 1 486 ? 22.281 11.429 1.704 1.00 89.31 486 LEU A O 1
ATOM 3887 N N . LYS A 1 487 ? 21.668 12.139 3.745 1.00 86.69 487 LYS A N 1
ATOM 3888 C CA . LYS A 1 487 ? 22.847 12.998 3.991 1.00 86.69 487 LYS A CA 1
ATOM 3889 C C . LYS A 1 487 ? 24.180 12.257 4.081 1.00 86.69 487 LYS A C 1
ATOM 3891 O O . LYS A 1 487 ? 25.222 12.836 3.770 1.00 86.69 487 LYS A O 1
ATOM 3896 N N . GLU A 1 488 ? 24.161 11.013 4.552 1.00 85.31 488 GLU A N 1
ATOM 3897 C CA . GLU A 1 488 ? 25.391 10.248 4.774 1.00 85.31 488 GLU A CA 1
ATOM 3898 C C . GLU A 1 488 ? 26.082 9.928 3.446 1.00 85.31 488 GLU A C 1
ATOM 3900 O O . GLU A 1 488 ? 25.424 9.590 2.466 1.00 85.31 488 GLU A O 1
ATOM 3905 N N . ARG A 1 489 ? 27.417 10.006 3.392 1.00 79.44 489 ARG A N 1
ATOM 3906 C CA . ARG A 1 489 ? 28.174 9.755 2.146 1.00 79.44 489 ARG A CA 1
ATOM 3907 C C . ARG A 1 489 ? 28.205 8.283 1.734 1.00 79.44 489 ARG A C 1
ATOM 3909 O O . ARG A 1 489 ? 28.409 7.981 0.564 1.00 79.44 489 ARG A O 1
ATOM 3916 N N . ASN A 1 490 ? 28.025 7.368 2.677 1.00 81.00 490 ASN A N 1
ATOM 3917 C CA . ASN A 1 490 ? 28.145 5.925 2.482 1.00 81.00 490 ASN A CA 1
ATOM 3918 C C . ASN A 1 490 ? 26.813 5.248 2.106 1.00 81.00 490 ASN A C 1
ATOM 3920 O O . ASN A 1 490 ? 26.645 4.066 2.388 1.00 81.00 490 ASN A O 1
ATOM 3924 N N . GLN A 1 491 ? 25.886 5.942 1.426 1.00 82.50 491 GLN A N 1
ATOM 3925 C CA . GLN A 1 491 ? 24.591 5.350 1.031 1.00 82.50 491 GLN A CA 1
ATOM 3926 C C . GLN A 1 491 ? 24.733 4.054 0.220 1.00 82.50 491 GLN A C 1
ATOM 3928 O O . GLN A 1 491 ? 23.875 3.185 0.307 1.00 82.50 491 GLN A O 1
ATOM 3933 N N . PHE A 1 492 ? 25.817 3.922 -0.541 1.00 82.31 492 PHE A N 1
ATOM 3934 C CA . PHE A 1 492 ? 26.113 2.773 -1.399 1.00 82.31 492 PHE A CA 1
ATOM 3935 C C . PHE A 1 492 ? 27.038 1.741 -0.741 1.00 82.31 492 PHE A C 1
ATOM 3937 O O . PHE A 1 492 ? 27.422 0.766 -1.377 1.00 82.31 492 PHE A O 1
ATOM 3944 N N . VAL A 1 493 ? 27.456 1.962 0.509 1.00 82.06 493 VAL A N 1
ATOM 3945 C CA . VAL A 1 493 ? 28.459 1.127 1.174 1.00 82.06 493 VAL A CA 1
ATOM 3946 C C . VAL A 1 493 ? 27.872 0.568 2.460 1.00 82.06 493 VAL A C 1
ATOM 3948 O O . VAL A 1 493 ? 27.783 1.253 3.477 1.00 82.06 493 VAL A O 1
ATOM 3951 N N . LEU A 1 494 ? 27.509 -0.711 2.410 1.00 79.50 494 LEU A N 1
ATOM 3952 C CA . LEU A 1 494 ? 27.146 -1.502 3.576 1.00 79.50 494 LEU A CA 1
ATOM 3953 C C . LEU A 1 494 ? 27.860 -2.852 3.489 1.00 79.50 494 LEU A C 1
ATOM 3955 O O . LEU A 1 494 ? 27.862 -3.480 2.431 1.00 79.50 494 LEU A O 1
ATOM 3959 N N . GLU A 1 495 ? 28.468 -3.310 4.585 1.00 76.00 495 GLU A N 1
ATOM 3960 C CA . GLU A 1 495 ? 29.179 -4.591 4.587 1.00 76.00 495 GLU A CA 1
ATOM 3961 C C . GLU A 1 495 ? 28.271 -5.734 4.101 1.00 76.00 495 GLU A C 1
ATOM 3963 O O . GLU A 1 495 ? 27.143 -5.890 4.574 1.00 76.00 495 GLU A O 1
ATOM 3968 N N . LYS A 1 496 ? 28.801 -6.559 3.186 1.00 80.69 496 LYS A N 1
ATOM 3969 C CA . LYS A 1 496 ? 28.166 -7.764 2.611 1.00 80.69 496 LYS A CA 1
ATOM 3970 C C . LYS A 1 496 ? 26.989 -7.532 1.653 1.00 80.69 496 LYS A C 1
ATOM 3972 O O . LYS A 1 496 ? 26.445 -8.523 1.173 1.00 80.69 496 LYS A O 1
ATOM 3977 N N . LEU A 1 497 ? 26.603 -6.290 1.357 1.00 85.38 497 LEU A N 1
ATOM 3978 C CA . LEU A 1 497 ? 25.592 -5.987 0.335 1.00 85.38 497 LEU A CA 1
ATOM 3979 C C . LEU A 1 497 ? 26.237 -5.384 -0.912 1.00 85.38 497 LEU A C 1
ATOM 3981 O O . LEU A 1 497 ? 27.255 -4.698 -0.815 1.00 85.38 497 LEU A O 1
ATOM 3985 N N . ASP A 1 498 ? 25.629 -5.615 -2.078 1.00 88.62 498 ASP A N 1
ATOM 3986 C CA . ASP A 1 498 ? 25.988 -4.848 -3.268 1.00 88.62 498 ASP A CA 1
ATOM 3987 C C . ASP A 1 498 ? 25.530 -3.378 -3.137 1.00 88.62 498 ASP A C 1
ATOM 3989 O O . ASP A 1 498 ? 24.636 -3.072 -2.335 1.00 88.62 498 ASP A O 1
ATOM 3993 N N . PRO A 1 499 ? 26.139 -2.452 -3.899 1.00 89.94 499 PRO A N 1
ATOM 3994 C CA . PRO A 1 499 ? 25.852 -1.024 -3.788 1.00 89.94 499 PRO A CA 1
ATOM 3995 C C . PRO A 1 499 ? 24.384 -0.633 -3.995 1.00 89.94 499 PRO A C 1
ATOM 3997 O O . PRO A 1 499 ? 23.891 0.253 -3.291 1.00 89.94 499 PRO A O 1
ATOM 4000 N N . ASP A 1 500 ? 23.672 -1.298 -4.909 1.00 91.19 500 ASP A N 1
ATOM 4001 C CA . ASP A 1 500 ? 22.262 -1.009 -5.186 1.00 91.19 500 ASP A CA 1
ATOM 4002 C C . ASP A 1 500 ? 21.384 -1.496 -4.026 1.00 91.19 500 ASP A C 1
ATOM 4004 O O . ASP A 1 500 ? 20.483 -0.784 -3.566 1.00 91.19 500 ASP A O 1
ATOM 4008 N N . MET A 1 501 ? 21.683 -2.680 -3.475 1.00 92.44 501 MET A N 1
ATOM 4009 C CA . MET A 1 501 ? 21.023 -3.185 -2.268 1.00 92.44 501 MET A CA 1
ATOM 4010 C C . MET A 1 501 ? 21.263 -2.272 -1.064 1.00 92.44 501 MET A C 1
ATOM 4012 O O . MET A 1 501 ? 20.325 -2.028 -0.297 1.00 92.44 501 MET A O 1
ATOM 4016 N N . ALA A 1 502 ? 22.486 -1.760 -0.898 1.00 92.44 502 ALA A N 1
ATOM 4017 C CA . ALA A 1 502 ? 22.837 -0.831 0.172 1.00 92.44 502 ALA A CA 1
ATOM 4018 C C . ALA A 1 502 ? 22.034 0.475 0.063 1.00 92.44 502 ALA A C 1
ATOM 4020 O O . ALA A 1 502 ? 21.361 0.846 1.029 1.00 92.44 502 ALA A O 1
ATOM 4021 N N . LEU A 1 503 ? 22.004 1.101 -1.122 1.00 92.62 503 LEU A N 1
ATOM 4022 C CA . LEU A 1 503 ? 21.218 2.313 -1.371 1.00 92.62 503 LEU A CA 1
ATOM 4023 C C . LEU A 1 503 ? 19.739 2.080 -1.055 1.00 92.62 503 LEU A C 1
ATOM 4025 O O . LEU A 1 503 ? 19.138 2.826 -0.278 1.00 92.62 503 LEU A O 1
ATOM 4029 N N . CYS A 1 504 ? 19.158 1.022 -1.625 1.00 94.88 504 CYS A N 1
ATOM 4030 C CA . CYS A 1 504 ? 17.746 0.712 -1.441 1.00 94.88 504 CYS A CA 1
ATOM 4031 C C . CYS A 1 504 ? 17.421 0.452 0.036 1.00 94.88 504 CYS A C 1
ATOM 4033 O O . CYS A 1 504 ? 16.386 0.891 0.535 1.00 94.88 504 CYS A O 1
ATOM 4035 N N . LYS A 1 505 ? 18.296 -0.251 0.765 1.00 93.00 505 LYS A N 1
ATOM 4036 C CA . LYS A 1 505 ? 18.109 -0.515 2.197 1.00 93.00 505 LYS A CA 1
ATOM 4037 C C . LYS A 1 505 ? 18.141 0.770 3.019 1.00 93.00 505 LYS A C 1
ATOM 4039 O O . LYS A 1 505 ? 17.251 0.955 3.847 1.00 93.00 505 LYS A O 1
ATOM 4044 N N . ASN A 1 506 ? 19.110 1.644 2.770 1.00 92.12 506 ASN A N 1
ATOM 4045 C CA . ASN A 1 506 ? 19.246 2.909 3.486 1.00 92.12 506 ASN A CA 1
ATOM 4046 C C . ASN A 1 506 ? 18.046 3.834 3.221 1.00 92.12 506 ASN A C 1
ATOM 4048 O O . ASN A 1 506 ? 17.464 4.374 4.162 1.00 92.12 506 ASN A O 1
ATOM 4052 N N . ALA A 1 507 ? 17.586 3.921 1.967 1.00 93.88 507 ALA A N 1
ATOM 4053 C CA . ALA A 1 507 ? 16.367 4.649 1.611 1.00 93.88 507 ALA A CA 1
ATOM 4054 C C . ALA A 1 507 ? 15.133 4.117 2.364 1.00 93.88 507 ALA A C 1
ATOM 4056 O O . ALA A 1 507 ? 14.397 4.894 2.977 1.00 93.88 507 ALA A O 1
ATOM 4057 N N . ARG A 1 508 ? 14.944 2.788 2.408 1.00 93.00 508 ARG A N 1
ATOM 4058 C CA . ARG A 1 508 ? 13.832 2.163 3.148 1.00 93.00 508 ARG A CA 1
ATOM 4059 C C . ARG A 1 508 ? 13.892 2.429 4.652 1.00 93.00 508 ARG A C 1
ATOM 4061 O O . ARG A 1 508 ? 12.848 2.674 5.251 1.00 93.00 508 ARG A O 1
ATOM 4068 N N . GLN A 1 509 ? 15.077 2.377 5.264 1.00 89.75 509 GLN A N 1
ATOM 4069 C CA . GLN A 1 509 ? 15.251 2.642 6.700 1.00 89.75 509 GLN A CA 1
ATOM 4070 C C . GLN A 1 509 ? 14.871 4.078 7.076 1.00 89.75 509 GLN A C 1
ATOM 4072 O O . GLN A 1 509 ? 14.325 4.303 8.152 1.00 89.75 509 GLN A O 1
ATOM 4077 N N . LEU A 1 510 ? 15.087 5.026 6.165 1.00 90.69 510 LEU A N 1
ATOM 4078 C CA . LEU A 1 510 ? 14.707 6.429 6.331 1.00 90.69 510 LEU A CA 1
ATOM 4079 C C . LEU A 1 510 ? 13.263 6.727 5.894 1.00 90.69 510 LEU A C 1
ATOM 4081 O O . LEU A 1 510 ? 12.817 7.868 5.979 1.00 90.69 510 LEU A O 1
ATOM 4085 N N . GLY A 1 511 ? 12.513 5.718 5.436 1.00 92.00 511 GLY A N 1
ATOM 4086 C CA . GLY A 1 511 ? 11.131 5.886 4.983 1.00 92.00 511 GLY A CA 1
ATOM 4087 C C . GLY A 1 511 ? 10.992 6.627 3.649 1.00 92.00 511 GLY A C 1
ATOM 4088 O O . GLY A 1 511 ? 9.919 7.159 3.368 1.00 92.00 511 GLY A O 1
ATOM 4089 N N . VAL A 1 512 ? 12.052 6.658 2.836 1.00 94.25 512 VAL A N 1
ATOM 4090 C CA . VAL A 1 512 ? 12.042 7.218 1.478 1.00 94.25 512 VAL A CA 1
ATOM 4091 C C . VAL A 1 512 ? 11.515 6.159 0.514 1.00 94.25 512 VAL A C 1
ATOM 4093 O O . VAL A 1 512 ? 12.072 5.063 0.413 1.00 94.25 512 VAL A O 1
ATOM 4096 N N . PHE A 1 513 ? 10.430 6.466 -0.194 1.00 95.44 513 PHE A N 1
ATOM 4097 C CA . PHE A 1 513 ? 9.839 5.556 -1.169 1.00 95.44 513 PHE A CA 1
ATOM 4098 C C . PHE A 1 513 ? 10.598 5.594 -2.496 1.00 95.44 513 PHE A C 1
ATOM 4100 O O . PHE A 1 513 ? 11.061 6.640 -2.955 1.00 95.44 513 PHE A O 1
ATOM 4107 N N . MET A 1 514 ? 10.685 4.425 -3.124 1.00 95.62 514 MET A N 1
ATOM 4108 C CA . MET A 1 514 ? 11.289 4.229 -4.437 1.00 95.62 514 MET A CA 1
ATOM 4109 C C . MET A 1 514 ? 10.209 3.768 -5.398 1.00 95.62 514 MET A C 1
ATOM 4111 O O . MET A 1 514 ? 9.415 2.891 -5.061 1.00 95.62 514 MET A O 1
ATOM 4115 N N . TYR A 1 515 ? 10.178 4.358 -6.588 1.00 94.25 515 TYR A N 1
ATOM 4116 C CA . TYR A 1 515 ? 9.140 4.084 -7.570 1.00 94.25 515 TYR A CA 1
ATOM 4117 C C . TYR A 1 515 ? 9.720 3.540 -8.874 1.00 94.25 515 TYR A C 1
ATOM 4119 O O . TYR A 1 515 ? 10.754 4.010 -9.344 1.00 94.25 515 TYR A O 1
ATOM 4127 N N . ILE A 1 516 ? 9.024 2.591 -9.497 1.00 94.00 516 ILE A N 1
ATOM 4128 C CA . ILE A 1 516 ? 9.280 2.170 -10.879 1.00 94.00 516 ILE A CA 1
ATOM 4129 C C . ILE A 1 516 ? 8.082 2.533 -11.750 1.00 94.00 516 ILE A C 1
ATOM 4131 O O . ILE A 1 516 ? 6.937 2.345 -11.342 1.00 94.00 516 ILE A O 1
ATOM 4135 N N . THR A 1 517 ? 8.330 3.068 -12.941 1.00 91.75 517 THR A N 1
ATOM 4136 C CA . THR A 1 517 ? 7.280 3.377 -13.918 1.00 91.75 517 THR A CA 1
ATOM 4137 C C . THR A 1 517 ? 7.401 2.480 -15.138 1.00 91.75 517 THR A C 1
ATOM 4139 O O . THR A 1 517 ? 8.469 2.372 -15.735 1.00 91.75 517 THR A O 1
ATOM 4142 N N . ASN A 1 518 ? 6.295 1.847 -15.521 1.00 91.06 518 ASN A N 1
ATOM 4143 C CA . ASN A 1 518 ? 6.164 1.104 -16.777 1.00 91.06 518 ASN A CA 1
ATOM 4144 C C . ASN A 1 518 ? 5.104 1.724 -17.697 1.00 91.06 518 ASN A C 1
ATOM 4146 O O . ASN A 1 518 ? 4.558 1.049 -18.560 1.00 91.06 518 ASN A O 1
ATOM 4150 N N . ARG A 1 519 ? 4.804 3.017 -17.500 1.00 84.25 519 ARG A N 1
ATOM 4151 C CA . ARG A 1 519 ? 3.847 3.778 -18.323 1.00 84.25 519 ARG A CA 1
ATOM 4152 C C . ARG A 1 519 ? 4.231 3.864 -19.796 1.00 84.25 519 ARG A C 1
ATOM 4154 O O . ARG A 1 519 ? 3.358 4.011 -20.645 1.00 84.25 519 ARG A O 1
ATOM 4161 N N . HIS A 1 520 ? 5.525 3.797 -20.072 1.00 79.94 520 HIS A N 1
ATOM 4162 C CA . HIS A 1 520 ? 6.096 3.835 -21.407 1.00 79.94 520 HIS A CA 1
ATOM 4163 C C . HIS A 1 520 ? 7.156 2.746 -21.526 1.00 79.94 520 HIS A C 1
ATOM 4165 O O . HIS A 1 520 ? 7.706 2.279 -20.525 1.00 79.94 520 HIS A O 1
ATOM 4171 N N . GLU A 1 521 ? 7.463 2.368 -22.759 1.00 79.19 521 GLU A N 1
ATOM 4172 C CA . GLU A 1 521 ? 8.641 1.568 -23.049 1.00 79.19 521 GLU A CA 1
ATOM 4173 C C . GLU A 1 521 ? 9.871 2.484 -23.034 1.00 79.19 521 GLU A C 1
ATOM 4175 O O . GLU A 1 521 ? 10.001 3.383 -23.862 1.00 79.19 521 GLU A O 1
ATOM 4180 N N . PHE A 1 522 ? 10.757 2.286 -22.057 1.00 82.00 522 PHE A N 1
ATOM 4181 C CA . PHE A 1 522 ? 11.952 3.119 -21.880 1.00 82.00 522 PHE A CA 1
ATOM 4182 C C . PHE A 1 522 ? 13.226 2.483 -22.446 1.00 82.00 522 PHE A C 1
ATOM 4184 O O . PHE A 1 522 ? 14.233 3.166 -22.616 1.00 82.00 522 PHE A O 1
ATOM 4191 N N . GLY A 1 523 ? 13.205 1.175 -22.707 1.00 83.44 523 GLY A N 1
ATOM 4192 C CA . GLY A 1 523 ? 14.352 0.419 -23.195 1.00 83.44 523 GLY A CA 1
ATOM 4193 C C . GLY A 1 523 ? 14.433 -0.975 -22.581 1.00 83.44 523 GLY A C 1
ATOM 4194 O O . GLY A 1 523 ? 13.451 -1.520 -22.078 1.00 83.44 523 GLY A O 1
ATOM 4195 N N . ARG A 1 524 ? 15.632 -1.561 -22.611 1.00 84.06 524 ARG A N 1
ATOM 4196 C CA . ARG A 1 524 ? 15.882 -2.934 -22.155 1.00 84.06 524 ARG A CA 1
ATOM 4197 C C . ARG A 1 524 ? 17.236 -3.080 -21.468 1.00 84.06 524 ARG A C 1
ATOM 4199 O O . ARG A 1 524 ? 18.134 -2.265 -21.659 1.00 84.06 524 ARG A O 1
ATOM 4206 N N . LEU A 1 525 ? 17.394 -4.172 -20.730 1.00 86.19 525 LEU A N 1
ATOM 4207 C CA . LEU A 1 525 ? 18.666 -4.587 -20.146 1.00 86.19 525 LEU A CA 1
ATOM 4208 C C . LEU A 1 525 ? 19.434 -5.499 -21.106 1.00 86.19 525 LEU A C 1
ATOM 4210 O O . LEU A 1 525 ? 18.878 -6.475 -21.616 1.00 86.19 525 LEU A O 1
ATOM 4214 N N . ILE A 1 526 ? 20.724 -5.219 -21.284 1.00 85.12 526 ILE A N 1
ATOM 4215 C CA . ILE A 1 526 ? 21.654 -6.098 -21.999 1.00 85.12 526 ILE A CA 1
ATOM 4216 C C . ILE A 1 526 ? 22.132 -7.245 -21.090 1.00 85.12 526 ILE A C 1
ATOM 4218 O O . ILE A 1 526 ? 22.338 -7.085 -19.884 1.00 85.12 526 ILE A O 1
ATOM 4222 N N . SER A 1 527 ? 22.283 -8.436 -21.661 1.00 83.00 527 SER A N 1
ATOM 4223 C CA . SER A 1 527 ? 23.001 -9.563 -21.074 1.00 83.00 527 SER A CA 1
ATOM 4224 C C . SER A 1 527 ? 24.500 -9.314 -21.193 1.00 83.00 527 SER A C 1
ATOM 4226 O O . SER A 1 527 ? 25.013 -9.115 -22.291 1.00 83.00 527 SER A O 1
ATOM 4228 N N . THR A 1 528 ? 25.193 -9.341 -20.056 1.00 84.88 528 THR A N 1
ATOM 4229 C CA . THR A 1 528 ? 26.660 -9.281 -19.962 1.00 84.88 528 THR A CA 1
ATOM 4230 C C . THR A 1 528 ? 27.260 -10.587 -19.435 1.00 84.88 528 THR A C 1
ATOM 4232 O O . THR A 1 528 ? 28.467 -10.670 -19.230 1.00 84.88 528 THR A O 1
ATOM 4235 N N . ALA A 1 529 ? 26.432 -11.614 -19.198 1.00 81.44 529 ALA A N 1
ATOM 4236 C CA . ALA A 1 529 ? 26.835 -12.827 -18.484 1.00 81.44 529 ALA A CA 1
ATOM 4237 C C . ALA A 1 529 ? 27.951 -13.601 -19.202 1.00 81.44 529 ALA A C 1
ATOM 4239 O O . ALA A 1 529 ? 28.867 -14.087 -18.547 1.00 81.44 529 ALA A O 1
ATOM 4240 N N . ASN A 1 530 ? 27.894 -13.664 -20.535 1.00 81.81 530 ASN A N 1
ATOM 4241 C CA . ASN A 1 530 ? 28.883 -14.344 -21.371 1.00 81.81 530 ASN A CA 1
ATOM 4242 C C . ASN A 1 530 ? 29.591 -13.369 -22.329 1.00 81.81 530 ASN A C 1
ATOM 4244 O O . ASN A 1 530 ? 29.972 -13.742 -23.442 1.00 81.81 530 ASN A O 1
ATOM 4248 N N . TYR A 1 531 ? 29.740 -12.100 -21.931 1.00 82.94 531 TYR A N 1
ATOM 4249 C CA . TYR A 1 531 ? 30.397 -11.100 -22.770 1.00 82.94 531 TYR A CA 1
ATOM 4250 C C . TYR A 1 531 ? 31.909 -11.349 -22.830 1.00 82.94 531 TYR A C 1
ATOM 4252 O O . TYR A 1 531 ? 32.639 -11.068 -21.881 1.00 82.94 531 TYR A O 1
ATOM 4260 N N . ASN A 1 532 ? 32.382 -11.897 -23.951 1.00 80.38 532 ASN A N 1
ATOM 4261 C CA . ASN A 1 532 ? 33.803 -12.123 -24.194 1.00 80.38 532 ASN A CA 1
ATOM 4262 C C . ASN A 1 532 ? 34.424 -10.889 -24.856 1.00 80.38 532 ASN A C 1
ATOM 4264 O O . ASN A 1 532 ? 33.937 -10.456 -25.895 1.00 80.38 532 ASN A O 1
ATOM 4268 N N . THR A 1 533 ? 35.509 -10.367 -24.279 1.00 87.44 533 THR A N 1
ATOM 4269 C CA . THR A 1 533 ? 36.251 -9.203 -24.788 1.00 87.44 533 THR A CA 1
ATOM 4270 C C . THR A 1 533 ? 37.418 -9.559 -25.718 1.00 87.44 533 THR A C 1
ATOM 4272 O O . THR A 1 533 ? 38.142 -8.669 -26.160 1.00 87.44 533 THR A O 1
ATOM 4275 N N . SER A 1 534 ? 37.622 -10.848 -26.008 1.00 87.25 534 SER A N 1
ATOM 4276 C CA . SER A 1 534 ? 38.782 -11.351 -26.762 1.00 87.25 534 SER A CA 1
ATOM 4277 C C . SER A 1 534 ? 38.624 -11.284 -28.285 1.00 87.25 534 SER A C 1
ATOM 4279 O O . SER A 1 534 ? 39.577 -11.570 -29.009 1.00 87.25 534 SER A O 1
ATOM 4281 N N . HIS A 1 535 ? 37.431 -10.979 -28.796 1.00 75.62 535 HIS A N 1
ATOM 4282 C CA . HIS A 1 535 ? 37.187 -10.862 -30.230 1.00 75.62 535 HIS A CA 1
ATOM 4283 C C . HIS A 1 535 ? 37.451 -9.432 -30.718 1.00 75.62 535 HIS A C 1
ATOM 4285 O O . HIS A 1 535 ? 37.362 -8.466 -29.967 1.00 75.62 535 HIS A O 1
ATOM 4291 N N . PHE A 1 536 ? 37.744 -9.285 -32.013 1.00 71.12 536 PHE A N 1
ATOM 4292 C CA . PHE A 1 536 ? 37.959 -7.966 -32.616 1.00 71.12 536 PHE A CA 1
ATOM 4293 C C . PHE A 1 536 ? 36.693 -7.084 -32.558 1.00 71.12 536 PHE A C 1
ATOM 4295 O O . PHE A 1 536 ? 36.794 -5.900 -32.271 1.00 71.12 536 PHE A O 1
ATOM 4302 N N . ASN A 1 537 ? 35.501 -7.674 -32.745 1.00 71.12 537 ASN A N 1
ATOM 4303 C CA . ASN A 1 537 ? 34.198 -6.986 -32.700 1.00 71.12 537 ASN A CA 1
ATOM 4304 C C . ASN A 1 537 ? 33.231 -7.664 -31.711 1.00 71.12 537 ASN A C 1
ATOM 4306 O O . ASN A 1 537 ? 32.238 -8.251 -32.130 1.00 71.12 537 ASN A O 1
ATOM 4310 N N . ASN A 1 538 ? 33.532 -7.635 -30.412 1.00 77.12 538 ASN A N 1
ATOM 4311 C CA . ASN A 1 538 ? 32.834 -8.403 -29.362 1.00 77.12 538 ASN A CA 1
ATOM 4312 C C . ASN A 1 538 ? 31.289 -8.389 -29.435 1.00 77.12 538 ASN A C 1
ATOM 4314 O O . ASN A 1 538 ? 30.659 -9.427 -29.217 1.00 77.12 538 ASN A O 1
ATOM 4318 N N . ASP A 1 539 ? 30.682 -7.270 -29.837 1.00 74.38 539 ASP A N 1
ATOM 4319 C CA . ASP A 1 539 ? 29.227 -7.118 -29.981 1.00 74.38 539 ASP A CA 1
ATOM 4320 C C . ASP A 1 539 ? 28.597 -8.076 -31.008 1.00 74.38 539 ASP A C 1
ATOM 4322 O O . ASP A 1 539 ? 27.480 -8.553 -30.801 1.00 74.38 539 ASP A O 1
ATOM 4326 N N . LEU A 1 540 ? 29.322 -8.467 -32.067 1.00 68.19 540 LEU A N 1
ATOM 4327 C CA . LEU A 1 540 ? 28.836 -9.452 -33.052 1.00 68.19 540 LEU A CA 1
ATOM 4328 C C . LEU A 1 540 ? 28.586 -10.832 -32.429 1.00 68.19 540 LEU A C 1
ATOM 4330 O O . LEU A 1 540 ? 27.791 -11.624 -32.935 1.00 68.19 540 LEU A O 1
ATOM 4334 N N . TRP A 1 541 ? 29.260 -11.151 -31.326 1.00 74.19 541 TRP A N 1
ATOM 4335 C CA . TRP A 1 541 ? 29.063 -12.409 -30.610 1.00 74.19 541 TRP A CA 1
ATOM 4336 C C . TRP A 1 541 ? 27.909 -12.338 -29.604 1.00 74.19 541 TRP A C 1
ATOM 4338 O O . TRP A 1 541 ? 27.536 -13.370 -29.053 1.00 74.19 541 TRP A O 1
ATO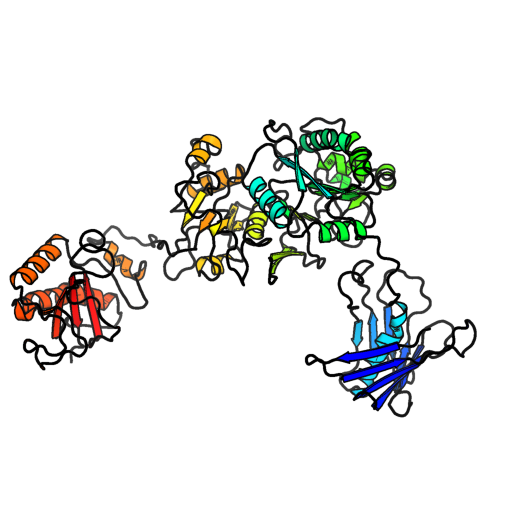M 4348 N N . GLN A 1 542 ? 27.303 -11.163 -29.413 1.00 74.38 542 GLN A N 1
ATOM 4349 C CA . GLN A 1 542 ? 26.169 -10.948 -28.513 1.00 74.38 542 GLN A CA 1
ATOM 4350 C C . GLN A 1 542 ? 24.810 -10.933 -29.217 1.00 74.38 542 GLN A C 1
ATOM 4352 O O . GLN A 1 542 ? 23.793 -10.823 -28.540 1.00 74.38 542 GLN A O 1
ATOM 4357 N N . ILE A 1 543 ? 24.764 -11.094 -30.544 1.00 71.88 543 ILE A N 1
ATOM 4358 C CA . ILE A 1 543 ? 23.531 -11.011 -31.352 1.00 71.88 543 ILE A CA 1
ATOM 4359 C C . ILE A 1 543 ? 22.423 -11.958 -30.842 1.00 71.88 543 ILE A C 1
ATOM 4361 O O . ILE A 1 543 ? 21.247 -11.608 -30.889 1.00 71.88 543 ILE A O 1
ATOM 4365 N N . PHE A 1 544 ? 22.781 -13.125 -30.292 1.00 71.69 544 PHE A N 1
ATOM 4366 C CA . PHE A 1 544 ? 21.816 -14.085 -29.728 1.00 71.69 544 PHE A CA 1
ATOM 4367 C C . PHE A 1 544 ? 21.397 -13.780 -28.290 1.00 71.69 544 PHE A C 1
ATOM 4369 O O . PHE A 1 544 ? 20.276 -14.093 -27.896 1.00 71.69 544 PHE A O 1
ATOM 4376 N N . GLU A 1 545 ? 22.294 -13.207 -27.483 1.00 71.12 545 GLU A N 1
ATOM 4377 C CA . GLU A 1 545 ? 21.990 -12.875 -26.086 1.00 71.12 545 GLU A CA 1
ATOM 4378 C C . GLU A 1 545 ? 21.289 -11.520 -25.947 1.00 71.12 545 GLU A C 1
ATOM 4380 O O . GLU A 1 545 ? 20.546 -11.312 -24.986 1.00 71.12 545 GLU A O 1
ATOM 4385 N N . ASN A 1 546 ? 21.498 -10.631 -26.922 1.00 73.25 546 ASN A N 1
ATOM 4386 C CA . ASN A 1 546 ? 20.983 -9.267 -26.989 1.00 73.25 546 ASN A CA 1
ATOM 4387 C C . ASN A 1 546 ? 20.281 -8.968 -28.338 1.00 73.25 546 ASN A C 1
ATOM 4389 O O . ASN A 1 546 ? 20.652 -8.001 -29.007 1.00 73.25 546 ASN A O 1
ATOM 4393 N N . PRO A 1 547 ? 19.271 -9.757 -28.758 1.00 64.38 547 PRO A N 1
ATOM 4394 C CA . PRO A 1 547 ? 18.571 -9.545 -30.028 1.00 64.38 547 PRO A CA 1
ATOM 4395 C C . PRO A 1 547 ? 17.733 -8.247 -30.033 1.00 64.38 547 PRO A C 1
ATOM 4397 O O . PRO A 1 547 ? 17.258 -7.783 -28.992 1.00 64.38 547 PRO A O 1
ATOM 4400 N N . VAL A 1 548 ? 17.537 -7.645 -31.213 1.00 65.00 548 VAL A N 1
ATOM 4401 C CA . VAL A 1 548 ? 16.749 -6.414 -31.481 1.00 65.00 548 VAL A CA 1
ATOM 4402 C C . VAL A 1 548 ? 16.225 -6.491 -32.915 1.00 65.00 548 VAL A C 1
ATOM 4404 O O . VAL A 1 548 ? 17.050 -6.880 -33.741 1.00 65.00 548 VAL A O 1
ATOM 4407 N N . PRO A 1 549 ? 15.008 -6.020 -33.289 1.00 62.81 549 PRO A N 1
ATOM 4408 C CA . PRO A 1 549 ? 13.913 -5.369 -32.539 1.00 62.81 549 PRO A CA 1
ATOM 4409 C C . PRO A 1 549 ? 12.570 -6.149 -32.533 1.00 62.81 549 PRO A C 1
ATOM 4411 O O . PRO A 1 549 ? 11.681 -5.816 -31.756 1.00 62.81 549 PRO A O 1
ATOM 4414 N N . CYS A 1 550 ? 12.430 -7.187 -33.362 1.00 61.28 550 CYS A N 1
ATOM 4415 C CA . CYS A 1 550 ? 11.225 -8.003 -33.563 1.00 61.28 550 CYS A CA 1
ATOM 4416 C C . CYS A 1 550 ? 11.636 -9.482 -33.738 1.00 61.28 550 CYS A C 1
ATOM 4418 O O . CYS A 1 550 ? 12.807 -9.735 -34.031 1.00 61.28 550 CYS A O 1
ATOM 4420 N N . PRO A 1 551 ? 10.723 -10.465 -33.586 1.00 63.72 551 PRO A N 1
ATOM 4421 C CA . PRO A 1 551 ? 11.021 -11.866 -33.900 1.00 63.72 551 PRO A CA 1
ATOM 4422 C C . PRO A 1 551 ? 11.602 -12.016 -35.314 1.00 63.72 551 PRO A C 1
ATOM 4424 O O . PRO A 1 551 ? 11.076 -11.420 -36.251 1.00 63.72 551 PRO A O 1
ATOM 4427 N N . ASP A 1 552 ? 12.694 -12.774 -35.441 1.00 70.94 552 ASP A N 1
ATOM 4428 C CA . ASP A 1 552 ? 13.423 -13.035 -36.695 1.00 70.94 552 ASP A CA 1
ATOM 4429 C C . ASP A 1 552 ? 13.958 -11.791 -37.436 1.00 70.94 552 ASP A C 1
ATOM 4431 O O . ASP A 1 552 ? 14.303 -11.856 -38.616 1.00 70.94 552 ASP A O 1
ATOM 4435 N N . VAL A 1 553 ? 14.104 -10.662 -36.731 1.00 77.69 553 VAL A N 1
ATOM 4436 C CA . VAL A 1 553 ? 14.796 -9.462 -37.221 1.00 77.69 553 VAL A CA 1
ATOM 4437 C C . VAL A 1 553 ? 16.072 -9.261 -36.411 1.00 77.69 553 VAL A C 1
ATOM 4439 O O . VAL A 1 553 ? 16.024 -9.157 -35.186 1.00 77.69 553 VAL A O 1
ATOM 4442 N N . PHE A 1 554 ? 17.212 -9.192 -37.100 1.00 77.31 554 PHE A N 1
ATOM 4443 C CA . PHE A 1 554 ? 18.530 -9.049 -36.484 1.00 77.31 554 PHE A CA 1
ATOM 4444 C C . PHE A 1 554 ? 19.153 -7.709 -36.855 1.00 77.31 554 PHE A C 1
ATOM 4446 O O . PHE A 1 554 ? 19.189 -7.338 -38.027 1.00 77.31 554 PHE A O 1
ATOM 4453 N N . TRP A 1 555 ? 19.690 -7.012 -35.857 1.00 77.31 555 TRP A N 1
ATOM 4454 C CA . TRP A 1 555 ? 20.363 -5.731 -36.039 1.00 77.31 555 TRP A CA 1
ATOM 4455 C C . TRP A 1 555 ? 21.813 -5.814 -35.559 1.00 77.31 555 TRP A C 1
ATOM 4457 O O . TRP A 1 555 ? 22.073 -6.211 -34.423 1.00 77.31 555 TRP A O 1
ATOM 4467 N N . PHE A 1 556 ? 22.756 -5.455 -36.431 1.00 77.00 556 PHE A N 1
ATOM 4468 C CA . PHE A 1 556 ? 24.189 -5.438 -36.143 1.00 77.00 556 PHE A CA 1
ATOM 4469 C C . PHE A 1 556 ? 24.886 -4.289 -36.894 1.00 77.00 556 PHE A C 1
ATOM 4471 O O . PHE A 1 556 ? 24.427 -3.899 -37.970 1.00 77.00 556 PHE A O 1
ATOM 4478 N N . PRO A 1 557 ? 25.981 -3.731 -36.344 1.00 80.75 557 PRO A N 1
ATOM 4479 C CA . PRO A 1 557 ? 26.770 -2.712 -37.029 1.00 80.75 557 PRO A CA 1
ATOM 4480 C C . PRO A 1 557 ? 27.536 -3.330 -38.205 1.00 80.75 557 PRO A C 1
ATOM 4482 O O . PRO A 1 557 ? 28.107 -4.415 -38.070 1.00 80.75 557 PRO A O 1
ATOM 4485 N N . ILE A 1 558 ? 27.556 -2.639 -39.349 1.00 84.81 558 ILE A N 1
ATOM 4486 C CA . ILE A 1 558 ? 28.197 -3.149 -40.572 1.00 84.81 558 ILE A CA 1
ATOM 4487 C C . ILE A 1 558 ? 29.047 -2.119 -41.329 1.00 84.81 558 ILE A C 1
ATOM 4489 O O . ILE A 1 558 ? 30.073 -2.498 -41.888 1.00 84.81 558 ILE A O 1
ATOM 4493 N N . PHE A 1 559 ? 28.683 -0.832 -41.305 1.00 86.75 559 PHE A N 1
ATOM 4494 C CA . PHE A 1 559 ? 29.441 0.255 -41.937 1.00 86.75 559 PHE A CA 1
ATOM 4495 C C . PHE A 1 559 ? 29.965 1.265 -40.917 1.00 86.75 559 PHE A C 1
ATOM 4497 O O . PHE A 1 559 ? 29.383 1.452 -39.850 1.00 86.75 559 PHE A O 1
ATOM 4504 N N . SER A 1 560 ? 31.088 1.900 -41.262 1.00 88.19 560 SER A N 1
ATOM 4505 C CA . SER A 1 560 ? 31.574 3.098 -40.579 1.00 88.19 560 SER A CA 1
ATOM 4506 C C . SER A 1 560 ? 30.839 4.332 -41.101 1.00 88.19 560 SER A C 1
ATOM 4508 O O . SER A 1 560 ? 30.395 4.342 -42.248 1.00 88.19 560 SER A O 1
ATOM 4510 N N . GLU A 1 561 ? 30.774 5.395 -40.297 1.00 84.06 561 GLU A N 1
ATOM 4511 C CA . GLU A 1 561 ? 30.158 6.672 -40.700 1.00 84.06 561 GLU A CA 1
ATOM 4512 C C . GLU A 1 561 ? 30.748 7.195 -42.016 1.00 84.06 561 GLU A C 1
ATOM 4514 O O . GLU A 1 561 ? 30.014 7.529 -42.937 1.00 84.06 561 GLU A O 1
ATOM 4519 N N . LYS A 1 562 ? 32.077 7.119 -42.167 1.00 87.69 562 LYS A N 1
ATOM 4520 C CA . LYS A 1 562 ? 32.766 7.512 -43.402 1.00 87.69 562 LYS A CA 1
ATOM 4521 C C . LYS A 1 562 ? 32.275 6.741 -44.635 1.00 87.69 562 LYS A C 1
ATOM 4523 O O . LYS A 1 562 ? 32.110 7.337 -45.693 1.00 87.69 562 LYS A O 1
ATOM 4528 N N . ALA A 1 563 ? 32.073 5.428 -44.515 1.00 87.81 563 ALA A N 1
ATOM 4529 C CA . ALA A 1 563 ? 31.582 4.620 -45.630 1.00 87.81 563 ALA A CA 1
ATOM 4530 C C . ALA A 1 563 ? 30.138 4.995 -45.996 1.00 87.81 563 ALA A C 1
ATOM 4532 O O . ALA A 1 563 ? 29.787 5.009 -47.175 1.00 87.81 563 ALA A O 1
ATOM 4533 N N . CYS A 1 564 ? 29.318 5.330 -44.997 1.00 89.50 564 CYS A N 1
ATOM 4534 C CA . CYS A 1 564 ? 27.969 5.829 -45.228 1.00 89.50 564 CYS A CA 1
ATOM 4535 C C . CYS A 1 564 ? 27.978 7.188 -45.947 1.00 89.50 564 CYS A C 1
ATOM 4537 O O . CYS A 1 564 ? 27.284 7.332 -46.951 1.00 89.50 564 CYS A O 1
ATOM 4539 N N . ASP A 1 565 ? 28.800 8.142 -45.498 1.00 85.94 565 ASP A N 1
ATOM 4540 C CA . ASP A 1 565 ? 28.911 9.479 -46.099 1.00 85.94 565 ASP A CA 1
ATOM 4541 C C . ASP A 1 565 ? 29.381 9.425 -47.560 1.00 85.94 565 ASP A C 1
ATOM 4543 O O . ASP A 1 565 ? 28.822 10.100 -48.425 1.00 85.94 565 ASP A O 1
ATOM 4547 N N . GLU A 1 566 ? 30.393 8.601 -47.855 1.00 91.88 566 GLU A N 1
ATOM 4548 C CA . GLU A 1 566 ? 30.908 8.419 -49.217 1.00 91.88 566 GLU A CA 1
ATOM 4549 C C . GLU A 1 566 ? 29.847 7.797 -50.137 1.00 91.88 566 GLU A C 1
ATOM 4551 O O . GLU A 1 566 ? 29.664 8.262 -51.263 1.00 91.88 566 GLU A O 1
ATOM 4556 N N . LEU A 1 567 ? 29.092 6.805 -49.649 1.00 90.12 567 LEU A N 1
ATOM 4557 C CA . LEU A 1 567 ? 28.019 6.183 -50.423 1.00 90.12 567 LEU A CA 1
ATOM 4558 C C . LEU A 1 567 ? 26.857 7.152 -50.677 1.00 90.12 567 LEU A C 1
ATOM 4560 O O . LEU A 1 567 ? 26.329 7.190 -51.786 1.00 90.12 567 LEU A O 1
ATOM 4564 N N . ILE A 1 568 ? 26.472 7.963 -49.685 1.00 89.75 568 ILE A N 1
ATOM 4565 C CA . ILE A 1 568 ? 25.483 9.034 -49.881 1.00 89.75 568 ILE A CA 1
ATOM 4566 C C . ILE A 1 568 ? 25.985 10.024 -50.936 1.00 89.75 568 ILE A C 1
ATOM 4568 O O . ILE A 1 568 ? 25.237 10.375 -51.848 1.00 89.75 568 ILE A O 1
ATOM 4572 N N . GLY A 1 569 ? 27.248 10.448 -50.832 1.00 88.38 569 GLY A N 1
ATOM 4573 C CA . GLY A 1 569 ? 27.873 11.370 -51.777 1.00 88.38 569 GLY A CA 1
ATOM 4574 C C . GLY A 1 569 ? 27.812 10.871 -53.220 1.00 88.38 569 GLY A C 1
ATOM 4575 O O . GLY A 1 569 ? 27.448 11.639 -54.109 1.00 88.38 569 GLY A O 1
ATOM 4576 N N . GLU A 1 570 ? 28.087 9.585 -53.445 1.00 91.25 570 GLU A N 1
ATOM 4577 C CA . GLU A 1 570 ? 28.017 8.955 -54.770 1.00 91.25 570 GLU A CA 1
ATOM 4578 C C . GLU A 1 570 ? 26.586 8.957 -55.339 1.00 91.25 570 GLU A C 1
ATOM 4580 O O . GLU A 1 570 ? 26.357 9.326 -56.494 1.00 91.25 570 GLU A O 1
ATOM 4585 N N . MET A 1 571 ? 25.590 8.616 -54.513 1.00 90.06 571 MET A N 1
ATOM 4586 C CA . MET A 1 571 ? 24.181 8.575 -54.930 1.00 90.06 571 MET A CA 1
ATOM 4587 C C . MET A 1 571 ? 23.638 9.972 -55.257 1.00 90.06 571 MET A C 1
ATOM 4589 O O . MET A 1 571 ? 22.949 10.163 -56.263 1.00 90.06 571 MET A O 1
ATOM 4593 N N . GLU A 1 572 ? 23.971 10.973 -54.439 1.00 89.88 572 GLU A N 1
ATOM 4594 C CA . GLU A 1 572 ? 23.594 12.366 -54.700 1.00 89.88 572 GLU A CA 1
ATOM 4595 C C . GLU A 1 572 ? 24.340 12.948 -55.910 1.00 89.88 572 GLU A C 1
ATOM 4597 O O . GLU A 1 572 ? 23.759 13.744 -56.649 1.00 89.88 572 GLU A O 1
ATOM 4602 N N . HIS A 1 573 ? 25.587 12.528 -56.161 1.00 91.00 573 HIS A N 1
ATOM 4603 C CA . HIS A 1 573 ? 26.342 12.927 -57.351 1.00 91.00 573 HIS A CA 1
ATOM 4604 C C . HIS A 1 573 ? 25.688 12.416 -58.641 1.00 91.00 573 HIS A C 1
ATOM 4606 O O . HIS A 1 573 ? 25.561 13.173 -59.606 1.00 91.00 573 HIS A O 1
ATOM 4612 N N . TYR A 1 574 ? 25.218 11.165 -58.649 1.00 91.81 574 TYR A N 1
ATOM 4613 C CA . TYR A 1 574 ? 24.453 10.616 -59.770 1.00 91.81 574 TYR A CA 1
ATOM 4614 C C . TYR A 1 574 ? 23.109 11.341 -59.965 1.00 91.81 574 TYR A C 1
ATOM 4616 O O . TYR A 1 574 ? 22.689 11.606 -61.096 1.00 91.81 574 TYR A O 1
ATOM 4624 N N . GLY A 1 575 ? 22.417 11.663 -58.864 1.00 85.75 575 GLY A N 1
ATOM 4625 C CA . GLY A 1 575 ? 21.295 12.612 -58.794 1.00 85.75 575 GLY A CA 1
ATOM 4626 C C . GLY A 1 575 ? 19.994 12.205 -59.505 1.00 85.75 575 GLY A C 1
ATOM 4627 O O . GLY A 1 575 ? 18.956 12.846 -59.323 1.00 85.75 575 GLY A O 1
ATOM 4628 N N . SER A 1 576 ? 20.006 11.135 -60.300 1.00 86.38 576 SER A N 1
ATOM 4629 C CA . SER A 1 576 ? 18.857 10.671 -61.084 1.00 86.38 576 SER A CA 1
ATOM 4630 C C . SER A 1 576 ? 17.993 9.687 -60.290 1.00 86.38 576 SER A C 1
ATOM 4632 O O . SER A 1 576 ? 17.955 8.497 -60.588 1.00 86.38 576 SER A O 1
ATOM 4634 N N . TRP A 1 577 ? 17.282 10.189 -59.283 1.00 87.12 577 TRP A N 1
ATOM 4635 C CA . TRP A 1 577 ? 16.378 9.417 -58.416 1.00 87.12 577 TRP A CA 1
ATOM 4636 C C . TRP A 1 577 ? 15.040 9.055 -59.102 1.00 87.12 577 TRP A C 1
ATOM 4638 O O . TRP A 1 577 ? 14.512 9.861 -59.876 1.00 87.12 577 TRP A O 1
ATOM 4648 N N . SER A 1 578 ? 14.462 7.879 -58.811 1.00 82.69 578 SER A N 1
ATOM 4649 C CA . SER A 1 578 ? 13.262 7.338 -59.500 1.00 82.69 578 SER A CA 1
ATOM 4650 C C . SER A 1 578 ? 11.988 8.192 -59.356 1.00 82.69 578 SER A C 1
ATOM 4652 O O . SER A 1 578 ? 11.120 8.216 -60.236 1.00 82.69 578 SER A O 1
ATOM 4654 N N . GLY A 1 579 ? 11.863 8.920 -58.246 1.00 76.31 579 GLY A N 1
ATOM 4655 C CA . GLY A 1 579 ? 10.680 9.681 -57.868 1.00 76.31 579 GLY A CA 1
ATOM 4656 C C . GLY A 1 579 ? 9.497 8.846 -57.371 1.00 76.31 579 GLY A C 1
ATOM 4657 O O . GLY A 1 579 ? 8.392 9.388 -57.352 1.00 76.31 579 GLY A O 1
ATOM 4658 N N . GLY A 1 580 ? 9.688 7.568 -57.017 1.00 69.56 580 GLY A N 1
ATOM 4659 C CA . GLY A 1 580 ? 8.662 6.741 -56.365 1.00 69.56 580 GLY A CA 1
ATOM 4660 C C . GLY A 1 580 ? 7.453 6.409 -57.249 1.00 69.56 580 GLY A C 1
ATOM 4661 O O . GLY A 1 580 ? 6.312 6.400 -56.780 1.00 69.56 580 GLY A O 1
ATOM 4662 N N . LYS A 1 581 ? 7.663 6.170 -58.551 1.00 72.69 581 LYS A N 1
ATOM 4663 C CA . LYS A 1 581 ? 6.594 5.858 -59.522 1.00 72.69 581 LYS A CA 1
ATOM 4664 C C . LYS A 1 581 ? 6.556 4.363 -59.852 1.00 72.69 581 LYS A C 1
ATOM 4666 O O . LYS A 1 581 ? 7.587 3.777 -60.125 1.00 72.69 581 LYS A O 1
ATOM 4671 N N . TYR A 1 582 ? 5.353 3.789 -59.974 1.00 61.94 582 TYR A N 1
ATOM 4672 C CA . TYR A 1 582 ? 5.127 2.366 -60.314 1.00 61.94 582 TYR A CA 1
ATOM 4673 C C . TYR A 1 582 ? 5.750 1.896 -61.636 1.00 61.94 582 TYR A C 1
ATOM 4675 O O . TYR A 1 582 ? 5.889 0.701 -61.866 1.00 61.94 582 TYR A O 1
ATOM 4683 N N . THR A 1 583 ? 6.063 2.815 -62.546 1.00 60.75 583 THR A N 1
ATOM 4684 C CA . THR A 1 583 ? 6.690 2.496 -63.830 1.00 60.75 583 THR A CA 1
ATOM 4685 C C . THR A 1 583 ? 8.078 3.101 -63.874 1.00 60.75 583 THR A C 1
ATOM 4687 O O . THR A 1 583 ? 8.208 4.319 -64.044 1.00 60.75 583 THR A O 1
ATOM 4690 N N . ASP A 1 584 ? 9.092 2.249 -63.794 1.00 64.31 584 ASP A N 1
ATOM 4691 C CA . ASP A 1 584 ? 10.485 2.636 -63.950 1.00 64.31 584 ASP A CA 1
ATOM 4692 C C . ASP A 1 584 ? 11.099 1.903 -65.151 1.00 64.31 584 ASP A C 1
ATOM 4694 O O . ASP A 1 584 ? 11.198 0.681 -65.191 1.00 64.31 584 ASP A O 1
ATOM 4698 N N . LYS A 1 585 ? 11.505 2.665 -66.173 1.00 61.66 585 LYS A N 1
ATOM 4699 C CA . LYS A 1 585 ? 12.123 2.123 -67.396 1.00 61.66 585 LYS A CA 1
ATOM 4700 C C . LYS A 1 585 ? 13.584 1.701 -67.195 1.00 61.66 585 LYS A C 1
ATOM 4702 O O . LYS A 1 585 ? 14.185 1.177 -68.127 1.00 61.66 585 LYS A O 1
ATOM 4707 N N . ARG A 1 586 ? 14.160 1.985 -66.025 1.00 67.50 586 ARG A N 1
ATOM 4708 C CA . ARG A 1 586 ? 15.565 1.743 -65.675 1.00 67.50 586 ARG A CA 1
ATOM 4709 C C . ARG A 1 586 ? 15.774 0.354 -65.062 1.00 67.50 586 ARG A C 1
ATOM 4711 O O . ARG A 1 586 ? 16.913 -0.092 -64.982 1.00 67.50 586 ARG A O 1
ATOM 4718 N N . ILE A 1 587 ? 14.692 -0.339 -64.693 1.00 66.50 587 ILE A N 1
ATOM 4719 C CA . ILE A 1 587 ? 14.707 -1.701 -64.144 1.00 66.50 587 ILE A CA 1
ATOM 4720 C C . ILE A 1 587 ? 14.224 -2.736 -65.170 1.00 66.50 587 ILE A C 1
ATOM 4722 O O . ILE A 1 587 ? 13.382 -2.461 -66.032 1.00 66.50 587 ILE A O 1
ATOM 4726 N N . SER A 1 588 ? 14.741 -3.962 -65.068 1.00 56.97 588 SER A N 1
ATOM 4727 C CA . SER A 1 588 ? 14.329 -5.081 -65.922 1.00 56.97 588 SER A CA 1
ATOM 4728 C C . SER A 1 588 ? 12.893 -5.505 -65.583 1.00 56.97 588 SER A C 1
ATOM 4730 O O . SER A 1 588 ? 12.638 -6.010 -64.494 1.00 56.97 588 SER A O 1
ATOM 4732 N N . GLY A 1 589 ? 11.947 -5.270 -66.500 1.00 60.81 589 GLY A N 1
ATOM 4733 C CA . GLY A 1 589 ? 10.515 -5.569 -66.321 1.00 60.81 589 GLY A CA 1
ATOM 4734 C C . GLY A 1 589 ? 9.592 -4.342 -66.285 1.00 60.81 589 GLY A C 1
ATOM 4735 O O . GLY A 1 589 ? 8.396 -4.487 -66.520 1.00 60.81 589 GLY A O 1
ATOM 4736 N N . GLY A 1 590 ? 10.126 -3.131 -66.084 1.00 61.16 590 GLY A N 1
ATOM 4737 C CA . GLY A 1 590 ? 9.406 -1.867 -66.310 1.00 61.16 590 GLY A CA 1
ATOM 4738 C C . GLY A 1 590 ? 8.308 -1.487 -65.303 1.00 61.16 590 GLY A C 1
ATOM 4739 O O . GLY A 1 590 ? 7.693 -0.429 -65.462 1.00 61.16 590 GLY A O 1
ATOM 4740 N N . TYR A 1 591 ? 8.035 -2.330 -64.302 1.00 59.84 591 TYR A N 1
ATOM 4741 C CA . TYR A 1 591 ? 6.968 -2.135 -63.320 1.00 59.84 591 TYR A CA 1
ATOM 4742 C C . TYR A 1 591 ? 7.418 -2.568 -61.923 1.00 59.84 591 TYR A C 1
ATOM 4744 O O . TYR A 1 591 ? 7.885 -3.693 -61.743 1.00 59.84 591 TYR A O 1
ATOM 4752 N N . GLU A 1 592 ? 7.242 -1.685 -60.943 1.00 66.31 592 GLU A N 1
ATOM 4753 C CA . GLU A 1 592 ? 7.565 -1.922 -59.541 1.00 66.31 592 GLU A CA 1
ATOM 4754 C C . GLU A 1 592 ? 6.273 -2.004 -58.724 1.00 66.31 592 GLU A C 1
ATOM 4756 O O . GLU A 1 592 ? 5.489 -1.055 -58.657 1.00 66.31 592 GLU A O 1
ATOM 4761 N N . ASN A 1 593 ? 6.030 -3.162 -58.106 1.00 62.06 593 ASN A N 1
ATOM 4762 C CA . ASN A 1 593 ? 4.800 -3.409 -57.347 1.00 62.06 593 ASN A CA 1
ATOM 4763 C C . ASN A 1 593 ? 4.682 -2.497 -56.112 1.00 62.06 593 ASN A C 1
ATOM 4765 O O . ASN A 1 593 ? 3.570 -2.213 -55.662 1.00 62.06 593 ASN A O 1
ATOM 4769 N N . VAL A 1 594 ? 5.817 -2.048 -55.569 1.00 70.88 594 VAL A N 1
ATOM 4770 C CA . VAL A 1 594 ? 5.903 -1.184 -54.390 1.00 70.88 594 VAL A CA 1
ATOM 4771 C C . VAL A 1 594 ? 6.958 -0.104 -54.660 1.00 70.88 594 VAL A C 1
ATOM 4773 O O . VAL A 1 594 ? 8.130 -0.356 -54.424 1.00 70.88 594 VAL A O 1
ATOM 4776 N N . PRO A 1 595 ? 6.574 1.071 -55.185 1.00 77.75 595 PRO A N 1
ATOM 4777 C CA . PRO A 1 595 ? 7.548 2.012 -55.714 1.00 77.75 595 PRO A CA 1
ATOM 4778 C C . PRO A 1 595 ? 8.327 2.755 -54.624 1.00 77.75 595 PRO A C 1
ATOM 4780 O O . PRO A 1 595 ? 7.725 3.264 -53.669 1.00 77.75 595 PRO A O 1
ATOM 4783 N N . THR A 1 596 ? 9.642 2.877 -54.800 1.00 80.56 596 THR A N 1
ATOM 4784 C CA . THR A 1 596 ? 10.552 3.632 -53.919 1.00 80.56 596 THR A CA 1
ATOM 4785 C C . THR A 1 596 ? 11.328 4.704 -54.680 1.00 80.56 596 THR A C 1
ATOM 4787 O O . THR A 1 596 ? 11.604 4.531 -55.856 1.00 80.56 596 THR A O 1
ATOM 4790 N N . ASP A 1 597 ? 11.649 5.846 -54.052 1.00 85.38 597 ASP A N 1
ATOM 4791 C CA . ASP A 1 597 ? 12.499 6.903 -54.622 1.00 85.38 597 ASP A CA 1
ATOM 4792 C C . ASP A 1 597 ? 13.964 6.486 -54.481 1.00 85.38 597 ASP A C 1
ATOM 4794 O O . ASP A 1 597 ? 14.582 6.695 -53.435 1.00 85.38 597 ASP A O 1
ATOM 4798 N N . ASP A 1 598 ? 14.488 5.820 -55.508 1.00 86.25 598 ASP A N 1
ATOM 4799 C CA . ASP A 1 598 ? 15.712 5.033 -55.393 1.00 86.25 598 ASP A CA 1
ATOM 4800 C C . ASP A 1 598 ? 16.681 5.154 -56.579 1.00 86.25 598 ASP A C 1
ATOM 4802 O O . ASP A 1 598 ? 16.381 5.697 -57.658 1.00 86.25 598 ASP A O 1
ATOM 4806 N N . ILE A 1 599 ? 17.892 4.660 -56.311 1.00 87.69 599 ILE A N 1
ATOM 4807 C CA . ILE A 1 599 ? 18.969 4.420 -57.267 1.00 87.69 599 ILE A CA 1
ATOM 4808 C C . ILE A 1 599 ? 19.483 2.996 -57.038 1.00 87.69 599 ILE A C 1
ATOM 4810 O O . ILE A 1 599 ? 19.892 2.636 -55.933 1.00 87.69 599 ILE A O 1
ATOM 4814 N N . HIS A 1 600 ? 19.489 2.183 -58.090 1.00 87.81 600 HIS A N 1
ATOM 4815 C CA . HIS A 1 600 ? 20.059 0.840 -58.065 1.00 87.81 600 HIS A CA 1
ATOM 4816 C C . HIS A 1 600 ? 21.581 0.878 -58.214 1.00 87.81 600 HIS A C 1
ATOM 4818 O O . HIS A 1 600 ? 22.123 1.670 -58.983 1.00 87.81 600 HIS A O 1
ATOM 4824 N N . MET A 1 601 ? 22.276 -0.060 -57.566 1.00 88.12 601 MET A N 1
ATOM 4825 C CA . MET A 1 601 ? 23.741 -0.181 -57.647 1.00 88.12 601 MET A CA 1
ATOM 4826 C C . MET A 1 601 ? 24.242 -0.415 -59.081 1.00 88.12 601 MET A C 1
ATOM 4828 O O . MET A 1 601 ? 25.359 -0.033 -59.416 1.00 88.12 601 MET A O 1
ATOM 4832 N N . THR A 1 602 ? 23.413 -1.000 -59.950 1.00 86.88 602 THR A N 1
ATOM 4833 C CA . THR A 1 602 ? 23.697 -1.164 -61.386 1.00 86.88 602 THR A CA 1
ATOM 4834 C C . THR A 1 602 ? 23.754 0.159 -62.146 1.00 86.88 602 THR A C 1
ATOM 4836 O O . THR A 1 602 ? 24.371 0.221 -63.200 1.00 86.88 602 THR A O 1
ATOM 4839 N N . GLN A 1 603 ? 23.084 1.206 -61.658 1.00 85.56 603 GLN A N 1
ATOM 4840 C CA . GLN A 1 603 ? 23.019 2.511 -62.326 1.00 85.56 603 GLN A CA 1
ATOM 4841 C C . GLN A 1 603 ? 24.247 3.378 -62.046 1.00 85.56 603 GLN A C 1
ATOM 4843 O O . GLN A 1 603 ? 24.523 4.299 -62.807 1.00 85.56 603 GLN A O 1
ATOM 4848 N N . VAL A 1 604 ? 24.966 3.068 -60.968 1.00 90.50 604 VAL A N 1
ATOM 4849 C CA . VAL A 1 604 ? 26.202 3.737 -60.542 1.00 90.50 604 VAL A CA 1
ATOM 4850 C C . VAL A 1 604 ? 27.424 2.821 -60.688 1.00 90.50 604 VAL A C 1
ATOM 4852 O O . VAL A 1 604 ? 28.451 3.053 -60.066 1.00 90.50 604 VAL A O 1
ATOM 4855 N N . ASP A 1 605 ? 27.304 1.743 -61.475 1.00 90.75 605 ASP A N 1
ATOM 4856 C CA . ASP A 1 605 ? 28.367 0.759 -61.732 1.00 90.75 605 ASP A CA 1
ATOM 4857 C C . ASP A 1 605 ? 29.019 0.152 -60.465 1.00 90.75 605 ASP A C 1
ATOM 4859 O O . ASP A 1 605 ? 30.153 -0.318 -60.513 1.00 90.75 605 ASP A O 1
ATOM 4863 N N . TYR A 1 606 ? 28.286 0.093 -59.344 1.00 91.19 606 TYR A N 1
ATOM 4864 C CA . TYR A 1 606 ? 28.786 -0.356 -58.030 1.00 91.19 606 TYR A CA 1
ATOM 4865 C C . TYR A 1 606 ? 28.297 -1.759 -57.620 1.00 91.19 606 TYR A C 1
ATOM 4867 O O . TYR A 1 606 ? 28.523 -2.241 -56.507 1.00 91.19 606 TYR A O 1
ATOM 4875 N N . GLU A 1 607 ? 27.570 -2.449 -58.503 1.00 88.88 607 GLU A N 1
ATOM 4876 C CA . GLU A 1 607 ? 26.951 -3.742 -58.195 1.00 88.88 607 GLU A CA 1
ATOM 4877 C C . GLU A 1 607 ? 27.980 -4.837 -57.859 1.00 88.88 607 GLU A C 1
ATOM 4879 O O . GLU A 1 607 ? 27.737 -5.671 -56.985 1.00 88.88 607 GLU A O 1
ATOM 4884 N N . LYS A 1 608 ? 29.144 -4.858 -58.521 1.00 90.06 608 LYS A N 1
ATOM 4885 C CA . LYS A 1 608 ? 30.149 -5.916 -58.311 1.00 90.06 608 LYS A CA 1
ATOM 4886 C C . LYS A 1 608 ? 30.770 -5.824 -56.921 1.00 90.06 608 LYS A C 1
ATOM 4888 O O . LYS A 1 608 ? 30.897 -6.842 -56.238 1.00 90.06 608 LYS A O 1
ATOM 4893 N N . GLU A 1 609 ? 31.123 -4.612 -56.521 1.00 92.50 609 GLU A N 1
ATOM 4894 C CA . GLU A 1 609 ? 31.657 -4.243 -55.217 1.00 92.50 609 GLU A CA 1
ATOM 4895 C C . GLU A 1 609 ? 30.623 -4.556 -54.131 1.00 92.50 609 GLU A C 1
ATOM 4897 O O . GLU A 1 609 ? 30.936 -5.221 -53.140 1.00 92.50 609 GLU A O 1
ATOM 4902 N N . TRP A 1 610 ? 29.358 -4.197 -54.368 1.00 90.69 610 TRP A N 1
ATOM 4903 C CA . TRP A 1 610 ? 28.260 -4.489 -53.449 1.00 90.69 610 TRP A CA 1
ATOM 4904 C C . TRP A 1 610 ? 28.010 -5.995 -53.265 1.00 90.69 610 TRP A C 1
ATOM 4906 O O . TRP A 1 610 ? 27.877 -6.491 -52.143 1.00 90.69 610 TRP A O 1
ATOM 4916 N N . LEU A 1 611 ? 28.018 -6.772 -54.352 1.00 89.06 611 LEU A N 1
ATOM 4917 C CA . LEU A 1 611 ? 27.883 -8.231 -54.289 1.00 89.06 611 LEU A CA 1
ATOM 4918 C C . LEU A 1 611 ? 29.091 -8.909 -53.628 1.00 89.06 611 LEU A C 1
ATOM 4920 O O . LEU A 1 611 ? 28.954 -10.018 -53.105 1.00 89.06 611 LEU A O 1
ATOM 4924 N N . HIS A 1 612 ? 30.279 -8.303 -53.679 1.00 89.56 612 HIS A N 1
ATOM 4925 C CA . HIS A 1 612 ? 31.433 -8.777 -52.915 1.00 89.56 612 HIS A CA 1
ATOM 4926 C C . HIS A 1 612 ? 31.220 -8.538 -51.416 1.00 89.56 612 HIS A C 1
ATOM 4928 O O . HIS A 1 612 ? 31.374 -9.468 -50.627 1.00 89.56 612 HIS A O 1
ATOM 4934 N N . PHE A 1 613 ? 30.748 -7.349 -51.032 1.00 90.00 613 PHE A N 1
ATOM 4935 C CA . PHE A 1 613 ? 30.388 -7.031 -49.650 1.00 90.00 613 PHE A CA 1
ATOM 4936 C C . PHE A 1 613 ? 29.352 -8.011 -49.060 1.00 90.00 613 PHE A C 1
ATOM 4938 O O . PHE A 1 613 ? 29.558 -8.552 -47.970 1.00 90.00 613 PHE A O 1
ATOM 4945 N N . ILE A 1 614 ? 28.278 -8.321 -49.796 1.00 88.75 614 ILE A N 1
ATOM 4946 C CA . ILE A 1 614 ? 27.259 -9.289 -49.351 1.00 88.75 614 ILE A CA 1
ATOM 4947 C C . ILE A 1 614 ? 27.871 -10.683 -49.120 1.00 88.75 614 ILE A C 1
ATOM 4949 O O . ILE A 1 614 ? 27.521 -11.379 -48.158 1.00 88.75 614 ILE A O 1
ATOM 4953 N N . ARG A 1 615 ? 28.782 -11.114 -49.997 1.00 87.25 615 ARG A N 1
ATOM 4954 C CA . ARG A 1 615 ? 29.429 -12.429 -49.907 1.00 87.25 615 ARG A CA 1
ATOM 4955 C C . ARG A 1 615 ? 30.377 -12.531 -48.720 1.00 87.25 615 ARG A C 1
ATOM 4957 O O . ARG A 1 615 ? 30.287 -13.500 -47.973 1.00 87.25 615 ARG A O 1
ATOM 4964 N N . GLU A 1 616 ? 31.229 -11.533 -48.524 1.00 85.94 616 GLU A N 1
ATOM 4965 C CA . GLU A 1 616 ? 32.267 -11.577 -47.490 1.00 85.94 616 GLU A CA 1
ATOM 4966 C C . GLU A 1 616 ? 31.727 -11.290 -46.089 1.00 85.94 616 GLU A C 1
ATOM 4968 O O . GLU A 1 616 ? 32.155 -11.920 -45.124 1.00 85.94 616 GLU A O 1
ATOM 4973 N N . PHE A 1 617 ? 30.773 -10.364 -45.955 1.00 85.44 617 PHE A N 1
ATOM 4974 C CA . PHE A 1 617 ? 30.367 -9.873 -44.637 1.00 85.44 617 PHE A CA 1
ATOM 4975 C C . PHE A 1 617 ? 28.970 -10.316 -44.226 1.00 85.44 617 PHE A C 1
ATOM 4977 O O . PHE A 1 617 ? 28.765 -10.689 -43.073 1.00 85.44 617 PHE A O 1
ATOM 4984 N N . ILE A 1 618 ? 28.006 -10.329 -45.148 1.00 88.19 618 ILE A N 1
ATOM 4985 C CA . ILE A 1 618 ? 26.622 -10.641 -44.780 1.00 88.19 618 ILE A CA 1
ATOM 4986 C C . ILE A 1 618 ? 26.371 -12.145 -44.750 1.00 88.19 618 ILE A C 1
ATOM 4988 O O . ILE A 1 618 ? 25.797 -12.652 -43.790 1.00 88.19 618 ILE A O 1
ATOM 4992 N N . SER A 1 619 ? 26.853 -12.880 -45.752 1.00 86.62 619 SER A N 1
ATOM 4993 C CA . SER A 1 619 ? 26.614 -14.326 -45.858 1.00 86.62 619 SER A CA 1
ATOM 4994 C C . SER A 1 619 ? 27.078 -15.114 -44.615 1.00 86.62 619 SER A C 1
ATOM 4996 O O . SER A 1 619 ? 26.309 -15.956 -44.137 1.00 86.62 619 SER A O 1
ATOM 4998 N N . PRO A 1 620 ? 28.255 -14.830 -44.008 1.00 84.19 620 PRO A N 1
ATOM 4999 C CA . PRO A 1 620 ? 28.665 -15.477 -42.758 1.00 84.19 620 PRO A CA 1
ATOM 5000 C C . PRO A 1 620 ? 27.785 -15.114 -41.557 1.00 84.19 620 PRO A C 1
ATOM 5002 O O . PRO A 1 620 ? 27.537 -15.965 -40.700 1.00 84.19 620 PRO A O 1
ATOM 5005 N N . VAL A 1 621 ? 27.294 -13.871 -41.488 1.00 82.62 621 VAL A N 1
ATOM 5006 C CA . VAL A 1 621 ? 26.377 -13.438 -40.424 1.00 82.62 621 VAL A CA 1
ATOM 5007 C C . VAL A 1 621 ? 25.046 -14.169 -40.561 1.00 82.62 621 VAL A C 1
ATOM 5009 O O . VAL A 1 621 ? 24.590 -14.754 -39.581 1.00 82.62 621 VAL A O 1
ATOM 5012 N N . THR A 1 622 ? 24.479 -14.233 -41.771 1.00 82.81 622 THR A N 1
ATOM 5013 C CA . THR A 1 622 ? 23.230 -14.950 -42.074 1.00 82.81 622 THR A CA 1
ATOM 5014 C C . THR A 1 622 ? 23.304 -16.425 -41.679 1.00 82.81 622 THR A C 1
ATOM 5016 O O . THR A 1 622 ? 22.393 -16.911 -41.016 1.00 82.81 622 THR A O 1
ATOM 5019 N N . LEU A 1 623 ? 24.396 -17.125 -42.015 1.00 80.94 623 LEU A N 1
ATOM 5020 C CA . LEU A 1 623 ? 24.601 -18.532 -41.634 1.00 80.94 623 LEU A CA 1
ATOM 5021 C C . LEU A 1 623 ? 24.585 -18.728 -40.113 1.00 80.94 623 LEU A C 1
ATOM 5023 O O . LEU A 1 623 ? 24.138 -19.759 -39.606 1.00 80.94 623 LEU A O 1
ATOM 5027 N N . LYS A 1 624 ? 25.106 -17.742 -39.379 1.00 74.81 624 LYS A N 1
ATOM 5028 C CA . LYS A 1 624 ? 25.148 -17.782 -37.922 1.00 74.81 624 LYS A CA 1
ATOM 5029 C C . LYS A 1 624 ? 23.763 -17.516 -37.337 1.00 74.81 624 LYS A C 1
ATOM 5031 O O . LYS A 1 624 ? 23.343 -18.275 -36.468 1.00 74.81 624 LYS A O 1
ATOM 5036 N N . VAL A 1 625 ? 23.061 -16.476 -37.802 1.00 76.75 625 VAL A N 1
ATOM 5037 C CA . VAL A 1 625 ? 21.743 -16.092 -37.260 1.00 76.75 625 VAL A CA 1
ATOM 5038 C C . VAL A 1 625 ? 20.622 -17.059 -37.653 1.00 76.75 625 VAL A C 1
ATOM 5040 O O . VAL A 1 625 ? 19.761 -17.347 -36.828 1.00 76.75 625 VAL A O 1
ATOM 5043 N N . PHE A 1 626 ? 20.677 -17.639 -38.853 1.00 77.62 626 PHE A N 1
ATOM 5044 C CA . PHE A 1 626 ? 19.726 -18.636 -39.346 1.00 77.62 626 PHE A CA 1
ATOM 5045 C C . PHE A 1 626 ? 20.418 -19.996 -39.476 1.00 77.62 626 PHE A C 1
ATOM 5047 O O . PHE A 1 626 ? 20.872 -20.396 -40.549 1.00 77.62 626 PHE A O 1
ATOM 5054 N N . SER A 1 627 ? 20.519 -20.715 -38.354 1.00 71.06 627 SER A N 1
ATOM 5055 C CA . SER A 1 627 ? 21.201 -22.012 -38.308 1.00 71.06 627 SER A CA 1
ATOM 5056 C C . SER A 1 627 ? 20.601 -23.003 -39.312 1.00 71.06 627 SER A C 1
ATOM 5058 O O . SER A 1 627 ? 19.396 -23.244 -39.323 1.00 71.06 627 SER A O 1
ATOM 5060 N N . GLY A 1 628 ? 21.451 -23.578 -40.164 1.00 73.06 628 GLY A N 1
ATOM 5061 C CA . GLY A 1 628 ? 21.040 -24.504 -41.224 1.00 73.06 628 GLY A CA 1
ATOM 5062 C C . GLY A 1 628 ? 20.661 -23.838 -42.551 1.00 73.06 628 GLY A C 1
ATOM 5063 O O . GLY A 1 628 ? 20.487 -24.547 -43.540 1.00 73.06 628 GLY A O 1
ATOM 5064 N N . TYR A 1 629 ? 20.593 -22.505 -42.616 1.00 79.25 629 TYR A N 1
ATOM 5065 C CA . TYR A 1 629 ? 20.393 -21.768 -43.861 1.00 79.25 629 TYR A CA 1
ATOM 5066 C C . TYR A 1 629 ? 21.735 -21.312 -44.449 1.00 79.25 629 TYR A C 1
ATOM 5068 O O . TYR A 1 629 ? 22.507 -20.599 -43.809 1.00 79.25 629 TYR A O 1
ATOM 5076 N N . TYR A 1 630 ? 22.015 -21.716 -45.689 1.00 78.81 630 TYR A N 1
ATOM 5077 C CA . TYR A 1 630 ? 23.226 -21.343 -46.418 1.00 78.81 630 TYR A CA 1
ATOM 5078 C C . TYR A 1 630 ? 22.874 -20.428 -47.591 1.00 78.81 630 TYR A C 1
ATOM 5080 O O . TYR A 1 630 ? 22.022 -20.763 -48.412 1.00 78.81 630 TYR A O 1
ATOM 5088 N N . THR A 1 631 ? 23.562 -19.291 -47.697 1.00 80.44 631 THR A N 1
ATOM 5089 C CA . THR A 1 631 ? 23.421 -18.355 -48.818 1.00 80.44 631 THR A CA 1
ATOM 5090 C C . THR A 1 631 ? 24.755 -18.169 -49.531 1.00 80.44 631 THR A C 1
ATOM 5092 O O . THR A 1 631 ? 25.803 -18.070 -48.898 1.00 80.44 631 THR A O 1
ATOM 5095 N N . LYS A 1 632 ? 24.710 -18.095 -50.866 1.00 79.75 632 LYS A N 1
ATOM 5096 C CA . LYS A 1 632 ? 25.861 -17.735 -51.713 1.00 79.75 632 LYS A CA 1
ATOM 5097 C C . LYS A 1 632 ? 26.023 -16.214 -51.876 1.00 79.75 632 LYS A C 1
ATOM 5099 O O . LYS A 1 632 ? 26.849 -15.782 -52.677 1.00 79.75 632 LYS A O 1
ATOM 5104 N N . GLY A 1 633 ? 25.215 -15.414 -51.172 1.00 75.81 633 GLY A N 1
ATOM 5105 C CA . GLY A 1 633 ? 25.257 -13.951 -51.238 1.00 75.81 633 GLY A CA 1
ATOM 5106 C C . GLY A 1 633 ? 24.771 -13.379 -52.572 1.00 75.81 633 GLY A C 1
ATOM 5107 O O . GLY A 1 633 ? 25.323 -12.396 -53.056 1.00 75.81 633 GLY A O 1
ATOM 5108 N N . TYR A 1 634 ? 23.780 -14.021 -53.198 1.00 81.06 634 TYR A N 1
ATOM 5109 C CA . TYR A 1 634 ? 23.212 -13.578 -54.471 1.00 81.06 634 TYR A CA 1
ATOM 5110 C C . TYR A 1 634 ? 22.025 -12.631 -54.251 1.00 81.06 634 TYR A C 1
ATOM 5112 O O . TYR A 1 634 ? 21.018 -13.026 -53.663 1.00 81.06 634 TYR A O 1
ATOM 5120 N N . ALA A 1 635 ? 22.129 -11.397 -54.746 1.00 82.00 635 ALA A N 1
ATOM 5121 C CA . ALA A 1 635 ? 21.077 -10.388 -54.662 1.00 82.00 635 ALA A CA 1
ATOM 5122 C C . ALA A 1 635 ? 20.803 -9.792 -56.046 1.00 82.00 635 ALA A C 1
ATOM 5124 O O . ALA A 1 635 ? 21.721 -9.271 -56.674 1.00 82.00 635 ALA A O 1
ATOM 5125 N N . LEU A 1 636 ? 19.551 -9.866 -56.507 1.00 77.38 636 LEU A N 1
ATOM 5126 C CA . LEU A 1 636 ? 19.125 -9.305 -57.800 1.00 77.38 636 LEU A CA 1
ATOM 5127 C C . LEU A 1 636 ? 18.767 -7.820 -57.711 1.00 77.38 636 LEU A C 1
ATOM 5129 O O . LEU A 1 636 ? 18.817 -7.115 -58.713 1.00 77.38 636 LEU A O 1
ATOM 5133 N N . LEU A 1 637 ? 18.358 -7.357 -56.529 1.00 81.81 637 LEU A N 1
ATOM 5134 C CA . LEU A 1 637 ? 17.912 -5.987 -56.308 1.00 81.81 637 LEU A CA 1
ATOM 5135 C C . LEU A 1 637 ? 18.720 -5.400 -55.154 1.00 81.81 637 LEU A C 1
ATOM 5137 O O . LEU A 1 637 ? 18.566 -5.814 -54.005 1.00 81.81 637 LEU A O 1
ATOM 5141 N N . ASN A 1 638 ? 19.597 -4.459 -55.498 1.00 87.62 638 ASN A N 1
ATOM 5142 C CA . ASN A 1 638 ? 20.447 -3.713 -54.577 1.00 87.62 638 ASN A CA 1
ATOM 5143 C C . ASN A 1 638 ? 20.283 -2.231 -54.899 1.00 87.62 638 ASN A C 1
ATOM 5145 O O . ASN A 1 638 ? 20.592 -1.819 -56.021 1.00 87.62 638 ASN A O 1
ATOM 5149 N N . PHE A 1 639 ? 19.773 -1.450 -53.956 1.00 88.56 639 PHE A N 1
ATOM 5150 C CA . PHE A 1 639 ? 19.414 -0.060 -54.214 1.00 88.56 639 PHE A CA 1
ATOM 5151 C C . PHE A 1 639 ? 19.464 0.791 -52.946 1.00 88.56 639 PHE A C 1
ATOM 5153 O O . PHE A 1 639 ? 19.336 0.285 -51.830 1.00 88.56 639 PHE A O 1
ATOM 5160 N N . VAL A 1 640 ? 19.670 2.092 -53.132 1.00 89.50 640 VAL A N 1
ATOM 5161 C CA . VAL A 1 640 ? 19.587 3.107 -52.079 1.00 89.50 640 VAL A CA 1
ATOM 5162 C C . VAL A 1 640 ? 18.269 3.843 -52.229 1.00 89.50 640 VAL A C 1
ATOM 5164 O O . VAL A 1 640 ? 17.963 4.332 -53.312 1.00 89.50 640 VAL A O 1
ATOM 5167 N N . VAL A 1 641 ? 17.508 3.932 -51.144 1.00 89.06 641 VAL A N 1
ATOM 5168 C CA . VAL A 1 641 ? 16.223 4.630 -51.070 1.00 89.06 641 VAL A CA 1
ATOM 5169 C C . VAL A 1 641 ? 16.392 5.941 -50.319 1.00 89.06 641 VAL A C 1
ATOM 5171 O O . VAL A 1 641 ? 16.989 5.966 -49.239 1.00 89.06 641 VAL A O 1
ATOM 5174 N N . LYS A 1 642 ? 15.797 7.009 -50.855 1.00 87.69 642 LYS A N 1
ATOM 5175 C CA . LYS A 1 642 ? 15.756 8.343 -50.258 1.00 87.69 642 LYS A CA 1
ATOM 5176 C C . LYS A 1 642 ? 14.337 8.712 -49.841 1.00 87.69 642 LYS A C 1
ATOM 5178 O O . LYS A 1 642 ? 13.456 8.897 -50.676 1.00 87.69 642 LYS A O 1
ATOM 5183 N N . TYR A 1 643 ? 14.122 8.903 -48.543 1.00 85.25 643 TYR A N 1
ATOM 5184 C CA . TYR A 1 643 ? 12.848 9.401 -48.027 1.00 85.25 643 TYR A CA 1
ATOM 5185 C C . TYR A 1 643 ? 12.918 10.909 -47.794 1.00 85.25 643 TYR A C 1
ATOM 5187 O O . TYR A 1 643 ? 13.767 11.395 -47.048 1.00 85.25 643 TYR A O 1
ATOM 5195 N N . THR A 1 644 ? 12.005 11.659 -48.413 1.00 81.06 644 THR A N 1
ATOM 5196 C CA . THR A 1 644 ? 11.885 13.114 -48.229 1.00 81.06 644 THR A CA 1
ATOM 5197 C C . THR A 1 644 ? 10.421 13.512 -48.050 1.00 81.06 644 THR A C 1
ATOM 5199 O O . THR A 1 644 ? 9.559 12.921 -48.708 1.00 81.06 644 THR A O 1
ATOM 5202 N N . PRO A 1 645 ? 10.120 14.535 -47.225 1.00 78.88 645 PRO A N 1
ATOM 5203 C CA . PRO A 1 645 ? 8.746 14.999 -47.024 1.00 78.88 645 PRO A CA 1
ATOM 5204 C C . PRO A 1 645 ? 8.037 15.397 -48.326 1.00 78.88 645 PRO A C 1
ATOM 5206 O O . PRO A 1 645 ? 6.849 15.127 -48.486 1.00 78.88 645 PRO A O 1
ATOM 5209 N N . ASP A 1 646 ? 8.776 15.997 -49.264 1.00 78.38 646 ASP A N 1
ATOM 5210 C CA . ASP A 1 646 ? 8.216 16.584 -50.486 1.00 78.38 646 ASP A CA 1
ATOM 5211 C C . ASP A 1 646 ? 8.044 15.589 -51.647 1.00 78.38 646 ASP A C 1
ATOM 5213 O O . ASP A 1 646 ? 7.301 15.875 -52.588 1.00 78.38 646 ASP A O 1
ATOM 5217 N N . ARG A 1 647 ? 8.726 14.430 -51.622 1.00 78.88 647 ARG A N 1
ATOM 5218 C CA . ARG A 1 647 ? 8.650 13.420 -52.699 1.00 78.88 647 ARG A CA 1
ATOM 5219 C C . ARG A 1 647 ? 8.028 12.122 -52.212 1.00 78.88 647 ARG A C 1
ATOM 5221 O O . ARG A 1 647 ? 6.872 11.843 -52.524 1.00 78.88 647 ARG A O 1
ATOM 5228 N N . GLN A 1 648 ? 8.787 11.331 -51.456 1.00 79.38 648 GLN A N 1
ATOM 5229 C CA . GLN A 1 648 ? 8.331 10.046 -50.944 1.00 79.38 648 GLN A CA 1
ATOM 5230 C C . GLN A 1 648 ? 8.385 10.009 -49.426 1.00 79.38 648 GLN A C 1
ATOM 5232 O O . GLN A 1 648 ? 9.433 9.837 -48.803 1.00 79.38 648 GLN A O 1
ATOM 5237 N N . ALA A 1 649 ? 7.177 10.135 -48.879 1.00 75.56 649 ALA A N 1
ATOM 5238 C CA . ALA A 1 649 ? 6.922 10.328 -47.472 1.00 75.56 649 ALA A CA 1
ATOM 5239 C C . ALA A 1 649 ? 6.969 9.012 -46.636 1.00 75.56 649 ALA A C 1
ATOM 5241 O O . ALA A 1 649 ? 7.083 8.973 -45.414 1.00 75.56 649 ALA A O 1
ATOM 5242 N N . SER A 1 650 ? 6.742 7.879 -47.273 1.00 75.31 650 SER A N 1
ATOM 5243 C CA . SER A 1 650 ? 6.624 6.605 -46.570 1.00 75.31 650 SER A CA 1
ATOM 5244 C C . SER A 1 650 ? 6.598 5.480 -47.581 1.00 75.31 650 SER A C 1
ATOM 5246 O O . SER A 1 650 ? 6.402 5.700 -48.781 1.00 75.31 650 SER A O 1
ATOM 5248 N N . LEU A 1 651 ? 6.757 4.266 -47.071 1.00 79.12 651 LEU A N 1
ATOM 5249 C CA . LEU A 1 651 ? 6.510 3.049 -47.815 1.00 79.12 651 LEU A CA 1
ATOM 5250 C C . LEU A 1 651 ? 5.338 2.312 -47.170 1.00 79.12 651 LEU A C 1
ATOM 5252 O O . LEU A 1 651 ? 5.247 2.209 -45.946 1.00 79.12 651 LEU A O 1
ATOM 5256 N N . ARG A 1 652 ? 4.396 1.847 -47.992 1.00 74.38 652 ARG A N 1
ATOM 5257 C CA . ARG A 1 652 ? 3.220 1.119 -47.498 1.00 74.38 652 ARG A CA 1
ATOM 5258 C C . ARG A 1 652 ? 3.637 -0.273 -47.005 1.00 74.38 652 ARG A C 1
ATOM 5260 O O . ARG A 1 652 ? 4.619 -0.807 -47.516 1.00 74.38 652 ARG A O 1
ATOM 5267 N N . PRO A 1 653 ? 2.898 -0.891 -46.066 1.00 74.19 653 PRO A N 1
ATOM 5268 C CA . PRO A 1 653 ? 3.149 -2.275 -45.672 1.00 74.19 653 PRO A CA 1
ATOM 5269 C C . PRO A 1 653 ? 3.145 -3.212 -46.885 1.00 74.19 653 PRO A C 1
ATOM 5271 O O . PRO A 1 653 ? 2.219 -3.170 -47.696 1.00 74.19 653 PRO A O 1
ATOM 5274 N N . HIS A 1 654 ? 4.179 -4.039 -47.008 1.00 77.81 654 HIS A N 1
ATOM 5275 C CA . HIS A 1 654 ? 4.354 -4.997 -48.097 1.00 77.81 654 HIS A CA 1
ATOM 5276 C C . HIS A 1 654 ? 5.251 -6.155 -47.648 1.00 77.81 654 HIS A C 1
ATOM 5278 O O . HIS A 1 654 ? 5.826 -6.125 -46.559 1.00 77.81 654 HIS A O 1
ATOM 5284 N N . HIS A 1 655 ? 5.347 -7.175 -48.499 1.00 74.94 655 HIS A N 1
ATOM 5285 C CA . HIS A 1 655 ? 6.348 -8.224 -48.379 1.00 74.94 655 HIS A CA 1
ATOM 5286 C C . HIS A 1 655 ? 7.417 -8.027 -49.442 1.00 74.94 655 HIS A C 1
ATOM 5288 O O . HIS A 1 655 ? 7.101 -7.761 -50.605 1.00 74.94 655 HIS A O 1
ATOM 5294 N N . ASP A 1 656 ? 8.663 -8.210 -49.033 1.00 78.50 656 ASP A N 1
ATOM 5295 C CA . ASP A 1 656 ? 9.795 -8.228 -49.938 1.00 78.50 656 ASP A CA 1
ATOM 5296 C C . ASP A 1 656 ? 9.784 -9.501 -50.776 1.00 78.50 656 ASP A C 1
ATOM 5298 O O . ASP A 1 656 ? 9.509 -10.598 -50.287 1.00 78.50 656 ASP A O 1
ATOM 5302 N N . SER A 1 657 ? 10.136 -9.368 -52.050 1.00 79.56 657 SER A N 1
ATOM 5303 C CA . SER A 1 657 ? 10.377 -10.524 -52.908 1.00 79.56 657 SER A CA 1
ATOM 5304 C C . SER A 1 657 ? 11.790 -11.063 -52.658 1.00 79.56 657 SER A C 1
ATOM 5306 O O . SER A 1 657 ? 12.630 -10.993 -53.544 1.00 79.56 657 SER A O 1
ATOM 5308 N N . SER A 1 658 ? 12.077 -11.566 -51.458 1.00 81.50 658 SER A N 1
ATOM 5309 C CA . SER A 1 658 ? 13.380 -12.124 -51.062 1.00 81.50 658 SER A CA 1
ATOM 5310 C C . SER A 1 658 ? 13.210 -13.278 -50.069 1.00 81.50 658 SER A C 1
ATOM 5312 O O . SER A 1 658 ? 12.150 -13.443 -49.467 1.00 81.50 658 SER A O 1
ATOM 5314 N N . THR A 1 659 ? 14.254 -14.093 -49.883 1.00 83.81 659 THR A N 1
ATOM 5315 C CA . THR A 1 659 ? 14.291 -15.043 -48.755 1.00 83.81 659 THR A CA 1
ATOM 5316 C C . THR A 1 659 ? 14.607 -14.317 -47.450 1.00 83.81 659 THR A C 1
ATOM 5318 O O . THR A 1 659 ? 14.065 -14.651 -46.402 1.00 83.81 659 THR A O 1
ATOM 5321 N N . PHE A 1 660 ? 15.502 -13.331 -47.516 1.00 86.00 660 PHE A N 1
ATOM 5322 C CA . PHE A 1 660 ? 15.751 -12.373 -46.448 1.00 86.00 660 PHE A CA 1
ATOM 5323 C C . PHE A 1 660 ? 16.215 -11.045 -47.050 1.00 86.00 660 PHE A C 1
ATOM 5325 O O . PHE A 1 660 ? 16.761 -11.001 -48.159 1.00 86.00 660 PHE A O 1
ATOM 5332 N N . THR A 1 661 ? 16.028 -9.972 -46.290 1.00 87.25 661 THR A N 1
ATOM 5333 C CA . THR A 1 661 ? 16.369 -8.613 -46.707 1.00 87.25 661 THR A CA 1
ATOM 5334 C C . THR A 1 661 ? 17.421 -8.020 -45.785 1.00 87.25 661 THR A C 1
ATOM 5336 O O . THR A 1 661 ? 17.368 -8.196 -44.568 1.00 87.25 661 THR A O 1
ATOM 5339 N N . ILE A 1 662 ? 18.367 -7.291 -46.373 1.00 88.69 662 ILE A N 1
ATOM 5340 C CA . ILE A 1 662 ? 19.309 -6.444 -45.641 1.00 88.69 662 ILE A CA 1
ATOM 5341 C C . ILE A 1 662 ? 18.831 -5.001 -45.773 1.00 88.69 662 ILE A C 1
ATOM 5343 O O . ILE A 1 662 ? 18.592 -4.541 -46.890 1.00 88.69 662 ILE A O 1
ATOM 5347 N N . ASN A 1 663 ? 18.719 -4.298 -44.647 1.00 89.06 663 ASN A N 1
ATOM 5348 C CA . ASN A 1 663 ? 18.423 -2.870 -44.606 1.00 89.06 663 ASN A CA 1
ATOM 5349 C C . ASN A 1 663 ? 19.500 -2.150 -43.779 1.00 89.06 663 ASN A C 1
ATOM 5351 O O . ASN A 1 663 ? 19.707 -2.493 -42.613 1.00 89.06 663 ASN A O 1
ATOM 5355 N N . ILE A 1 664 ? 20.207 -1.200 -44.394 1.00 89.31 664 ILE A N 1
ATOM 5356 C CA . ILE A 1 664 ? 21.327 -0.465 -43.793 1.00 89.31 664 ILE A CA 1
ATOM 5357 C C . ILE A 1 664 ? 20.993 1.025 -43.783 1.00 89.31 664 ILE A C 1
ATOM 5359 O O . ILE A 1 664 ? 20.856 1.632 -44.844 1.00 89.31 664 ILE A O 1
ATOM 5363 N N . ALA A 1 665 ? 20.918 1.619 -42.593 1.00 88.75 665 ALA A N 1
ATOM 5364 C CA . ALA A 1 665 ? 20.788 3.066 -42.445 1.00 88.75 665 ALA A CA 1
ATOM 5365 C C . ALA A 1 665 ? 22.100 3.770 -42.815 1.00 88.75 665 ALA A C 1
ATOM 5367 O O . ALA A 1 665 ? 23.168 3.353 -42.362 1.00 88.75 665 ALA A O 1
ATOM 5368 N N . LEU A 1 666 ? 22.010 4.833 -43.619 1.00 89.25 666 LEU A N 1
ATOM 5369 C CA . LEU A 1 666 ? 23.173 5.600 -44.075 1.00 89.25 666 LEU A CA 1
ATOM 5370 C C . LEU A 1 666 ? 23.353 6.947 -43.361 1.00 89.25 666 LEU A C 1
ATOM 5372 O O . LEU A 1 666 ? 24.424 7.528 -43.448 1.00 89.25 666 LEU A O 1
ATOM 5376 N N . ASN A 1 667 ? 22.344 7.456 -42.654 1.00 86.81 667 ASN A N 1
ATOM 5377 C CA . ASN A 1 667 ? 22.419 8.739 -41.947 1.00 86.81 667 ASN A CA 1
ATOM 5378 C C . ASN A 1 667 ? 21.821 8.669 -40.530 1.00 86.81 667 ASN A C 1
ATOM 5380 O O . ASN A 1 667 ? 21.242 7.656 -40.125 1.00 86.81 667 ASN A O 1
ATOM 5384 N N . SER A 1 668 ? 21.988 9.738 -39.749 1.00 79.94 668 SER A N 1
ATOM 5385 C CA . SER A 1 668 ? 21.722 9.750 -38.309 1.00 79.94 668 SER A CA 1
ATOM 5386 C C . SER A 1 668 ? 20.349 10.320 -37.955 1.00 79.94 668 SER A C 1
ATOM 5388 O O . SER A 1 668 ? 20.027 11.483 -38.214 1.00 79.94 668 SER A O 1
ATOM 5390 N N . LYS A 1 669 ? 19.541 9.517 -37.252 1.00 76.44 669 LYS A N 1
ATOM 5391 C CA . LYS A 1 669 ? 18.268 9.967 -36.673 1.00 76.44 669 LYS A CA 1
ATOM 5392 C C . LYS A 1 669 ? 18.515 11.019 -35.581 1.00 76.44 669 LYS A C 1
ATOM 5394 O O . LYS A 1 669 ? 19.308 10.799 -34.674 1.00 76.44 669 LYS A O 1
ATOM 5399 N N . GLY A 1 670 ? 17.781 12.125 -35.632 1.00 67.06 670 GLY A N 1
ATOM 5400 C CA . GLY A 1 670 ? 17.858 13.268 -34.719 1.00 67.06 670 GLY A CA 1
ATOM 5401 C C . GLY A 1 670 ? 18.813 14.373 -35.179 1.00 67.06 670 GLY A C 1
ATOM 5402 O O . GLY A 1 670 ? 18.694 15.496 -34.700 1.00 67.06 670 GLY A O 1
ATOM 5403 N N . THR A 1 671 ? 19.717 14.078 -36.117 1.00 73.69 671 THR A N 1
ATOM 5404 C CA . THR A 1 671 ? 20.622 15.065 -36.730 1.00 73.69 671 THR A CA 1
ATOM 5405 C C . THR A 1 671 ? 20.212 15.342 -38.167 1.00 73.69 671 THR A C 1
ATOM 5407 O O . THR A 1 671 ? 19.949 16.489 -38.517 1.00 73.69 671 THR A O 1
ATOM 5410 N N . ASP A 1 672 ? 20.080 14.283 -38.966 1.00 74.69 672 ASP A N 1
ATOM 5411 C CA . ASP A 1 672 ? 19.723 14.380 -40.380 1.00 74.69 672 ASP A CA 1
ATOM 5412 C C . ASP A 1 672 ? 18.209 14.232 -40.592 1.00 74.69 672 ASP A C 1
ATOM 5414 O O . ASP A 1 672 ? 17.668 14.728 -41.580 1.00 74.69 672 ASP A O 1
ATOM 5418 N N . PHE A 1 673 ? 17.504 13.569 -39.659 1.00 76.94 673 PHE A N 1
ATOM 5419 C CA . PHE A 1 673 ? 16.050 13.384 -39.723 1.00 76.94 673 PHE A CA 1
ATOM 5420 C C . PHE A 1 673 ? 15.368 13.051 -38.396 1.00 76.94 673 PHE A C 1
ATOM 5422 O O . PHE A 1 673 ? 15.903 12.298 -37.591 1.00 76.94 673 PHE A O 1
ATOM 5429 N N . GLU A 1 674 ? 14.136 13.521 -38.176 1.00 57.12 674 GLU A N 1
ATOM 5430 C CA . GLU A 1 674 ? 13.495 13.375 -36.860 1.00 57.12 674 GLU A CA 1
ATOM 5431 C C . GLU A 1 674 ? 12.621 12.120 -36.704 1.00 57.12 674 GLU A C 1
ATOM 5433 O O . GLU A 1 674 ? 12.784 11.424 -35.703 1.00 57.12 674 GLU A O 1
ATOM 5438 N N . LEU A 1 675 ? 11.739 11.753 -37.651 1.00 49.97 675 LEU A N 1
ATOM 5439 C CA . LEU A 1 675 ? 10.773 10.661 -37.390 1.00 49.97 675 LEU A CA 1
ATOM 5440 C C . LEU A 1 675 ? 10.275 9.817 -38.582 1.00 49.97 675 LEU A C 1
ATOM 5442 O O . LEU A 1 675 ? 9.505 8.891 -38.341 1.00 49.97 675 LEU A O 1
ATOM 5446 N N . ALA A 1 676 ? 10.728 10.038 -39.824 1.00 46.41 676 ALA A N 1
ATOM 5447 C CA . ALA A 1 676 ? 10.376 9.161 -40.961 1.00 46.41 676 ALA A CA 1
ATOM 5448 C C . ALA A 1 676 ? 11.297 9.276 -42.205 1.00 46.41 676 ALA A C 1
ATOM 5450 O O . ALA A 1 676 ? 10.973 8.719 -43.250 1.00 46.41 676 ALA A O 1
ATOM 5451 N N . TRP A 1 677 ? 12.428 9.993 -42.126 1.00 51.94 677 TRP A N 1
ATOM 5452 C CA . TRP A 1 677 ? 13.109 10.549 -43.313 1.00 51.94 677 TRP A CA 1
ATOM 5453 C C . TRP A 1 677 ? 14.581 10.146 -43.438 1.00 51.94 677 TRP A C 1
ATOM 5455 O O . TRP A 1 677 ? 15.458 10.959 -43.214 1.00 51.94 677 TRP A O 1
ATOM 5465 N N . GLY A 1 678 ? 14.883 8.896 -43.773 1.00 55.38 678 GLY A N 1
ATOM 5466 C CA . GLY A 1 678 ? 16.273 8.427 -43.888 1.00 55.38 678 GLY A CA 1
ATOM 5467 C C . GLY A 1 678 ? 16.738 8.181 -45.324 1.00 55.38 678 GLY A C 1
ATOM 5468 O O . GLY A 1 678 ? 15.924 8.045 -46.238 1.00 55.38 678 GLY A O 1
ATOM 5469 N N . LEU A 1 679 ? 18.052 8.045 -45.500 1.00 51.09 679 LEU A N 1
ATOM 5470 C CA . LEU A 1 679 ? 18.631 7.291 -46.614 1.00 51.09 679 LEU A CA 1
ATOM 5471 C C . LEU A 1 679 ? 18.925 5.872 -46.116 1.00 51.09 679 LEU A C 1
ATOM 5473 O O . LEU A 1 679 ? 19.584 5.703 -45.089 1.00 51.09 679 LEU A O 1
ATOM 5477 N N . ASN A 1 680 ? 18.431 4.859 -46.827 1.00 63.88 680 ASN A N 1
ATOM 5478 C CA . ASN A 1 680 ? 18.663 3.454 -46.488 1.00 63.88 680 ASN A CA 1
ATOM 5479 C C . ASN A 1 680 ? 19.127 2.674 -47.717 1.00 63.88 680 ASN A C 1
ATOM 5481 O O . ASN A 1 680 ? 18.614 2.894 -48.810 1.00 63.88 680 ASN A O 1
ATOM 5485 N N . VAL A 1 681 ? 20.030 1.714 -47.534 1.00 62.56 681 VAL A N 1
ATOM 5486 C CA . VAL A 1 681 ? 20.339 0.707 -48.557 1.00 62.56 681 VAL A CA 1
ATOM 5487 C C . VAL A 1 681 ? 19.510 -0.532 -48.302 1.00 62.56 681 VAL A C 1
ATOM 5489 O O . VAL A 1 681 ? 19.536 -1.075 -47.198 1.00 62.56 681 VAL A O 1
ATOM 5492 N N . MET A 1 682 ? 18.819 -1.004 -49.332 1.00 69.00 682 MET A N 1
ATOM 5493 C CA . MET A 1 682 ? 18.053 -2.239 -49.296 1.00 69.00 682 MET A CA 1
ATOM 5494 C C . MET A 1 682 ? 18.652 -3.244 -50.279 1.00 69.00 682 MET A C 1
ATOM 5496 O O . MET A 1 682 ? 19.014 -2.915 -51.410 1.00 69.00 682 MET A O 1
ATOM 5500 N N . SER A 1 683 ? 18.819 -4.485 -49.830 1.00 68.50 683 SER A N 1
ATOM 5501 C CA . SER A 1 683 ? 19.293 -5.585 -50.674 1.00 68.50 683 SER A CA 1
ATOM 5502 C C . SER A 1 683 ? 18.417 -6.812 -50.483 1.00 68.50 683 SER A C 1
ATOM 5504 O O . SER A 1 683 ? 18.283 -7.326 -49.370 1.00 68.50 683 SER A O 1
ATOM 5506 N N . LEU A 1 684 ? 17.827 -7.276 -51.584 1.00 68.62 684 LEU A N 1
ATOM 5507 C CA . LEU A 1 684 ? 16.928 -8.425 -51.629 1.00 68.62 684 LEU A CA 1
ATOM 5508 C C . LEU A 1 684 ? 17.706 -9.667 -52.064 1.00 68.62 684 LEU A C 1
ATOM 5510 O O . LEU A 1 684 ? 18.135 -9.773 -53.218 1.00 68.62 684 LEU A O 1
ATOM 5514 N N . ILE A 1 685 ? 17.901 -10.603 -51.130 1.00 66.94 685 ILE A N 1
ATOM 5515 C CA . ILE A 1 685 ? 18.686 -11.820 -51.359 1.00 66.94 685 ILE A CA 1
ATOM 5516 C C . ILE A 1 685 ? 17.765 -12.993 -51.673 1.00 66.94 685 ILE A C 1
ATOM 5518 O O . ILE A 1 685 ? 16.830 -13.307 -50.934 1.00 66.94 685 ILE A O 1
ATOM 5522 N N . PHE A 1 686 ? 18.065 -13.658 -52.783 1.00 61.03 686 PHE A N 1
ATOM 5523 C CA . PHE A 1 686 ? 17.266 -14.744 -53.340 1.00 61.03 686 PHE A CA 1
ATOM 5524 C C . PHE A 1 686 ? 17.918 -16.099 -53.051 1.00 61.03 686 PHE A C 1
ATOM 5526 O O . PHE A 1 686 ? 19.140 -16.175 -52.872 1.00 61.03 686 PHE A O 1
ATOM 5533 N N . PRO A 1 687 ? 17.138 -17.193 -53.020 1.00 47.94 687 PRO A N 1
ATOM 5534 C CA . PRO A 1 687 ? 17.714 -18.515 -52.871 1.00 47.94 687 PRO A CA 1
ATOM 5535 C C . PRO A 1 687 ? 18.537 -18.836 -54.122 1.00 47.94 687 PRO A C 1
ATOM 5537 O O . PRO A 1 687 ? 18.089 -18.628 -55.251 1.00 47.94 687 PRO A O 1
ATOM 5540 N N . SER A 1 688 ? 19.757 -19.338 -53.928 1.00 51.28 688 SER A N 1
ATOM 5541 C CA . SER A 1 688 ? 20.519 -19.916 -55.032 1.00 51.28 688 SER A CA 1
ATOM 5542 C C . SER A 1 688 ? 19.772 -21.149 -55.529 1.00 51.28 688 SER A C 1
ATOM 5544 O O . SER A 1 688 ? 19.532 -22.052 -54.725 1.00 51.28 688 SER A O 1
ATOM 5546 N N . SER A 1 689 ? 19.411 -21.174 -56.814 1.00 38.78 689 SER A N 1
ATOM 5547 C CA . SER A 1 689 ? 18.981 -22.413 -57.474 1.00 38.78 689 SER A CA 1
ATOM 5548 C C . SER A 1 689 ? 20.076 -23.477 -57.435 1.00 38.78 689 SER A C 1
ATOM 5550 O O . SER A 1 689 ? 21.282 -23.113 -57.396 1.00 38.78 689 SER A O 1
#

InterPro domains:
  IPR001006 Procollagen-lysine 5-dioxygenase, conserved site [PS01325] (653-660)
  IPR005552 Scramblase [PF03803] (2-144)
  IPR050757 Collagen-modifying Glycosyltransferase 25 [PTHR10730] (417-672)
  IPR057589 PLOD1-3-like, GT domain [PF25342] (161-404)

Foldseek 3Di:
DDKDKDFDADPVRHTAKIKTWDDFDDDPDDPRRKTKIFMDGPPPHTQWMKTWDDDDFWTKIFTAGSVRHTAWIWTWDGDPPDDDAKTKIFIAGPVNPDGFWIKIFHCLDPPDVPPDVDGDIDTDGDPPDDPSSVSSSVSVNCVVCVVVPDDDDPDDDFQDLVLEEEEEEDQEDFPQLVLAVVQCVVQVHHYDYFNHVHDQPQPDAQVDAGQLLVLVRVLVVLVVVQPVQSHKYKYAYRNFKHFQDHSRLLRSVVVVVVFQKEFEAAQDDPDDPVCQVLFDDDPAFGTAGDQRIMMGGSNLSNVLSNPDPDDRHHHPRVSVRVQCSPPVSCVVSRYDYPRLQQAEAECVVQVVQWDWDADPQFIFIARNVSRHTYRMYGCPHPRSLVSLQSSCGPGNCAHDNPAGPCQCVPPDDVPDPDDDQQKEWEWAAFPPDLHIQAAADADPVRHGDHDPCSSCDSVVVRFGKGFGLFGDDGMDGDVVCCVPQVPDPCQQDDPPDGRRSSVSVSCVVSSRTHIYGHNDCPYHDADPPPQDPPDPQSVLVRQVRRPDDDVPDTDDDDDDLVVLVVVVVLQVVLVPWPLFDQADPVDDPRGDPWGFRKDWCVNSVNVVVVLVSQQPPVQVSCCVSPPPDHANSDFPTKIKGWDDPVGHPATDDDDDPAPDKDKAWSDDDPPPHDPGTTIIIITGHHHDD

Mean predicted aligned error: 17.29 Å